Protein AF-0000000079718494 (afdb_homodimer)

Organism: NCBI:txid616991

pLDDT: mean 88.55, std 10.22, range [21.42, 98.5]

Solvent-accessible surface area (backbone atoms only — not comparable to full-atom values): 32848 Å² total; per-residue (Å²): 135,84,72,61,56,66,64,37,43,59,66,35,50,18,67,76,58,70,48,54,50,70,56,53,50,47,42,27,70,76,52,60,71,52,80,68,45,63,46,98,85,67,44,69,26,28,42,65,67,50,49,53,49,48,44,51,50,47,52,43,42,76,70,68,45,51,68,72,58,57,54,66,52,39,84,79,39,47,63,51,53,51,53,51,46,51,74,72,37,94,57,64,65,62,55,48,50,46,47,50,49,16,32,78,62,71,30,62,67,53,37,51,51,55,51,54,59,46,55,77,79,36,54,68,70,50,41,42,64,70,43,48,47,57,44,50,52,48,50,52,51,33,45,75,69,63,60,43,49,65,44,38,53,29,35,46,50,47,54,53,48,48,54,52,48,48,58,36,51,67,49,64,76,51,78,60,77,36,82,81,42,37,35,39,35,38,18,42,59,84,20,71,79,44,66,68,52,53,51,49,52,37,53,45,34,71,72,22,30,41,73,46,60,39,44,52,44,41,54,72,77,37,55,57,68,51,56,59,76,46,79,36,35,36,35,36,38,48,23,67,71,22,60,40,81,90,43,36,65,60,49,51,51,51,47,39,67,74,68,28,64,97,50,78,26,35,37,39,39,30,37,65,46,57,77,69,53,68,74,85,74,50,59,88,53,45,46,79,29,85,42,70,67,57,50,59,74,71,107,135,85,71,60,56,65,64,35,42,59,66,36,50,18,67,75,56,72,47,55,49,72,57,53,49,47,42,26,71,77,51,60,71,53,80,67,45,64,45,98,84,65,44,70,26,2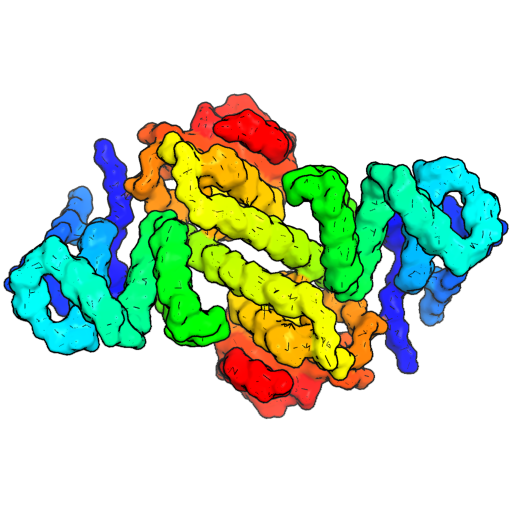8,43,67,68,48,50,54,48,48,44,51,50,46,51,43,41,76,70,68,44,51,68,71,59,57,54,67,52,39,84,80,37,48,62,53,54,50,54,52,48,50,74,72,38,96,58,65,64,61,56,47,48,47,48,50,49,15,32,77,62,71,30,64,67,54,37,50,52,54,50,54,58,45,54,76,79,37,54,70,70,52,41,41,65,71,44,48,46,56,44,50,52,50,49,53,51,32,45,76,69,63,60,45,48,65,44,38,54,29,36,46,50,47,54,54,50,46,54,52,49,48,58,36,52,67,49,65,77,50,78,60,76,34,83,81,41,37,35,38,34,38,18,42,60,85,20,71,78,44,66,69,52,53,50,49,51,36,54,45,34,72,70,22,31,42,72,47,61,38,43,52,43,42,54,72,76,38,55,59,70,51,54,60,76,45,80,38,37,37,36,35,37,50,23,66,69,24,60,39,79,91,43,36,64,60,50,51,51,50,48,38,67,73,68,28,64,96,51,78,26,35,38,40,38,31,38,65,45,58,78,70,52,67,75,88,75,48,58,90,53,45,46,81,29,85,42,71,66,58,50,58,69,70,103

Sequence (598 aa):
MNNVKSNFSIKDLENLSGIKAHTIRIWEKRYNLFQPNRTDTNIRCYDLENLQKLLNVTFLYNNGYKISKISQLGEDNIPKVVKNMVAEQRDNGHVLNSFKMAMMNFDQALFFKTYNALLKEKSFREIFYEDFIPFLNEVGLLWQTDTITPSHEHFICALIKQKILVNTEKLQFSTPTNASKTFVLYLPDNEIHELGLMFLNYEILSKGYQSIFLGQSIPIFSLKDLVPLYDNIVFVSYFTVQPDKENIMAYLNNFHDMLLKDTASELWISGKMLQEINKSNLPKTIVAFSQIDQLVQNLMNNVKSNFSIKDLENLSGIKAHTIRIWEKRYNLFQPNRTDTNIRCYDLENLQKLLNVTFLYNNGYKISKISQLGEDNIPKVVKNMVAEQRDNGHVLNSFKMAMMNFDQALFFKTYNALLKEKSFREIFYEDFIPFLNEVGLLWQTDTITPSHEHFICALIKQKILVNTEKLQFSTPTNASKTFVLYLPDNEIHELGLMFLNYEILSKGYQSIFLGQSIPIFSLKDLVPLYDNIVFVSYFTVQPDKENIMAYLNNFHDMLLKDTASELWISGKMLQEINKSNLPKTIVAFSQIDQLVQNL

Secondary structure (DSSP, 8-state):
------PBPHHHHHHHH---HHHHHHHHHHH-----EE-TT--EEB-HHHHHHHHHHHHHHHTT--HHHHHHH-TTTHHHHHHHHHHH---SHHHHHHHHHHHHTT-HHHHHHHHHHHHTTS-HHHHIIIIIHHHHHHHHHHHHTTSS-HHHHHHHHHHHHHHHHHHHHHHHTSPPSEEEEEEEEE--TT----HHHHHHHHHHHHTTEEEEEEES---GGGGGGGTTT-SSEEEEEE-SS-S-TTTHHHHHHHHIIIIITTSS-EEEEESGGGGGS-GGGS-TTEEE-SSHHHHHHT-/------PBPHHHHHHHH---HHHHHHHHHHH-----EE-TT--EEB-HHHHHHHHHHHHHHHTT--HHHHHHH-TTTHHHHHHHHHHH---SHHHHHHHHHHHHTT-HHHHHHHHHHHHTTS-HHHHIIIIIHHHHHHHHHHHHTTSS-HHHHHHHHHHHHHHHHHHHHHHHTSPPSEEEEEEEEE--TT----HHHHHHHHHHHHTTEEEEEEES---GGGGGGGTTT-SSEEEEEE-SS-S-TTTHHHHHHHHIIIIITTSS-EEEEESGGGGGS-GGGS-TTEEE-SSHHHHHHT-

Radius of gyration: 27.25 Å; Cα contacts (8 Å, |Δi|>4): 865; chains: 2; bounding box: 62×86×62 Å

Foldseek 3Di:
DCPPAVWAALVLLCLLQVDDSVVVVCLCVVLVQADFDADPVGGTTHHLLRSLSSLLLSVVVVVPDDSNVLSVCDPVRSVVVSVVVVVVDVDQSVLLSQLSSCLVVVPPVSPVVSVVVCVVPDDPVCCCVPHVVVSVVSVVSCVVVVSDDVSSVCSSVVSLLVVLVVLQVVLVVDAQPDEPEEEEEEEAAPFQPFSLSSNLSSLCSVNRHHYHYPHYGDYLVVCQVCPVVHQEYEYEYEDEPPPHLVCVVVVQVVNCVRRPPPGNYAYEYEYDSCVSDDPVPHDPRYHYDDDSVVVSVVD/DCPPAVWAALVLLCLLQVPDSVVVVCLCVVLVQADFDADPVGGTTHHLLRSLSSLLLSVVVVVPDDSNVLSVCDPVRSVVVSVVVVVVDVDQSVLLSQLSSCLVVVPPVSPVVSVVVCVVPDDPVCCCVPHVVVSVVSVVSCVVVVSDDVSSVCSSVVSLLVVLVVLQVVLVVDAQPDEPEEEEEEEAAPFQPFSLSSNLSSLCSVNRYHYHYPHYGDYLVVCQVCQVVHQEYEYEYEDEPPPHLVCVVVVQVVNCVPRPPPGNYAYEYEYDSCVSDDPVPHDPRYHYDDDSVVVSVVD

Nearest PDB structures (foldseek):
  8j2x-assembly1_A  TM=7.716E-01  e=1.713E-07  Saccharothrix syringae
  8j2w-assembly1_B  TM=8.102E-01  e=2.843E-06  Saccharothrix syringae
  8j2w-assembly1_A  TM=8.089E-01  e=4.456E-06  Saccharothrix syringae
  1bmt-assembly1_B  TM=7.641E-01  e=2.688E-06  Escherichia coli
  7xcn-assembly1_R  TM=4.459E-01  e=1.531E-07  Methanosarcina barkeri MS

Structure (mmCIF, N/CA/C/O backbone):
data_AF-0000000079718494-model_v1
#
loop_
_entity.id
_entity.type
_entity.pdbx_description
1 polymer 'DNA-binding transcriptional MerR regulator'
#
loop_
_atom_site.group_PDB
_atom_site.id
_atom_site.type_symbol
_atom_site.label_atom_id
_atom_site.label_alt_id
_atom_site.label_comp_id
_atom_site.label_asym_id
_atom_site.label_entity_id
_atom_site.label_seq_id
_atom_site.pdbx_PDB_ins_code
_atom_site.Cartn_x
_atom_site.Cartn_y
_atom_site.Cartn_z
_atom_site.occupancy
_atom_site.B_iso_or_equiv
_atom_site.auth_seq_id
_atom_site.auth_comp_id
_atom_site.auth_asym_id
_atom_site.auth_atom_id
_atom_site.pdbx_PDB_model_num
ATOM 1 N N . MET A 1 1 ? -19 -27.531 -21.031 1 21.44 1 MET A N 1
ATOM 2 C CA . MET A 1 1 ? -18.781 -26.984 -19.703 1 21.44 1 MET A CA 1
ATOM 3 C C . MET A 1 1 ? -17.312 -26.672 -19.484 1 21.44 1 MET A C 1
ATOM 5 O O . MET A 1 1 ? -16.5 -27.578 -19.234 1 21.44 1 MET A O 1
ATOM 9 N N . ASN A 1 2 ? -16.594 -25.828 -20.281 1 27.19 2 ASN A N 1
ATOM 10 C CA . ASN A 1 2 ? -15.227 -25.531 -20.672 1 27.19 2 ASN A CA 1
ATOM 11 C C . ASN A 1 2 ? -14.414 -24.969 -19.516 1 27.19 2 ASN A C 1
ATOM 13 O O . ASN A 1 2 ? -14.641 -23.828 -19.094 1 27.19 2 ASN A O 1
ATOM 17 N N . ASN A 1 3 ? -14.234 -25.688 -18.453 1 33.5 3 ASN A N 1
ATOM 18 C CA . ASN A 1 3 ? -13.461 -25.578 -17.219 1 33.5 3 ASN A CA 1
ATOM 19 C C . ASN A 1 3 ? -12.078 -25 -17.484 1 33.5 3 ASN A C 1
ATOM 21 O O . ASN A 1 3 ? -11.211 -25.672 -18.047 1 33.5 3 ASN A O 1
ATOM 25 N N . VAL A 1 4 ? -12.008 -23.859 -17.875 1 39.25 4 VAL A N 1
ATOM 26 C CA . VAL A 1 4 ? -10.719 -23.266 -18.234 1 39.25 4 VAL A CA 1
ATOM 27 C C . VAL A 1 4 ? -9.734 -23.422 -17.078 1 39.25 4 VAL A C 1
ATOM 29 O O . VAL A 1 4 ? -9.898 -22.797 -16.031 1 39.25 4 VAL A O 1
ATOM 32 N N . LYS A 1 5 ? -9.398 -24.609 -16.688 1 48.44 5 LYS A N 1
ATOM 33 C CA . LYS A 1 5 ? -8.242 -24.906 -15.844 1 48.44 5 LYS A CA 1
ATOM 34 C C . LYS A 1 5 ? -7.016 -24.109 -16.281 1 48.44 5 LYS A C 1
ATOM 36 O O . LYS A 1 5 ? -6.883 -23.766 -17.453 1 48.44 5 LYS A O 1
ATOM 41 N N . SER A 1 6 ? -6.395 -23.312 -15.398 1 54 6 SER A N 1
ATOM 42 C CA . SER A 1 6 ? -5.16 -22.594 -15.688 1 54 6 SER A CA 1
ATOM 43 C C . SER A 1 6 ? -4.215 -23.422 -16.547 1 54 6 SER A C 1
ATOM 45 O O . SER A 1 6 ? -3.812 -24.516 -16.156 1 54 6 SER A O 1
ATOM 47 N N . ASN A 1 7 ? -4.266 -23.328 -17.891 1 76.38 7 ASN A N 1
ATOM 48 C CA . ASN A 1 7 ? -3.398 -24.062 -18.797 1 76.38 7 ASN A CA 1
ATOM 49 C C . ASN A 1 7 ? -2.113 -23.297 -19.094 1 76.38 7 ASN A C 1
ATOM 51 O O . ASN A 1 7 ? -2.141 -22.078 -19.281 1 76.38 7 ASN A O 1
ATOM 55 N N . PHE A 1 8 ? -1.03 -23.953 -18.734 1 80.88 8 PHE A N 1
ATOM 56 C CA . PHE A 1 8 ? 0.308 -23.438 -19.016 1 80.88 8 PHE A CA 1
ATOM 57 C C . PHE A 1 8 ? 0.843 -23.984 -20.328 1 80.88 8 PHE A C 1
ATOM 59 O O . PHE A 1 8 ? 0.644 -25.156 -20.641 1 80.88 8 PHE A O 1
ATOM 66 N N . SER A 1 9 ? 1.468 -23.141 -21.109 1 86.12 9 SER A N 1
ATOM 67 C CA . SER A 1 9 ? 2.199 -23.609 -22.297 1 86.12 9 SER A CA 1
ATOM 68 C C . SER A 1 9 ? 3.568 -24.156 -21.906 1 86.12 9 SER A C 1
ATOM 70 O O . SER A 1 9 ? 4.008 -24.016 -20.766 1 86.12 9 SER A O 1
ATOM 72 N N . ILE A 1 10 ? 4.16 -24.812 -22.844 1 87.25 10 ILE A N 1
ATOM 73 C CA . ILE A 1 10 ? 5.504 -25.328 -22.625 1 87.25 10 ILE A CA 1
ATOM 74 C C . ILE A 1 10 ? 6.457 -24.172 -22.328 1 87.25 10 ILE A C 1
ATOM 76 O O . ILE A 1 10 ? 7.406 -24.312 -21.547 1 87.25 10 ILE A O 1
ATOM 80 N N . LYS A 1 11 ? 6.234 -23.047 -22.922 1 88.19 11 LYS A N 1
ATOM 81 C CA . LYS A 1 11 ? 7.047 -21.859 -22.672 1 88.19 11 LYS A CA 1
ATOM 82 C C . LYS A 1 11 ? 6.848 -21.344 -21.25 1 88.19 11 LYS A C 1
ATOM 84 O O . LYS A 1 11 ? 7.805 -20.938 -20.578 1 88.19 11 LYS A O 1
ATOM 89 N N . ASP A 1 12 ? 5.664 -21.391 -20.812 1 87.75 12 ASP A N 1
ATOM 90 C CA . ASP A 1 12 ? 5.375 -21.016 -19.438 1 87.75 12 ASP A CA 1
ATOM 91 C C . ASP A 1 12 ? 6.129 -21.906 -18.453 1 87.75 12 ASP A C 1
ATOM 93 O O . ASP A 1 12 ? 6.719 -21.406 -17.484 1 87.75 12 ASP A O 1
ATOM 97 N N . LEU A 1 13 ? 6.055 -23.172 -18.688 1 88.06 13 LEU A N 1
ATOM 98 C CA . LEU A 1 13 ? 6.73 -24.125 -17.812 1 88.06 13 LEU A CA 1
ATOM 99 C C . LEU A 1 13 ? 8.234 -23.859 -17.781 1 88.06 13 LEU A C 1
ATOM 101 O O . LEU A 1 13 ? 8.867 -23.953 -16.734 1 88.06 13 LEU A O 1
ATOM 105 N N . GLU A 1 14 ? 8.773 -23.578 -18.984 1 89.56 14 GLU A N 1
ATOM 106 C CA . GLU A 1 14 ? 10.188 -23.219 -19.062 1 89.56 14 GLU A CA 1
ATOM 107 C C . GLU A 1 14 ? 10.508 -22.016 -18.188 1 89.56 14 GLU A C 1
ATOM 109 O O . GLU A 1 14 ? 11.469 -22.031 -17.422 1 89.56 14 GLU A O 1
ATOM 114 N N . ASN A 1 15 ? 9.719 -21.016 -18.281 1 85.62 15 ASN A N 1
ATOM 115 C CA . ASN A 1 15 ? 9.945 -19.781 -17.531 1 85.62 15 ASN A CA 1
ATOM 116 C C . ASN A 1 15 ? 9.789 -20.016 -16.016 1 85.62 15 ASN A C 1
ATOM 118 O O . ASN A 1 15 ? 10.547 -19.453 -15.227 1 85.62 15 ASN A O 1
ATOM 122 N N . LEU A 1 16 ? 8.852 -20.812 -15.617 1 85.19 16 LEU A N 1
ATOM 123 C CA . LEU A 1 16 ? 8.531 -21.031 -14.211 1 85.19 16 LEU A CA 1
ATOM 124 C C . LEU A 1 16 ? 9.555 -21.953 -13.555 1 85.19 16 LEU A C 1
ATOM 126 O O . LEU A 1 16 ? 9.844 -21.812 -12.359 1 85.19 16 LEU A O 1
ATOM 130 N N . SER A 1 17 ? 10.133 -22.875 -14.273 1 85.94 17 SER A N 1
ATOM 131 C CA . SER A 1 17 ? 10.984 -23.906 -13.688 1 85.94 17 SER A CA 1
ATOM 132 C C . SER A 1 17 ? 12.461 -23.625 -13.961 1 85.94 17 SER A C 1
ATOM 134 O O . SER A 1 17 ? 13.336 -24.172 -13.289 1 85.94 17 SER A O 1
ATOM 136 N N . GLY A 1 18 ? 12.695 -22.859 -15.047 1 86.25 18 GLY A N 1
ATOM 137 C CA . GLY A 1 18 ? 14.062 -22.609 -15.484 1 86.25 18 GLY A CA 1
ATOM 138 C C . GLY A 1 18 ? 14.617 -23.734 -16.344 1 86.25 18 GLY A C 1
ATOM 139 O O . GLY A 1 18 ? 15.781 -23.688 -16.766 1 86.25 18 GLY A O 1
ATOM 140 N N . ILE A 1 19 ? 13.844 -24.797 -16.656 1 90 19 ILE A N 1
ATOM 141 C CA . ILE A 1 19 ? 14.258 -25.906 -17.516 1 90 19 ILE A CA 1
ATOM 142 C C . ILE A 1 19 ? 13.82 -25.641 -18.953 1 90 19 ILE A C 1
ATOM 144 O O . ILE A 1 19 ? 12.68 -25.234 -19.188 1 90 19 ILE A O 1
ATOM 148 N N . LYS A 1 20 ? 14.695 -25.75 -19.891 1 92.38 20 LYS A N 1
ATOM 149 C CA . LYS A 1 20 ? 14.398 -25.484 -21.297 1 92.38 20 LYS A CA 1
ATOM 150 C C . LYS A 1 20 ? 13.242 -26.344 -21.781 1 92.38 20 LYS A C 1
ATOM 152 O O . LYS A 1 20 ? 13.133 -27.516 -21.422 1 92.38 20 LYS A O 1
ATOM 157 N N . ALA A 1 21 ? 12.445 -25.781 -22.703 1 91.56 21 ALA A N 1
ATOM 158 C CA . ALA A 1 21 ? 11.266 -26.438 -23.266 1 91.56 21 ALA A CA 1
ATOM 159 C C . ALA A 1 21 ? 11.633 -27.781 -23.891 1 91.56 21 ALA A C 1
ATOM 161 O O . ALA A 1 21 ? 10.938 -28.781 -23.688 1 91.56 21 ALA A O 1
ATOM 162 N N . HIS A 1 22 ? 12.688 -27.703 -24.625 1 93.62 22 HIS A N 1
ATOM 163 C CA . HIS A 1 22 ? 13.133 -28.922 -25.281 1 93.62 22 HIS A CA 1
ATOM 164 C C . HIS A 1 22 ? 13.422 -30.031 -24.281 1 93.62 22 HIS A C 1
ATOM 166 O O . HIS A 1 22 ? 13.031 -31.172 -24.484 1 93.62 22 HIS A O 1
ATOM 172 N N . THR A 1 23 ? 14.031 -29.781 -23.172 1 93.62 23 THR A N 1
ATOM 173 C CA . THR A 1 23 ? 14.352 -30.734 -22.125 1 93.62 23 THR A CA 1
ATOM 174 C C . THR A 1 23 ? 13.086 -31.266 -21.469 1 93.62 23 THR A C 1
ATOM 176 O O . THR A 1 23 ? 12.961 -32.469 -21.219 1 93.62 23 THR A O 1
ATOM 179 N N . ILE A 1 24 ? 12.141 -30.406 -21.219 1 92.25 24 ILE A N 1
ATOM 180 C CA . ILE A 1 24 ? 10.875 -30.797 -20.609 1 92.25 24 ILE A CA 1
ATOM 181 C C . ILE A 1 24 ? 10.164 -31.812 -21.516 1 92.25 24 ILE A C 1
ATOM 183 O O . ILE A 1 24 ? 9.625 -32.812 -21.031 1 92.25 24 ILE A O 1
ATOM 187 N N . ARG A 1 25 ? 10.227 -31.578 -22.797 1 91.62 25 ARG A N 1
ATOM 188 C CA . ARG A 1 25 ? 9.594 -32.469 -23.766 1 91.62 25 ARG A CA 1
ATOM 189 C C . ARG A 1 25 ? 10.266 -33.844 -23.766 1 91.62 25 ARG A C 1
ATOM 191 O O . ARG A 1 25 ? 9.594 -34.875 -23.859 1 91.62 25 ARG A O 1
ATOM 198 N N . ILE A 1 26 ? 11.555 -33.781 -23.641 1 93.5 26 ILE A N 1
ATOM 199 C CA . ILE A 1 26 ? 12.297 -35.031 -23.578 1 93.5 26 ILE A CA 1
ATOM 200 C C . ILE A 1 26 ? 11.906 -35.812 -22.328 1 93.5 26 ILE A C 1
ATOM 202 O O . ILE A 1 26 ? 11.688 -37 -22.375 1 93.5 26 ILE A O 1
ATOM 206 N N . TRP A 1 27 ? 11.797 -35.094 -21.234 1 93.25 27 TRP A N 1
ATOM 207 C CA . TRP A 1 27 ? 11.422 -35.719 -19.969 1 93.25 27 TRP A CA 1
ATOM 208 C C . TRP A 1 27 ? 10.023 -36.344 -20.062 1 93.25 27 TRP A C 1
ATOM 210 O O . TRP A 1 27 ? 9.758 -37.406 -19.5 1 93.25 27 TRP A O 1
ATOM 220 N N . GLU A 1 28 ? 9.133 -35.625 -20.734 1 90.56 28 GLU A N 1
ATOM 221 C CA . GLU A 1 28 ? 7.77 -36.125 -20.953 1 90.56 28 GLU A CA 1
ATOM 222 C C . GLU A 1 28 ? 7.762 -37.375 -21.828 1 90.56 28 GLU A C 1
ATOM 224 O O . GLU A 1 28 ? 7.145 -38.375 -21.469 1 90.56 28 GLU A O 1
ATOM 229 N N . LYS A 1 29 ? 8.438 -37.344 -22.906 1 90 29 LYS A N 1
ATOM 230 C CA . LYS A 1 29 ? 8.422 -38.406 -23.891 1 90 29 LYS A CA 1
ATOM 231 C C . LYS A 1 29 ? 9.18 -39.625 -23.406 1 90 29 LYS A C 1
ATOM 233 O O . LYS A 1 29 ? 8.688 -40.75 -23.516 1 90 29 LYS A O 1
ATOM 238 N N . ARG A 1 30 ? 10.336 -39.438 -22.828 1 92.12 30 ARG A N 1
ATOM 239 C CA . ARG A 1 30 ? 11.242 -40.531 -22.5 1 92.12 30 ARG A CA 1
ATOM 240 C C . ARG A 1 30 ? 10.898 -41.125 -21.141 1 92.12 30 ARG A C 1
ATOM 242 O O . ARG A 1 30 ? 11.078 -42.312 -20.922 1 92.12 30 ARG A O 1
ATOM 249 N N . TYR A 1 31 ? 10.383 -40.281 -20.25 1 91.62 31 TYR A N 1
ATOM 250 C CA . TYR A 1 31 ? 10.227 -40.75 -18.875 1 91.62 31 TYR A CA 1
ATOM 251 C C . TYR A 1 31 ? 8.773 -40.625 -18.438 1 91.62 31 TYR A C 1
ATOM 253 O O . TYR A 1 31 ? 8.438 -41 -17.297 1 91.62 31 TYR A O 1
ATOM 261 N N . ASN A 1 32 ? 7.938 -40.125 -19.188 1 87.94 32 ASN A N 1
ATOM 262 C CA . ASN A 1 32 ? 6.512 -39.969 -18.906 1 87.94 32 ASN A CA 1
ATOM 263 C C . ASN A 1 32 ? 6.27 -39.188 -17.609 1 87.94 32 ASN A C 1
ATOM 265 O O . ASN A 1 32 ? 5.406 -39.562 -16.812 1 87.94 32 ASN A O 1
ATOM 269 N N . LEU A 1 33 ? 6.977 -38.219 -17.406 1 87.38 33 LEU A N 1
ATOM 270 C CA . LEU A 1 33 ? 6.914 -37.469 -16.156 1 87.38 33 LEU A CA 1
ATOM 271 C C . LEU A 1 33 ? 5.715 -36.531 -16.156 1 87.38 33 LEU A C 1
ATOM 273 O O . LEU A 1 33 ? 5.176 -36.188 -15.094 1 87.38 33 LEU A O 1
ATOM 277 N N . PHE A 1 34 ? 5.332 -36.062 -17.359 1 85.12 34 PHE A N 1
ATOM 278 C CA . PHE A 1 34 ? 4.246 -35.094 -17.469 1 85.12 34 PHE A CA 1
ATOM 279 C C . PHE A 1 34 ? 3.197 -35.594 -18.453 1 85.12 34 PHE A C 1
ATOM 281 O O . PHE A 1 34 ? 3.502 -36.344 -19.359 1 85.12 34 PHE A O 1
ATOM 288 N N . GLN A 1 35 ? 1.965 -35.219 -18.125 1 81.25 35 GLN A N 1
ATOM 289 C CA . GLN A 1 35 ? 0.869 -35.594 -19.016 1 81.25 35 GLN A CA 1
ATOM 290 C C . GLN A 1 35 ? 0.119 -34.375 -19.5 1 81.25 35 GLN A C 1
ATOM 292 O O . GLN A 1 35 ? -0.843 -33.938 -18.875 1 81.25 35 GLN A O 1
ATOM 297 N N . PRO A 1 36 ? 0.552 -33.844 -20.578 1 82.94 36 PRO A N 1
ATOM 298 C CA . PRO A 1 36 ? -0.089 -32.625 -21.078 1 82.94 36 PRO A CA 1
ATOM 299 C C . PRO A 1 36 ? -1.529 -32.844 -21.531 1 82.94 36 PRO A C 1
ATOM 301 O O . PRO A 1 36 ? -1.89 -33.969 -21.906 1 82.94 36 PRO A O 1
ATOM 304 N N . ASN A 1 37 ? -2.348 -31.875 -21.328 1 81 37 ASN A N 1
ATOM 305 C CA . ASN A 1 37 ? -3.668 -31.812 -21.938 1 81 37 ASN A CA 1
ATOM 306 C C . ASN A 1 37 ? -3.615 -31.141 -23.312 1 81 37 ASN A C 1
ATOM 308 O O . ASN A 1 37 ? -2.564 -30.656 -23.719 1 81 37 ASN A O 1
ATOM 312 N N . ARG A 1 38 ? -4.586 -31.359 -24.109 1 78.31 38 ARG A N 1
ATOM 313 C CA . ARG A 1 38 ? -4.641 -30.688 -25.391 1 78.31 38 ARG A CA 1
ATOM 314 C C . ARG A 1 38 ? -5.863 -29.781 -25.484 1 78.31 38 ARG A C 1
ATOM 316 O O . ARG A 1 38 ? -6.934 -30.125 -24.969 1 78.31 38 ARG A O 1
ATOM 323 N N . THR A 1 39 ? -5.652 -28.578 -25.953 1 75.06 39 THR A N 1
ATOM 324 C CA . THR A 1 39 ? -6.754 -27.656 -26.203 1 75.06 39 THR A CA 1
ATOM 325 C C . THR A 1 39 ? -7.613 -28.125 -27.375 1 75.06 39 THR A C 1
ATOM 327 O O . THR A 1 39 ? -7.285 -29.109 -28.031 1 75.06 39 THR A O 1
ATOM 330 N N . ASP A 1 40 ? -8.727 -27.391 -27.531 1 74.31 40 ASP A N 1
ATOM 331 C CA . ASP A 1 40 ? -9.617 -27.703 -28.641 1 74.31 40 ASP A CA 1
ATOM 332 C C . ASP A 1 40 ? -8.883 -27.609 -29.984 1 74.31 40 ASP A C 1
ATOM 334 O O . ASP A 1 40 ? -9.219 -28.297 -30.938 1 74.31 40 ASP A O 1
ATOM 338 N N . THR A 1 41 ? -7.883 -26.75 -30.047 1 79.56 41 THR A N 1
ATOM 339 C CA . THR A 1 41 ? -7.098 -26.578 -31.266 1 79.56 41 THR A CA 1
ATOM 340 C C . THR A 1 41 ? -5.906 -27.547 -31.281 1 79.56 41 THR A C 1
ATOM 342 O O . THR A 1 41 ? -4.973 -27.375 -32.062 1 79.56 41 THR A O 1
ATOM 345 N N . ASN A 1 42 ? -5.824 -28.422 -30.391 1 80.12 42 ASN A N 1
ATOM 346 C CA . ASN A 1 42 ? -4.848 -29.5 -30.312 1 80.12 42 ASN A CA 1
ATOM 347 C C . ASN A 1 42 ? -3.475 -29 -29.891 1 80.12 42 ASN A C 1
ATOM 349 O O . ASN A 1 42 ? -2.447 -29.531 -30.312 1 80.12 42 ASN A O 1
ATOM 353 N N . ILE A 1 43 ? -3.496 -27.953 -29.156 1 80.56 43 ILE A N 1
ATOM 354 C CA . ILE A 1 43 ? -2.248 -27.406 -28.625 1 80.56 43 ILE A CA 1
ATOM 355 C C . ILE A 1 43 ? -2.004 -27.969 -27.219 1 80.56 43 ILE A C 1
ATOM 357 O O . ILE A 1 43 ? -2.914 -28 -26.391 1 80.56 43 ILE A O 1
ATOM 361 N N . ARG A 1 44 ? -0.774 -28.469 -27.047 1 82.25 44 ARG A N 1
ATOM 362 C CA . ARG A 1 44 ? -0.386 -29.016 -25.75 1 82.25 44 ARG A CA 1
ATOM 363 C C . ARG A 1 44 ? -0.491 -27.953 -24.656 1 82.25 44 ARG A C 1
ATOM 365 O O . ARG A 1 44 ? -0.077 -26.812 -24.859 1 82.25 44 ARG A O 1
ATOM 372 N N . CYS A 1 45 ? -1.173 -28.297 -23.5 1 86.31 45 CYS A N 1
ATOM 373 C CA . CYS A 1 45 ? -1.265 -27.422 -22.344 1 86.31 45 CYS A CA 1
ATOM 374 C C . CYS A 1 45 ? -1.145 -28.219 -21.047 1 86.31 45 CYS A C 1
ATOM 376 O O . CYS A 1 45 ? -1.376 -29.438 -21.031 1 86.31 45 CYS A O 1
ATOM 378 N N . TYR A 1 46 ? -0.637 -27.562 -19.984 1 83.75 46 TYR A N 1
ATOM 379 C CA . TYR A 1 46 ? -0.354 -28.203 -18.703 1 83.75 46 TYR A CA 1
ATOM 380 C C . TYR A 1 46 ? -1.161 -27.562 -17.594 1 83.75 46 TYR A C 1
ATOM 382 O O . TYR A 1 46 ? -1.339 -26.328 -17.562 1 83.75 46 TYR A O 1
ATOM 390 N N . ASP A 1 47 ? -1.591 -28.375 -16.719 1 81.44 47 ASP A N 1
ATOM 391 C CA . ASP A 1 47 ? -2.371 -27.828 -15.609 1 81.44 47 ASP A CA 1
ATOM 392 C C . ASP A 1 47 ? -1.49 -27.594 -14.383 1 81.44 47 ASP A C 1
ATOM 394 O O . ASP A 1 47 ? -0.269 -27.75 -14.453 1 81.44 47 ASP A O 1
ATOM 398 N N . LEU A 1 48 ? -2.096 -27.125 -13.297 1 77.5 48 LEU A N 1
ATOM 399 C CA . LEU A 1 48 ? -1.396 -26.766 -12.07 1 77.5 48 LEU A CA 1
ATOM 400 C C . LEU A 1 48 ? -0.684 -27.984 -11.477 1 77.5 48 LEU A C 1
ATOM 402 O O . LEU A 1 48 ? 0.394 -27.859 -10.898 1 77.5 48 LEU A O 1
ATOM 406 N N . GLU A 1 49 ? -1.353 -29.078 -11.633 1 79.06 49 GLU A N 1
ATOM 407 C CA . GLU A 1 49 ? -0.734 -30.297 -11.133 1 79.06 49 GLU A CA 1
ATOM 408 C C . GLU A 1 49 ? 0.575 -30.594 -11.859 1 79.06 49 GLU A C 1
ATOM 410 O O . GLU A 1 49 ? 1.563 -30.984 -11.242 1 79.06 49 GLU A O 1
ATOM 415 N N . ASN A 1 50 ? 0.554 -30.422 -13.172 1 84.69 50 ASN A N 1
ATOM 416 C CA . ASN A 1 50 ? 1.765 -30.609 -13.969 1 84.69 50 ASN A CA 1
ATOM 417 C C . ASN A 1 50 ? 2.85 -29.609 -13.578 1 84.69 50 ASN A C 1
ATOM 419 O O . ASN A 1 50 ? 4.027 -29.969 -13.492 1 84.69 50 ASN A O 1
ATOM 423 N N . LEU A 1 51 ? 2.445 -28.391 -13.352 1 84.81 51 LEU A N 1
ATOM 424 C CA . LEU A 1 51 ? 3.412 -27.375 -12.93 1 84.81 51 LEU A CA 1
ATOM 425 C C . LEU A 1 51 ? 4.059 -27.766 -11.609 1 84.81 51 LEU A C 1
ATOM 427 O O . LEU A 1 51 ? 5.281 -27.703 -11.469 1 84.81 51 LEU A O 1
ATOM 431 N N . GLN A 1 52 ? 3.26 -28.109 -10.648 1 82 52 GLN A N 1
ATOM 432 C CA . GLN A 1 52 ? 3.785 -28.5 -9.344 1 82 52 GLN A CA 1
ATOM 433 C C . GLN A 1 52 ? 4.781 -29.656 -9.477 1 82 52 GLN A C 1
ATOM 435 O O . GLN A 1 52 ? 5.84 -29.641 -8.852 1 82 52 GLN A O 1
ATOM 440 N N . LYS A 1 53 ? 4.398 -30.625 -10.25 1 86.38 53 LYS A N 1
ATOM 441 C CA . LYS A 1 53 ? 5.273 -31.766 -10.484 1 86.38 53 LYS A CA 1
ATOM 442 C C . LYS A 1 53 ? 6.598 -31.328 -11.109 1 86.38 53 LYS A C 1
ATOM 444 O O . LYS A 1 53 ? 7.664 -31.766 -10.68 1 86.38 53 LYS A O 1
ATOM 449 N N . LEU A 1 54 ? 6.492 -30.484 -12.078 1 89.75 54 LEU A N 1
ATOM 450 C CA . LEU A 1 54 ? 7.691 -30 -12.75 1 89.75 54 LEU A CA 1
ATOM 451 C C . LEU A 1 54 ? 8.609 -29.281 -11.773 1 89.75 54 LEU A C 1
ATOM 453 O O . LEU A 1 54 ? 9.828 -29.484 -11.789 1 89.75 54 LEU A O 1
ATOM 457 N N . LEU A 1 55 ? 8.055 -28.5 -10.945 1 87.06 55 LEU A N 1
ATOM 458 C CA . LEU A 1 55 ? 8.852 -27.75 -9.977 1 87.06 55 LEU A CA 1
ATOM 459 C C . LEU A 1 55 ? 9.531 -28.688 -8.984 1 87.06 55 LEU A C 1
ATOM 461 O O . LEU A 1 55 ? 10.688 -28.484 -8.617 1 87.06 55 LEU A O 1
ATOM 465 N N . ASN A 1 56 ? 8.836 -29.734 -8.609 1 85.06 56 ASN A N 1
ATOM 466 C CA . ASN A 1 56 ? 9.43 -30.734 -7.727 1 85.06 56 ASN A CA 1
ATOM 467 C C . ASN A 1 56 ? 10.57 -31.484 -8.406 1 85.06 56 ASN A C 1
ATOM 469 O O . ASN A 1 56 ? 11.633 -31.672 -7.82 1 85.06 56 ASN A O 1
ATOM 473 N N . VAL A 1 57 ? 10.297 -31.891 -9.602 1 89.94 57 VAL A N 1
ATOM 474 C CA . VAL A 1 57 ? 11.297 -32.594 -10.383 1 89.94 57 VAL A CA 1
ATOM 475 C C . VAL A 1 57 ? 12.539 -31.734 -10.562 1 89.94 57 VAL A C 1
ATOM 477 O O . VAL A 1 57 ? 13.664 -32.188 -10.383 1 89.94 57 VAL A O 1
ATOM 480 N N . THR A 1 58 ? 12.297 -30.5 -10.938 1 88.81 58 THR A N 1
ATOM 481 C CA . THR A 1 58 ? 13.383 -29.547 -11.172 1 88.81 58 THR A CA 1
ATOM 482 C C . THR A 1 58 ? 14.211 -29.359 -9.898 1 88.81 58 THR A C 1
ATOM 484 O O . THR A 1 58 ? 15.438 -29.266 -9.961 1 88.81 58 THR A O 1
ATOM 487 N N . PHE A 1 59 ? 13.547 -29.281 -8.828 1 84.38 59 PHE A N 1
ATOM 488 C CA . PHE A 1 59 ? 14.242 -29.141 -7.555 1 84.38 59 PHE A CA 1
ATOM 489 C C . PHE A 1 59 ? 15.188 -30.312 -7.316 1 84.38 59 PHE A C 1
ATOM 491 O O . PHE A 1 59 ? 16.359 -30.109 -6.988 1 84.38 59 PHE A O 1
ATOM 498 N N . LEU A 1 60 ? 14.703 -31.5 -7.453 1 87 60 LEU A N 1
ATOM 499 C CA . LEU A 1 60 ? 15.508 -32.688 -7.266 1 87 60 LEU A CA 1
ATOM 500 C C . LEU A 1 60 ? 16.656 -32.75 -8.273 1 87 60 LEU A C 1
ATOM 502 O O . LEU A 1 60 ? 17.797 -33.062 -7.914 1 87 60 LEU A O 1
ATOM 506 N N . TYR A 1 61 ? 16.312 -32.438 -9.523 1 89.88 61 TYR A N 1
ATOM 507 C CA . TYR A 1 61 ? 17.281 -32.406 -10.602 1 89.88 61 TYR A CA 1
ATOM 508 C C . TYR A 1 61 ? 18.422 -31.438 -10.289 1 89.88 61 TYR A C 1
ATOM 510 O O . TYR A 1 61 ? 19.594 -31.781 -10.422 1 89.88 61 TYR A O 1
ATOM 518 N N . ASN A 1 62 ? 18.094 -30.297 -9.844 1 87 62 ASN A N 1
ATOM 519 C CA . ASN A 1 62 ? 19.078 -29.266 -9.539 1 87 62 ASN A CA 1
ATOM 520 C C . ASN A 1 62 ? 19.906 -29.609 -8.305 1 87 62 ASN A C 1
ATOM 522 O O . ASN A 1 62 ? 20.969 -29.031 -8.07 1 87 62 ASN A O 1
ATOM 526 N N . ASN A 1 63 ? 19.406 -30.5 -7.562 1 84.62 63 ASN A N 1
ATOM 527 C CA . ASN A 1 63 ? 20.141 -30.922 -6.367 1 84.62 63 ASN A CA 1
ATOM 528 C C . ASN A 1 63 ? 20.859 -32.25 -6.586 1 84.62 63 ASN A C 1
ATOM 530 O O . ASN A 1 63 ? 21.109 -33 -5.629 1 84.62 63 ASN A O 1
ATOM 534 N N . GLY A 1 64 ? 20.953 -32.625 -7.844 1 88.06 64 GLY A N 1
ATOM 535 C CA . GLY A 1 64 ? 21.891 -33.656 -8.172 1 88.06 64 GLY A CA 1
ATOM 536 C C . GLY A 1 64 ? 21.234 -34.969 -8.531 1 88.06 64 GLY A C 1
ATOM 537 O O . GLY A 1 64 ? 21.906 -35.969 -8.867 1 88.06 64 GLY A O 1
ATOM 538 N N . TYR A 1 65 ? 20.016 -35.094 -8.445 1 90.56 65 TYR A N 1
ATOM 539 C CA . TYR A 1 65 ? 19.344 -36.344 -8.859 1 90.56 65 TYR A CA 1
ATOM 540 C C . TYR A 1 65 ? 19.344 -36.469 -10.375 1 90.56 65 TYR A C 1
ATOM 542 O O . TYR A 1 65 ? 19.125 -35.5 -11.094 1 90.56 65 TYR A O 1
ATOM 550 N N . LYS A 1 66 ? 19.594 -37.625 -10.773 1 92.94 66 LYS A N 1
ATOM 551 C CA . LYS A 1 66 ? 19.438 -37.906 -12.203 1 92.94 66 LYS A CA 1
ATOM 552 C C . LYS A 1 66 ? 17.969 -38.031 -12.586 1 92.94 66 LYS A C 1
ATOM 554 O O . LYS A 1 66 ? 17.172 -38.594 -11.828 1 92.94 66 LYS A O 1
ATOM 559 N N . ILE A 1 67 ? 17.625 -37.594 -13.766 1 93.5 67 ILE A N 1
ATOM 560 C CA . ILE A 1 67 ? 16.234 -37.562 -14.227 1 93.5 67 ILE A CA 1
ATOM 561 C C . ILE A 1 67 ? 15.688 -39 -14.273 1 93.5 67 ILE A C 1
ATOM 563 O O . ILE A 1 67 ? 14.508 -39.219 -14 1 93.5 67 ILE A O 1
ATOM 567 N N . SER A 1 68 ? 16.5 -39.938 -14.617 1 92.38 68 SER A N 1
ATOM 568 C CA . SER A 1 68 ? 16.094 -41.344 -14.68 1 92.38 68 SER A CA 1
ATOM 569 C C . SER A 1 68 ? 1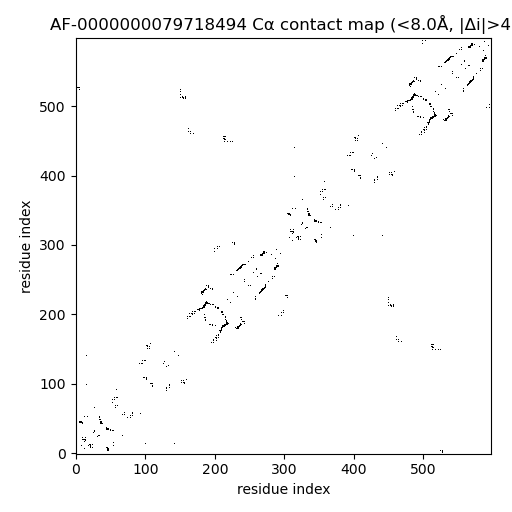5.68 -41.875 -13.305 1 92.38 68 SER A C 1
ATOM 571 O O . SER A 1 68 ? 14.695 -42.594 -13.18 1 92.38 68 SER A O 1
ATOM 573 N N . LYS A 1 69 ? 16.375 -41.438 -12.328 1 92.81 69 LYS A N 1
ATOM 574 C CA . LYS A 1 69 ? 16.062 -41.844 -10.961 1 92.81 69 LYS A CA 1
ATOM 575 C C . LYS A 1 69 ? 14.773 -41.156 -10.477 1 92.81 69 LYS A C 1
ATOM 577 O O . LYS A 1 69 ? 13.945 -41.781 -9.812 1 92.81 69 LYS A O 1
ATOM 582 N N . ILE A 1 70 ? 14.648 -39.906 -10.812 1 93.38 70 ILE A N 1
ATOM 583 C CA . ILE A 1 70 ? 13.469 -39.156 -10.414 1 93.38 70 ILE A CA 1
ATOM 584 C C . ILE A 1 70 ? 12.219 -39.781 -11 1 93.38 70 ILE A C 1
ATOM 586 O O . ILE A 1 70 ? 11.203 -39.938 -10.312 1 93.38 70 ILE A O 1
ATOM 590 N N . SER A 1 71 ? 12.32 -40.188 -12.234 1 91.31 71 SER A N 1
ATOM 591 C CA . SER A 1 71 ? 11.164 -40.75 -12.938 1 91.31 71 SER A CA 1
ATOM 592 C C . SER A 1 71 ? 10.734 -42.062 -12.32 1 91.31 71 SER A C 1
ATOM 594 O O . SER A 1 71 ? 9.57 -42.469 -12.438 1 91.31 71 SER A O 1
ATOM 596 N N . GLN A 1 72 ? 11.625 -42.719 -11.609 1 91.5 72 GLN A N 1
ATOM 597 C CA . GLN A 1 72 ? 11.336 -44 -11.023 1 91.5 72 GLN A CA 1
ATOM 598 C C . GLN A 1 72 ? 10.703 -43.875 -9.648 1 91.5 72 GLN A C 1
ATOM 600 O O . GLN A 1 72 ? 10.133 -44.812 -9.117 1 91.5 72 GLN A O 1
ATOM 605 N N . LEU A 1 73 ? 10.82 -42.75 -9.055 1 89.62 73 LEU A N 1
ATOM 606 C CA . LEU A 1 73 ? 10.273 -42.5 -7.723 1 89.62 73 LEU A CA 1
ATOM 607 C C . LEU A 1 73 ? 8.75 -42.656 -7.73 1 89.62 73 LEU A C 1
ATOM 609 O O . LEU A 1 73 ? 8.156 -43.031 -6.73 1 89.62 73 LEU A O 1
ATOM 613 N N . GLY A 1 74 ? 8.156 -42.344 -8.789 1 82.56 74 GLY A N 1
ATOM 614 C CA . GLY A 1 74 ? 6.707 -42.312 -8.867 1 82.56 74 GLY A CA 1
ATOM 615 C C . GLY A 1 74 ? 6.098 -41 -8.461 1 82.56 74 GLY A C 1
ATOM 616 O O . GLY A 1 74 ? 6.699 -40.25 -7.695 1 82.56 74 GLY A O 1
ATOM 617 N N . GLU A 1 75 ? 4.922 -40.719 -8.852 1 80.69 75 GLU A N 1
ATOM 618 C CA . GLU A 1 75 ? 4.234 -39.438 -8.695 1 80.69 75 GLU A CA 1
ATOM 619 C C . GLU A 1 75 ? 3.965 -39.125 -7.23 1 80.69 75 GLU A C 1
ATOM 621 O O . GLU A 1 75 ? 4.062 -38 -6.805 1 80.69 75 GLU A O 1
ATOM 626 N N . ASP A 1 76 ? 3.76 -40.188 -6.48 1 80.75 76 ASP A N 1
ATOM 627 C CA . ASP A 1 76 ? 3.375 -40 -5.086 1 80.75 76 ASP A CA 1
ATOM 628 C C . ASP A 1 76 ? 4.602 -39.781 -4.199 1 80.75 76 ASP A C 1
ATOM 630 O O . ASP A 1 76 ? 4.512 -39.188 -3.125 1 80.75 76 ASP A O 1
ATOM 634 N N . ASN A 1 77 ? 5.703 -40.219 -4.715 1 86.5 77 ASN A N 1
ATOM 635 C CA . ASN A 1 77 ? 6.898 -40.219 -3.877 1 86.5 77 ASN A CA 1
ATOM 636 C C . ASN A 1 77 ? 7.746 -38.969 -4.117 1 86.5 77 ASN A C 1
ATOM 638 O O . ASN A 1 77 ? 8.516 -38.562 -3.248 1 86.5 77 ASN A O 1
ATOM 642 N N . ILE A 1 78 ? 7.523 -38.375 -5.215 1 87.12 78 ILE A N 1
ATOM 643 C CA . ILE A 1 78 ? 8.352 -37.219 -5.57 1 87.12 78 ILE A CA 1
ATOM 644 C C . ILE A 1 78 ? 8.18 -36.094 -4.535 1 87.12 78 ILE A C 1
ATOM 646 O O . ILE A 1 78 ? 9.156 -35.625 -3.967 1 87.12 78 ILE A O 1
ATOM 650 N N . PRO A 1 79 ? 6.922 -35.781 -4.215 1 81.12 79 PRO A N 1
ATOM 651 C CA . PRO A 1 79 ? 6.762 -34.719 -3.207 1 81.12 79 PRO A CA 1
ATOM 652 C C . PRO A 1 79 ? 7.355 -35.125 -1.854 1 81.12 79 PRO A C 1
ATOM 654 O O . PRO A 1 79 ? 7.867 -34.25 -1.131 1 81.12 79 PRO A O 1
ATOM 657 N N . LYS A 1 80 ? 7.383 -36.344 -1.517 1 81.69 80 LYS A N 1
ATOM 658 C CA . LYS A 1 80 ? 7.926 -36.844 -0.25 1 81.69 80 LYS A CA 1
ATOM 659 C C . LYS A 1 80 ? 9.445 -36.688 -0.214 1 81.69 80 LYS A C 1
ATOM 661 O O . LYS A 1 80 ? 10.008 -36.281 0.798 1 81.69 80 LYS A O 1
ATOM 666 N N . VAL A 1 81 ? 10.07 -37.062 -1.263 1 85.62 81 VAL A N 1
ATOM 667 C CA . VAL A 1 81 ? 11.523 -36.969 -1.343 1 85.62 81 VAL A CA 1
ATOM 668 C C . VAL A 1 81 ? 11.945 -35.5 -1.256 1 85.62 81 VAL A C 1
ATOM 670 O O . VAL A 1 81 ? 12.922 -35.156 -0.583 1 85.62 81 VAL A O 1
ATOM 673 N N . VAL A 1 82 ? 11.188 -34.656 -1.917 1 81.69 82 VAL A N 1
ATOM 674 C CA . VAL A 1 82 ? 11.461 -33.219 -1.87 1 81.69 82 VAL A CA 1
ATOM 675 C C . VAL A 1 82 ? 11.359 -32.719 -0.431 1 81.69 82 VAL A C 1
ATOM 677 O O . VAL A 1 82 ? 12.242 -32 0.051 1 81.69 82 VAL A O 1
ATOM 680 N N . LYS A 1 83 ? 10.281 -33.125 0.212 1 78.06 83 LYS A N 1
ATOM 681 C CA . LYS A 1 83 ? 10.047 -32.719 1.596 1 78.06 83 LYS A CA 1
ATOM 682 C C . LYS A 1 83 ? 11.203 -33.156 2.496 1 78.06 83 LYS A C 1
ATOM 684 O O . LYS A 1 83 ? 11.664 -32.375 3.338 1 78.06 83 LYS A O 1
ATOM 689 N N . ASN A 1 84 ? 11.703 -34.281 2.279 1 78.06 84 ASN A N 1
ATOM 690 C CA . ASN A 1 84 ? 12.812 -34.812 3.064 1 78.06 84 ASN A CA 1
ATOM 691 C C . ASN A 1 84 ? 14.109 -34.062 2.791 1 78.06 84 ASN A C 1
ATOM 693 O O . ASN A 1 84 ? 14.883 -33.781 3.713 1 78.06 84 ASN A O 1
ATOM 697 N N . MET A 1 85 ? 14.297 -33.781 1.598 1 77.94 85 MET A N 1
ATOM 698 C CA . MET A 1 85 ? 15.508 -33.062 1.215 1 77.94 85 MET A CA 1
ATOM 699 C C . MET A 1 85 ? 15.5 -31.641 1.789 1 77.94 85 MET A C 1
ATOM 701 O O . MET A 1 85 ? 16.547 -31.141 2.221 1 77.94 85 MET A O 1
ATOM 705 N N . VAL A 1 86 ? 14.367 -31.016 1.675 1 71 86 VAL A N 1
ATOM 706 C CA . VAL A 1 86 ? 14.211 -29.656 2.184 1 71 86 VAL A CA 1
ATOM 707 C C . VAL A 1 86 ? 14.469 -29.641 3.689 1 71 86 VAL A C 1
ATOM 709 O O . VAL A 1 86 ? 15.102 -28.719 4.207 1 71 86 VAL A O 1
ATOM 712 N N . ALA A 1 87 ? 14.008 -30.609 4.332 1 66.81 87 ALA A N 1
ATOM 713 C CA . ALA A 1 87 ? 14.188 -30.734 5.777 1 66.81 87 ALA A CA 1
ATOM 714 C C . ALA A 1 87 ? 15.664 -30.891 6.129 1 66.81 87 ALA A C 1
ATOM 716 O O . ALA A 1 87 ? 16.109 -30.438 7.184 1 66.81 87 ALA A O 1
ATOM 717 N N . GLU A 1 88 ? 16.359 -31.453 5.215 1 62.78 88 GLU A N 1
ATOM 718 C CA . GLU A 1 88 ? 17.766 -31.766 5.492 1 62.78 88 GLU A CA 1
ATOM 719 C C . GLU A 1 88 ? 18.688 -30.641 5.035 1 62.78 88 GLU A C 1
ATOM 721 O O . GLU A 1 88 ? 19.766 -30.453 5.594 1 62.78 88 GLU A O 1
ATOM 726 N N . GLN A 1 89 ? 18.219 -30.062 3.955 1 62 89 GLN A N 1
ATOM 727 C CA . GLN A 1 89 ? 19.125 -29.109 3.316 1 62 89 GLN A CA 1
ATOM 728 C C . GLN A 1 89 ? 18.641 -27.672 3.504 1 62 89 GLN A C 1
ATOM 730 O O . GLN A 1 89 ? 17.438 -27.438 3.623 1 62 89 GLN A O 1
ATOM 735 N N . ARG A 1 90 ? 19.469 -26.812 3.811 1 55.41 90 ARG A N 1
ATOM 736 C CA . ARG A 1 90 ? 19.219 -25.375 3.859 1 55.41 90 ARG A CA 1
ATOM 737 C C . ARG A 1 90 ? 19.031 -24.797 2.457 1 55.41 90 ARG A C 1
ATOM 739 O O . ARG A 1 90 ? 19.609 -23.75 2.133 1 55.41 90 ARG A O 1
ATOM 746 N N . ASP A 1 91 ? 18.453 -25.609 1.563 1 60.19 91 ASP A N 1
ATOM 747 C CA . ASP A 1 91 ? 18.406 -25.141 0.18 1 60.19 91 ASP A CA 1
ATOM 748 C C . ASP A 1 91 ? 17.203 -24.219 -0.046 1 60.19 91 ASP A C 1
ATOM 750 O O . ASP A 1 91 ? 16.078 -24.547 0.34 1 60.19 91 ASP A O 1
ATOM 754 N N . ASN A 1 92 ? 17.406 -23.047 -0.692 1 67.81 92 ASN A N 1
ATOM 755 C CA . ASN A 1 92 ? 16.453 -21.969 -0.945 1 67.81 92 ASN A CA 1
ATOM 756 C C . ASN A 1 92 ? 15.57 -22.266 -2.15 1 67.81 92 ASN A C 1
ATOM 758 O O . ASN A 1 92 ? 14.57 -21.594 -2.379 1 67.81 92 ASN A O 1
ATOM 762 N N . GLY A 1 93 ? 15.938 -23.359 -2.881 1 75.88 93 GLY A N 1
ATOM 763 C CA . GLY A 1 93 ? 15.195 -23.656 -4.094 1 75.88 93 GLY A CA 1
ATOM 764 C C . GLY A 1 93 ? 13.773 -24.094 -3.826 1 75.88 93 GLY A C 1
ATOM 765 O O . GLY A 1 93 ? 12.844 -23.672 -4.523 1 75.88 93 GLY A O 1
ATOM 766 N N . HIS A 1 94 ? 13.602 -24.859 -2.828 1 83.75 94 HIS A N 1
ATOM 767 C CA . HIS A 1 94 ? 12.273 -25.359 -2.496 1 83.75 94 HIS A CA 1
ATOM 768 C C . HIS A 1 94 ? 11.359 -24.219 -2.029 1 83.75 94 HIS A C 1
ATOM 770 O O . HIS A 1 94 ? 10.172 -24.219 -2.346 1 83.75 94 HIS A O 1
ATOM 776 N N . VAL A 1 95 ? 11.977 -23.266 -1.343 1 90.69 95 VAL A N 1
ATOM 777 C CA . VAL A 1 95 ? 11.219 -22.141 -0.825 1 90.69 95 VAL A CA 1
ATOM 778 C C . VAL A 1 95 ? 10.672 -21.297 -1.985 1 90.69 95 VAL A C 1
ATOM 780 O O . VAL A 1 95 ? 9.484 -20.969 -2.014 1 90.69 95 VAL A O 1
ATOM 783 N N . LEU A 1 96 ? 11.531 -21.031 -2.941 1 91.12 96 LEU A N 1
ATOM 784 C CA . LEU A 1 96 ? 11.117 -20.25 -4.105 1 91.12 96 LEU A CA 1
ATOM 785 C C . LEU A 1 96 ? 10 -20.969 -4.863 1 91.12 96 LEU A C 1
ATOM 787 O O . LEU A 1 96 ? 9.039 -20.328 -5.297 1 91.12 96 LEU A O 1
ATOM 791 N N . ASN A 1 97 ? 10.109 -22.266 -4.973 1 89.62 97 ASN A N 1
ATOM 792 C CA . ASN A 1 97 ? 9.086 -23.047 -5.652 1 89.62 97 ASN A CA 1
ATOM 793 C C . ASN A 1 97 ? 7.758 -23 -4.898 1 89.62 97 ASN A C 1
ATOM 795 O O . ASN A 1 97 ? 6.691 -22.922 -5.512 1 89.62 97 ASN A O 1
ATOM 799 N N . SER A 1 98 ? 7.844 -23.031 -3.594 1 92.12 98 SER A N 1
ATOM 800 C CA . SER A 1 98 ? 6.633 -22.953 -2.779 1 92.12 98 SER A CA 1
ATOM 801 C C . SER A 1 98 ? 5.949 -21.594 -2.934 1 92.12 98 SER A C 1
ATOM 803 O O . SER A 1 98 ? 4.723 -21.531 -3.062 1 92.12 98 SER A O 1
ATOM 805 N N . PHE A 1 99 ? 6.723 -20.516 -2.941 1 95 99 PHE A N 1
ATOM 806 C CA . PHE A 1 99 ? 6.164 -19.188 -3.154 1 95 99 PHE A CA 1
ATOM 807 C C . PHE A 1 99 ? 5.543 -19.078 -4.539 1 95 99 PHE A C 1
ATOM 809 O O . PHE A 1 99 ? 4.477 -18.469 -4.703 1 95 99 PHE A O 1
ATOM 816 N N . LYS A 1 100 ? 6.203 -19.672 -5.527 1 91.56 100 LYS A N 1
ATOM 817 C CA . LYS A 1 100 ? 5.656 -19.672 -6.879 1 91.56 100 LYS A CA 1
ATOM 818 C C . LYS A 1 100 ? 4.32 -20.406 -6.93 1 91.56 100 LYS A C 1
ATOM 820 O O . LYS A 1 100 ? 3.365 -19.938 -7.551 1 91.56 100 LYS A O 1
ATOM 825 N N . MET A 1 101 ? 4.27 -21.531 -6.254 1 90.31 101 MET A N 1
ATOM 826 C CA . MET A 1 101 ? 3.025 -22.297 -6.211 1 90.31 101 MET A CA 1
ATOM 827 C C . MET A 1 101 ? 1.925 -21.516 -5.512 1 90.31 101 MET A C 1
ATOM 829 O O . MET A 1 101 ? 0.777 -21.516 -5.961 1 90.31 101 MET A O 1
ATOM 833 N N . ALA A 1 102 ? 2.287 -20.875 -4.422 1 93.5 102 ALA A N 1
ATOM 834 C CA . ALA A 1 102 ? 1.316 -20.031 -3.719 1 93.5 102 ALA A CA 1
ATOM 835 C C . ALA A 1 102 ? 0.77 -18.938 -4.629 1 93.5 102 ALA A C 1
ATOM 837 O O . ALA A 1 102 ? -0.44 -18.703 -4.664 1 93.5 102 ALA A O 1
ATOM 838 N N . MET A 1 103 ? 1.645 -18.281 -5.367 1 94.19 103 MET A N 1
ATOM 839 C CA . MET A 1 103 ? 1.283 -17.219 -6.289 1 94.19 103 MET A CA 1
ATOM 840 C C . MET A 1 103 ? 0.355 -17.734 -7.387 1 94.19 103 MET A C 1
ATOM 842 O O . MET A 1 103 ? -0.716 -17.172 -7.613 1 94.19 103 MET A O 1
ATOM 846 N N . MET A 1 104 ? 0.702 -18.891 -7.988 1 89.69 104 MET A N 1
ATOM 847 C CA . MET A 1 104 ? -0.019 -19.406 -9.148 1 89.69 104 MET A CA 1
ATOM 848 C C . MET A 1 104 ? -1.396 -19.922 -8.75 1 89.69 104 MET A C 1
ATOM 850 O O . MET A 1 104 ? -2.342 -19.859 -9.539 1 89.69 104 MET A O 1
ATOM 854 N N . ASN A 1 105 ? -1.497 -20.344 -7.488 1 90.75 105 ASN A N 1
ATOM 855 C CA . ASN A 1 105 ? -2.756 -20.906 -7.008 1 90.75 105 ASN A CA 1
ATOM 856 C C . ASN A 1 105 ? -3.549 -19.891 -6.191 1 90.75 105 ASN A C 1
ATOM 858 O O . ASN A 1 105 ? -4.602 -20.219 -5.641 1 90.75 105 ASN A O 1
ATOM 862 N N . PHE A 1 106 ? -3.047 -18.672 -6.07 1 93.19 106 PHE A N 1
ATOM 863 C CA . PHE A 1 106 ? -3.645 -17.688 -5.18 1 93.19 106 PHE A CA 1
ATOM 864 C C . PHE A 1 106 ? -3.896 -18.281 -3.803 1 93.19 106 PHE A C 1
ATOM 866 O O . PHE A 1 106 ? -4.988 -18.141 -3.246 1 93.19 106 PHE A O 1
ATOM 873 N N . ASP A 1 107 ? -2.883 -19.062 -3.381 1 92.5 107 ASP A N 1
ATOM 874 C CA . ASP A 1 107 ? -2.967 -19.797 -2.125 1 92.5 107 ASP A CA 1
ATOM 875 C C . ASP A 1 107 ? -2.27 -19.047 -0.995 1 92.5 107 ASP A C 1
ATOM 877 O O . ASP A 1 107 ? -1.073 -19.234 -0.761 1 92.5 107 ASP A O 1
ATOM 881 N N . GLN A 1 108 ? -3.043 -18.25 -0.247 1 94.12 108 GLN A N 1
ATOM 882 C CA . GLN A 1 108 ? -2.51 -17.453 0.85 1 94.12 108 GLN A CA 1
ATOM 883 C C . GLN A 1 108 ? -1.982 -18.344 1.974 1 94.12 108 GLN A C 1
ATOM 885 O O . GLN A 1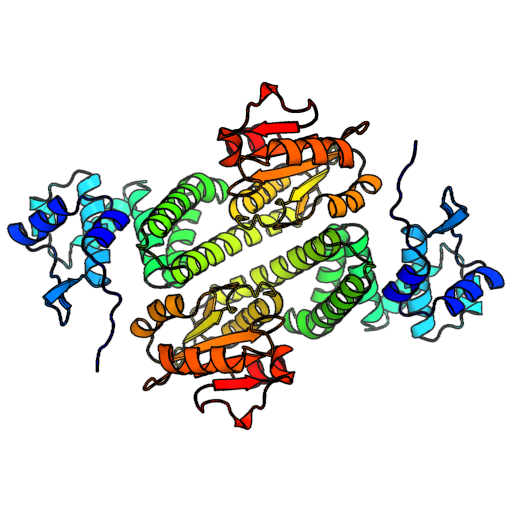 108 ? -0.959 -18.031 2.586 1 94.12 108 GLN A O 1
ATOM 890 N N . ALA A 1 109 ? -2.713 -19.375 2.227 1 92.19 109 ALA A N 1
ATOM 891 C CA . ALA A 1 109 ? -2.32 -20.281 3.301 1 92.19 109 ALA A CA 1
ATOM 892 C C . ALA A 1 109 ? -0.942 -20.875 3.035 1 92.19 109 ALA A C 1
ATOM 894 O O . ALA A 1 109 ? -0.114 -20.969 3.945 1 92.19 109 ALA A O 1
ATOM 895 N N . LEU A 1 110 ? -0.692 -21.312 1.79 1 93.12 110 LEU A N 1
ATOM 896 C CA . LEU A 1 110 ? 0.609 -21.859 1.428 1 93.12 110 LEU A CA 1
ATOM 897 C C . LEU A 1 110 ? 1.707 -20.812 1.59 1 93.12 110 LEU A C 1
ATOM 899 O O . LEU A 1 110 ? 2.805 -21.125 2.055 1 93.12 110 LEU A O 1
ATOM 903 N N . PHE A 1 111 ? 1.481 -19.578 1.239 1 96.31 111 PHE A N 1
ATOM 904 C CA . PHE A 1 111 ? 2.445 -18.5 1.428 1 96.31 111 PHE A CA 1
ATOM 905 C C . PHE A 1 111 ? 2.809 -18.344 2.9 1 96.31 111 PHE A C 1
ATOM 907 O O . PHE A 1 111 ? 3.99 -18.312 3.252 1 96.31 111 PHE A O 1
ATOM 914 N N . PHE A 1 112 ? 1.787 -18.281 3.756 1 94.81 112 PHE A N 1
ATOM 915 C CA . PHE A 1 112 ? 2.014 -18.078 5.184 1 94.81 112 PHE A CA 1
ATOM 916 C C . PHE A 1 112 ? 2.754 -19.266 5.793 1 94.81 112 PHE A C 1
ATOM 918 O O . PHE A 1 112 ? 3.646 -19.078 6.621 1 94.81 112 PHE A O 1
ATOM 925 N N . LYS A 1 113 ? 2.367 -20.438 5.383 1 94.19 113 LYS A N 1
ATOM 926 C CA . LYS A 1 113 ? 3.053 -21.625 5.867 1 94.19 113 LYS A CA 1
ATOM 927 C C . LYS A 1 113 ? 4.535 -21.594 5.508 1 94.19 113 LYS A C 1
ATOM 929 O O . LYS A 1 113 ? 5.391 -21.875 6.355 1 94.19 113 LYS A O 1
ATOM 934 N N . THR A 1 114 ? 4.816 -21.266 4.25 1 95.38 114 THR A N 1
ATOM 935 C CA . THR A 1 114 ? 6.188 -21.188 3.768 1 95.38 114 THR A CA 1
ATOM 936 C C . THR A 1 114 ? 6.957 -20.109 4.52 1 95.38 114 THR A C 1
ATOM 938 O O . THR A 1 114 ? 8.078 -20.344 4.984 1 95.38 114 THR A O 1
ATOM 941 N N . TYR A 1 115 ? 6.363 -18.953 4.719 1 96.69 115 TYR A N 1
ATOM 942 C CA . TYR A 1 115 ? 6.977 -17.844 5.422 1 96.69 115 TYR A CA 1
ATOM 943 C C . TYR A 1 115 ? 7.254 -18.203 6.879 1 96.69 115 TYR A C 1
ATOM 945 O O . TYR A 1 115 ? 8.344 -17.938 7.391 1 96.69 115 TYR A O 1
ATOM 953 N N . ASN A 1 116 ? 6.289 -18.766 7.535 1 94.88 116 ASN A N 1
ATOM 954 C CA . ASN A 1 116 ? 6.43 -19.125 8.938 1 94.88 116 ASN A CA 1
ATOM 955 C C . ASN A 1 116 ? 7.516 -20.188 9.141 1 94.88 116 ASN A C 1
ATOM 957 O O . ASN A 1 116 ? 8.219 -20.172 10.156 1 94.88 116 ASN A O 1
ATOM 961 N N . ALA A 1 117 ? 7.609 -21.094 8.195 1 94.31 117 ALA A N 1
ATOM 962 C CA . ALA A 1 117 ? 8.68 -22.094 8.258 1 94.31 117 ALA A CA 1
ATOM 963 C C . ALA A 1 117 ? 10.055 -21.422 8.188 1 94.31 117 ALA A C 1
ATOM 965 O O . ALA A 1 117 ? 10.977 -21.812 8.906 1 94.31 117 ALA A O 1
ATOM 966 N N . LEU A 1 118 ? 10.195 -20.391 7.363 1 95.44 118 LEU A N 1
ATOM 967 C CA . LEU A 1 118 ? 11.445 -19.641 7.246 1 95.44 118 LEU A CA 1
ATOM 968 C C . LEU A 1 118 ? 11.773 -18.922 8.547 1 95.44 118 LEU A C 1
ATOM 970 O O . LEU A 1 118 ? 12.945 -18.844 8.938 1 95.44 118 LEU A O 1
ATOM 974 N N . LEU A 1 119 ? 10.766 -18.438 9.266 1 95.44 119 LEU A N 1
ATOM 975 C CA . LEU A 1 119 ? 10.953 -17.656 10.477 1 95.44 119 LEU A CA 1
ATOM 976 C C . LEU A 1 119 ? 11.555 -18.516 11.586 1 95.44 119 LEU A C 1
ATOM 978 O O . LEU A 1 119 ? 12.086 -17.984 12.57 1 95.44 119 LEU A O 1
ATOM 982 N N . LYS A 1 120 ? 11.422 -19.781 11.477 1 94.5 120 LYS A N 1
ATOM 983 C CA . LYS A 1 120 ? 12.008 -20.672 12.477 1 94.5 120 LYS A CA 1
ATOM 984 C C . LYS A 1 120 ? 13.531 -20.672 12.383 1 94.5 120 LYS A C 1
ATOM 986 O O . LYS A 1 120 ? 14.211 -20.969 13.367 1 94.5 120 LYS A O 1
ATOM 991 N N . GLU A 1 121 ? 14.094 -20.281 11.258 1 93.31 121 GLU A N 1
ATOM 992 C CA . GLU A 1 121 ? 15.523 -20.422 11.031 1 93.31 121 GLU A CA 1
ATOM 993 C C . GLU A 1 121 ? 16.172 -19.094 10.664 1 93.31 121 GLU A C 1
ATOM 995 O O . GLU A 1 121 ? 17.391 -18.938 10.781 1 93.31 121 GLU A O 1
ATOM 1000 N N . LYS A 1 122 ? 15.352 -18.188 10.18 1 95.19 122 LYS A N 1
ATOM 1001 C CA . LYS A 1 122 ? 15.875 -16.922 9.672 1 95.19 122 LYS A CA 1
ATOM 1002 C C . LYS A 1 122 ? 15.18 -15.742 10.336 1 95.19 122 LYS A C 1
ATOM 1004 O O . LYS A 1 122 ? 14.008 -15.836 10.711 1 95.19 122 LYS A O 1
ATOM 1009 N N . SER A 1 123 ? 15.922 -14.648 10.453 1 96.19 123 SER A N 1
ATOM 1010 C CA . SER A 1 123 ? 15.289 -13.383 10.797 1 96.19 123 SER A CA 1
ATOM 1011 C C . SER A 1 123 ? 14.508 -12.812 9.617 1 96.19 123 SER A C 1
ATOM 1013 O O . SER A 1 123 ? 14.711 -13.234 8.477 1 96.19 123 SER A O 1
ATOM 1015 N N . PHE A 1 124 ? 13.672 -11.867 9.875 1 96.44 124 PHE A N 1
ATOM 1016 C CA . PHE A 1 124 ? 12.914 -11.242 8.797 1 96.44 124 PHE A CA 1
ATOM 1017 C C . PHE A 1 124 ? 13.859 -10.617 7.77 1 96.44 124 PHE A C 1
ATOM 1019 O O . PHE A 1 124 ? 13.625 -10.719 6.562 1 96.44 124 PHE A O 1
ATOM 1026 N N . ARG A 1 125 ? 14.859 -9.922 8.281 1 94.88 125 ARG A N 1
ATOM 1027 C CA . ARG A 1 125 ? 15.844 -9.305 7.395 1 94.88 125 ARG A CA 1
ATOM 1028 C C . ARG A 1 125 ? 16.469 -10.336 6.461 1 94.88 125 ARG A C 1
ATOM 1030 O O . ARG A 1 125 ? 16.578 -10.094 5.258 1 94.88 125 ARG A O 1
ATOM 1037 N N . GLU A 1 126 ? 16.844 -11.422 7.027 1 95.62 126 GLU A N 1
ATOM 1038 C CA . GLU A 1 126 ? 17.422 -12.5 6.23 1 95.62 126 GLU A CA 1
ATOM 1039 C C . GLU A 1 126 ? 16.422 -13.031 5.207 1 95.62 126 GLU A C 1
ATOM 1041 O O . GLU A 1 126 ? 16.781 -13.273 4.055 1 95.62 126 GLU A O 1
ATOM 1046 N N . ILE A 1 127 ? 15.227 -13.219 5.609 1 96.44 127 ILE A N 1
ATOM 1047 C CA . ILE A 1 127 ? 14.18 -13.703 4.719 1 96.44 127 ILE A CA 1
ATOM 1048 C C . ILE A 1 127 ? 14 -12.742 3.547 1 96.44 127 ILE A C 1
ATOM 1050 O O . ILE A 1 127 ? 13.867 -13.172 2.396 1 96.44 127 ILE A O 1
ATOM 1054 N N . PHE A 1 128 ? 14.008 -11.469 3.842 1 95.06 128 PHE A N 1
ATOM 1055 C CA . PHE A 1 128 ? 13.805 -10.484 2.783 1 95.06 128 PHE A CA 1
ATOM 1056 C C . PHE A 1 128 ? 14.914 -10.57 1.743 1 95.06 128 PHE A C 1
ATOM 1058 O O . PHE A 1 128 ? 14.648 -10.672 0.545 1 95.06 128 PHE A O 1
ATOM 1065 N N . TYR A 1 129 ? 16.156 -10.594 2.174 1 92.19 129 TYR A N 1
ATOM 1066 C CA . TYR A 1 129 ? 17.297 -10.555 1.263 1 92.19 129 TYR A CA 1
ATOM 1067 C C . TYR A 1 129 ? 17.469 -11.891 0.558 1 92.19 129 TYR A C 1
ATOM 1069 O O . TYR A 1 129 ? 17.75 -11.938 -0.644 1 92.19 129 TYR A O 1
ATOM 1077 N N . GLU A 1 130 ? 17.219 -12.945 1.262 1 94.19 130 GLU A N 1
ATOM 1078 C CA . GLU A 1 130 ? 17.625 -14.25 0.748 1 94.19 130 GLU A CA 1
ATOM 1079 C C . GLU A 1 130 ? 16.453 -14.953 0.053 1 94.19 130 GLU A C 1
ATOM 1081 O O . GLU A 1 130 ? 16.672 -15.852 -0.765 1 94.19 130 GLU A O 1
ATOM 1086 N N . ASP A 1 131 ? 15.281 -14.516 0.351 1 95.06 131 ASP A N 1
ATOM 1087 C CA . ASP A 1 131 ? 14.141 -15.25 -0.175 1 95.06 131 ASP A CA 1
ATOM 1088 C C . ASP A 1 131 ? 13.203 -14.328 -0.958 1 95.06 131 ASP A C 1
ATOM 1090 O O . ASP A 1 131 ? 12.977 -14.539 -2.15 1 95.06 131 ASP A O 1
ATOM 1094 N N . PHE A 1 132 ? 12.805 -13.211 -0.365 1 95.19 132 PHE A N 1
ATOM 1095 C CA . PHE A 1 132 ? 11.828 -12.344 -1.017 1 95.19 132 PHE A CA 1
ATOM 1096 C C . PHE A 1 132 ? 12.438 -11.664 -2.232 1 95.19 132 PHE A C 1
ATOM 1098 O O . PHE A 1 132 ? 11.812 -11.586 -3.291 1 95.19 132 PHE A O 1
ATOM 1105 N N . ILE A 1 133 ? 13.648 -11.195 -2.109 1 90.75 133 ILE A N 1
ATOM 1106 C CA . ILE A 1 133 ? 14.258 -10.461 -3.215 1 90.75 133 ILE A CA 1
ATOM 1107 C C . ILE A 1 133 ? 14.445 -11.391 -4.41 1 90.75 133 ILE A C 1
ATOM 1109 O O . ILE A 1 133 ? 13.977 -11.094 -5.512 1 90.75 133 ILE A O 1
ATOM 1113 N N . PRO A 1 134 ? 15.086 -12.555 -4.184 1 90.88 134 PRO A N 1
ATOM 1114 C CA . PRO A 1 134 ? 15.195 -13.484 -5.312 1 90.88 134 PRO A CA 1
ATOM 1115 C C . PRO A 1 134 ? 13.836 -13.875 -5.891 1 90.88 134 PRO A C 1
ATOM 1117 O O . PRO A 1 134 ? 13.688 -13.969 -7.109 1 90.88 134 PRO A O 1
ATOM 1120 N N . PHE A 1 135 ? 12.859 -14.086 -5.102 1 94.38 135 PHE A N 1
ATOM 1121 C CA . PHE A 1 135 ? 11.523 -14.453 -5.555 1 94.38 135 PHE A CA 1
ATOM 1122 C C . PHE A 1 135 ? 10.914 -13.336 -6.395 1 94.38 135 PHE A C 1
ATOM 1124 O O . PHE A 1 135 ? 10.367 -13.594 -7.469 1 94.38 135 PHE A O 1
ATOM 1131 N N . LEU A 1 136 ? 11.031 -12.078 -5.902 1 89.81 136 LEU A N 1
ATOM 1132 C CA . LEU A 1 136 ? 10.484 -10.93 -6.613 1 89.81 136 LEU A CA 1
ATOM 1133 C C . LEU A 1 136 ? 11.172 -10.742 -7.957 1 89.81 136 LEU A C 1
ATOM 1135 O O . LEU A 1 136 ? 10.539 -10.344 -8.938 1 89.81 136 LEU A O 1
ATOM 1139 N N . ASN A 1 137 ? 12.43 -11.008 -7.973 1 84.81 137 ASN A N 1
ATOM 1140 C CA . ASN A 1 137 ? 13.141 -10.984 -9.242 1 84.81 137 ASN A CA 1
ATOM 1141 C C . ASN A 1 137 ? 12.555 -11.992 -10.227 1 84.81 137 ASN A C 1
ATOM 1143 O O . ASN A 1 137 ? 12.375 -11.68 -11.406 1 84.81 137 ASN A O 1
ATOM 1147 N N . GLU A 1 138 ? 12.266 -13.172 -9.766 1 87.56 138 GLU A N 1
ATOM 1148 C CA . GLU A 1 138 ? 11.633 -14.188 -10.602 1 87.56 138 GLU A CA 1
ATOM 1149 C C . GLU A 1 138 ? 10.25 -13.742 -11.047 1 87.56 138 GLU A C 1
ATOM 1151 O O . GLU A 1 138 ? 9.859 -13.961 -12.203 1 87.56 138 GLU A O 1
ATOM 1156 N N . VAL A 1 139 ? 9.508 -13.156 -10.133 1 89.44 139 VAL A N 1
ATOM 1157 C CA . VAL A 1 139 ? 8.172 -12.664 -10.461 1 89.44 139 VAL A CA 1
ATOM 1158 C C . VAL A 1 139 ? 8.266 -11.641 -11.586 1 89.44 139 VAL A C 1
ATOM 1160 O O . VAL A 1 139 ? 7.461 -11.664 -12.523 1 89.44 139 VAL A O 1
ATOM 1163 N N . GLY A 1 140 ? 9.234 -10.742 -11.453 1 80.88 140 GLY A N 1
ATOM 1164 C CA . GLY A 1 140 ? 9.453 -9.773 -12.516 1 80.88 140 GLY A CA 1
ATOM 1165 C C . GLY A 1 140 ? 9.711 -10.414 -13.867 1 80.88 140 GLY A C 1
ATOM 1166 O O . GLY A 1 140 ? 9.156 -9.992 -14.875 1 80.88 140 GLY A O 1
ATOM 1167 N N . LEU A 1 141 ? 10.516 -11.43 -13.875 1 79.38 141 LEU A N 1
ATOM 1168 C CA . LEU A 1 141 ? 10.844 -12.148 -15.102 1 79.38 141 LEU A CA 1
ATOM 1169 C C . LEU A 1 141 ? 9.609 -12.844 -15.664 1 79.38 141 LEU A C 1
ATOM 1171 O O . LEU A 1 141 ? 9.344 -12.781 -16.859 1 79.38 141 LEU A O 1
ATOM 1175 N N . LEU A 1 142 ? 8.828 -13.477 -14.812 1 81.94 142 LEU A N 1
ATOM 1176 C CA . LEU A 1 142 ? 7.625 -14.188 -15.219 1 81.94 142 LEU A CA 1
ATOM 1177 C C . LEU A 1 142 ? 6.59 -13.227 -15.789 1 81.94 142 LEU A C 1
ATOM 1179 O O . LEU A 1 142 ? 5.867 -13.562 -16.719 1 81.94 142 LEU A O 1
ATOM 1183 N N . TRP A 1 143 ? 6.516 -12.031 -15.203 1 74.62 143 TRP A N 1
ATOM 1184 C CA . TRP A 1 143 ? 5.613 -10.992 -15.688 1 74.62 143 TRP A CA 1
ATOM 1185 C C . TRP A 1 143 ? 6.027 -10.5 -17.062 1 74.62 143 TRP A C 1
ATOM 1187 O O . TRP A 1 143 ? 5.195 -10.383 -17.969 1 74.62 143 TRP A O 1
ATOM 1197 N N . GLN A 1 144 ? 7.336 -10.25 -17.312 1 68.81 144 GLN A N 1
ATOM 1198 C CA . GLN A 1 144 ? 7.879 -9.773 -18.578 1 68.81 144 GLN A CA 1
ATOM 1199 C C . GLN A 1 144 ? 7.641 -10.789 -19.703 1 68.81 144 GLN A C 1
ATOM 1201 O O . GLN A 1 144 ? 7.438 -10.406 -20.844 1 68.81 144 GLN A O 1
ATOM 1206 N N . THR A 1 145 ? 7.66 -12.102 -19.359 1 72.56 145 THR A N 1
ATOM 1207 C CA . THR A 1 145 ? 7.508 -13.156 -20.344 1 72.56 145 THR A CA 1
ATOM 1208 C C . THR A 1 145 ? 6.039 -13.539 -20.5 1 72.56 145 THR A C 1
ATOM 1210 O O . THR A 1 145 ? 5.723 -14.555 -21.125 1 72.56 145 THR A O 1
ATOM 1213 N N . ASP A 1 146 ? 5.094 -12.797 -19.766 1 75.31 146 ASP A N 1
ATOM 1214 C CA . ASP A 1 146 ? 3.648 -13 -19.812 1 75.31 146 ASP A CA 1
ATOM 1215 C C . ASP A 1 146 ? 3.268 -14.383 -19.312 1 75.31 146 ASP A C 1
ATOM 1217 O O . ASP A 1 146 ? 2.322 -15 -19.797 1 75.31 146 ASP A O 1
ATOM 1221 N N . THR A 1 147 ? 4.121 -14.945 -18.484 1 79.38 147 THR A N 1
ATOM 1222 C CA . THR A 1 147 ? 3.836 -16.234 -17.859 1 79.38 147 THR A CA 1
ATOM 1223 C C . THR A 1 147 ? 2.812 -16.062 -16.734 1 79.38 147 THR A C 1
ATOM 1225 O O . THR A 1 147 ? 2.033 -16.984 -16.453 1 79.38 147 THR A O 1
ATOM 1228 N N . ILE A 1 148 ? 2.867 -14.938 -16.109 1 85.25 148 ILE A N 1
ATOM 1229 C CA . ILE A 1 148 ? 1.883 -14.625 -15.07 1 85.25 148 ILE A CA 1
ATOM 1230 C C . ILE A 1 148 ? 1.109 -13.367 -15.461 1 85.25 148 ILE A C 1
ATOM 1232 O O . ILE A 1 148 ? 1.558 -12.594 -16.297 1 85.25 148 ILE A O 1
ATOM 1236 N N . THR A 1 149 ? -0.061 -13.234 -14.875 1 86.88 149 THR A N 1
ATOM 1237 C CA . THR A 1 149 ? -0.899 -12.062 -15.094 1 86.88 149 THR A CA 1
ATOM 1238 C C . THR A 1 149 ? -0.739 -11.062 -13.953 1 86.88 149 THR A C 1
ATOM 1240 O O . THR A 1 149 ? -0.117 -11.367 -12.93 1 86.88 149 THR A O 1
ATOM 1243 N N . PRO A 1 150 ? -1.294 -9.867 -14.062 1 88.31 150 PRO A N 1
ATOM 1244 C CA . PRO A 1 150 ? -1.242 -8.875 -12.984 1 88.31 150 PRO A CA 1
ATOM 1245 C C . PRO A 1 150 ? -1.866 -9.375 -11.688 1 88.31 150 PRO A C 1
ATOM 1247 O O . PRO A 1 150 ? -1.385 -9.047 -10.602 1 88.31 150 PRO A O 1
ATOM 1250 N N . SER A 1 151 ? -2.832 -10.156 -11.75 1 93.62 151 SER A N 1
ATOM 1251 C CA . SER A 1 151 ? -3.475 -10.664 -10.539 1 93.62 151 SER A CA 1
ATOM 1252 C C . SER A 1 151 ? -2.51 -11.516 -9.719 1 93.62 151 SER A C 1
ATOM 1254 O O . SER A 1 151 ? -2.467 -11.406 -8.492 1 93.62 151 SER A O 1
ATOM 1256 N N . HIS A 1 152 ? -1.694 -12.344 -10.461 1 93 152 HIS A N 1
ATOM 1257 C CA . HIS A 1 152 ? -0.693 -13.141 -9.766 1 93 152 HIS A CA 1
ATOM 1258 C C . HIS A 1 152 ? 0.32 -12.25 -9.047 1 93 152 HIS A C 1
ATOM 1260 O O . HIS A 1 152 ? 0.605 -12.461 -7.867 1 93 152 HIS A O 1
ATOM 1266 N N . GLU A 1 153 ? 0.787 -11.305 -9.805 1 90.25 153 GLU A N 1
ATOM 1267 C CA . GLU A 1 153 ? 1.791 -10.383 -9.273 1 90.25 153 GLU A CA 1
ATOM 1268 C C . GLU A 1 153 ? 1.25 -9.609 -8.078 1 90.25 153 GLU A C 1
ATOM 1270 O O . GLU A 1 153 ? 1.907 -9.516 -7.039 1 90.25 153 GLU A O 1
ATOM 1275 N N . HIS A 1 154 ? 0.077 -9.07 -8.211 1 93.56 154 HIS A N 1
ATOM 1276 C CA . HIS A 1 154 ? -0.535 -8.273 -7.156 1 93.56 154 HIS A CA 1
ATOM 1277 C C . HIS A 1 154 ? -0.797 -9.117 -5.914 1 93.56 154 HIS A C 1
ATOM 1279 O O . HIS A 1 154 ? -0.604 -8.648 -4.789 1 93.56 154 HIS A O 1
ATOM 1285 N N . PHE A 1 155 ? -1.213 -10.344 -6.133 1 96.62 155 PHE A N 1
ATOM 1286 C CA . PHE A 1 155 ? -1.503 -11.234 -5.016 1 96.62 155 PHE A CA 1
ATOM 1287 C C . PHE A 1 155 ? -0.273 -11.422 -4.137 1 96.62 155 PHE A C 1
ATOM 1289 O O . PHE A 1 155 ? -0.33 -11.188 -2.926 1 96.62 155 PHE A O 1
ATOM 1296 N N . ILE A 1 156 ? 0.815 -11.789 -4.777 1 96.12 156 ILE A N 1
ATOM 1297 C CA . ILE A 1 156 ? 2.014 -12.117 -4.012 1 96.12 156 ILE A CA 1
ATOM 1298 C C . ILE A 1 156 ? 2.633 -10.836 -3.455 1 96.12 156 ILE A C 1
ATOM 1300 O O . ILE A 1 156 ? 3.127 -10.82 -2.326 1 96.12 156 ILE A O 1
ATOM 1304 N N . CYS A 1 157 ? 2.625 -9.719 -4.176 1 94.94 157 CYS A N 1
ATOM 1305 C CA . CYS A 1 157 ? 3.189 -8.453 -3.717 1 94.94 157 CYS A CA 1
ATOM 1306 C C . CYS A 1 157 ? 2.43 -7.926 -2.51 1 94.94 157 CYS A C 1
ATOM 1308 O O . CYS A 1 157 ? 3.031 -7.391 -1.576 1 94.94 157 CYS A O 1
ATOM 1310 N N . ALA A 1 158 ? 1.108 -8.102 -2.525 1 95.44 158 ALA A N 1
ATOM 1311 C CA . ALA A 1 158 ? 0.295 -7.66 -1.395 1 95.44 158 ALA A CA 1
ATOM 1312 C C . ALA A 1 158 ? 0.68 -8.398 -0.118 1 95.44 158 ALA A C 1
ATOM 1314 O O . ALA A 1 158 ? 0.743 -7.805 0.959 1 95.44 158 ALA A O 1
ATOM 1315 N N . LEU A 1 159 ? 0.927 -9.703 -0.26 1 96.75 159 LEU A N 1
ATOM 1316 C CA . LEU A 1 159 ? 1.288 -10.508 0.899 1 96.75 159 LEU A CA 1
ATOM 1317 C C . LEU A 1 159 ? 2.662 -10.117 1.43 1 96.75 159 LEU A C 1
ATOM 1319 O O . LEU A 1 159 ? 2.852 -9.992 2.641 1 96.75 159 LEU A O 1
ATOM 1323 N N . ILE A 1 160 ? 3.598 -9.914 0.52 1 97.31 160 ILE A N 1
ATOM 1324 C CA . ILE A 1 160 ? 4.945 -9.516 0.918 1 97.31 160 ILE A CA 1
ATOM 1325 C C . ILE A 1 160 ? 4.902 -8.133 1.564 1 97.31 160 ILE A C 1
ATOM 1327 O O . ILE A 1 160 ? 5.535 -7.906 2.598 1 97.31 160 ILE A O 1
ATOM 1331 N N . LYS A 1 161 ? 4.121 -7.215 1.004 1 96.25 161 LYS A N 1
ATOM 1332 C CA . LYS A 1 161 ? 3.926 -5.883 1.57 1 96.25 161 LYS A CA 1
ATOM 1333 C C . LYS A 1 161 ? 3.402 -5.969 3 1 96.25 161 LYS A C 1
ATOM 1335 O O . LYS A 1 161 ? 3.867 -5.238 3.881 1 96.25 161 LYS A O 1
ATOM 1340 N N . GLN A 1 162 ? 2.447 -6.77 3.168 1 96.06 162 GLN A N 1
ATOM 1341 C CA . GLN A 1 162 ? 1.86 -6.957 4.488 1 96.06 162 GLN A CA 1
ATOM 1342 C C . GLN A 1 162 ? 2.914 -7.398 5.5 1 96.06 162 GLN A C 1
ATOM 1344 O O . GLN A 1 162 ? 2.967 -6.879 6.617 1 96.06 162 GLN A O 1
ATOM 1349 N N . LYS A 1 163 ? 3.785 -8.336 5.09 1 97 163 LYS A N 1
ATOM 1350 C CA . LYS A 1 163 ? 4.82 -8.82 6.004 1 97 163 LYS A CA 1
ATOM 1351 C C . LYS A 1 163 ? 5.82 -7.711 6.324 1 97 163 LYS A C 1
ATOM 1353 O O . LYS A 1 163 ? 6.258 -7.574 7.473 1 97 163 LYS A O 1
ATOM 1358 N N . ILE A 1 164 ? 6.188 -6.922 5.348 1 96.81 164 ILE A N 1
ATOM 1359 C CA . ILE A 1 164 ? 7.113 -5.82 5.574 1 96.81 164 ILE A CA 1
ATOM 1360 C C . ILE A 1 164 ? 6.504 -4.824 6.562 1 96.81 164 ILE A C 1
ATOM 1362 O O . ILE A 1 164 ? 7.156 -4.414 7.523 1 96.81 164 ILE A O 1
ATOM 1366 N N . LEU A 1 165 ? 5.277 -4.469 6.348 1 95.81 165 LEU A N 1
ATOM 1367 C CA . LEU A 1 165 ? 4.613 -3.455 7.16 1 95.81 165 LEU A CA 1
ATOM 1368 C C . LEU A 1 165 ? 4.465 -3.926 8.602 1 95.81 165 LEU A C 1
ATOM 1370 O O . LEU A 1 165 ? 4.66 -3.146 9.539 1 95.81 165 LEU A O 1
ATOM 1374 N N . VAL A 1 166 ? 4.105 -5.164 8.773 1 94.62 166 VAL A N 1
ATOM 1375 C CA . VAL A 1 166 ? 3.93 -5.715 10.117 1 94.62 166 VAL A CA 1
ATOM 1376 C C . VAL A 1 166 ? 5.258 -5.676 10.867 1 94.62 166 VAL A C 1
ATOM 1378 O O . VAL A 1 166 ? 5.301 -5.301 12.039 1 94.62 166 VAL A O 1
ATOM 1381 N N . ASN A 1 167 ? 6.312 -6.047 10.203 1 95.44 167 ASN A N 1
ATOM 1382 C CA . ASN A 1 167 ? 7.621 -6.02 10.859 1 95.44 167 ASN A CA 1
ATOM 1383 C C . ASN A 1 167 ? 8.102 -4.59 11.086 1 95.44 167 ASN A C 1
ATOM 1385 O O . ASN A 1 167 ? 8.781 -4.312 12.078 1 95.44 167 ASN A O 1
ATOM 1389 N N . THR A 1 168 ? 7.758 -3.684 10.211 1 96.19 168 THR A N 1
ATOM 1390 C CA . THR A 1 168 ? 8.094 -2.271 10.375 1 96.19 168 THR A CA 1
ATOM 1391 C C . THR A 1 168 ? 7.395 -1.687 11.594 1 96.19 168 THR A C 1
ATOM 1393 O O . THR A 1 168 ? 8.008 -0.938 12.367 1 96.19 168 THR A O 1
ATOM 1396 N N . GLU A 1 169 ? 6.164 -2.041 11.781 1 93.5 169 GLU A N 1
ATOM 1397 C CA . GLU A 1 169 ? 5.391 -1.52 12.898 1 93.5 169 GLU A CA 1
ATOM 1398 C C . GLU A 1 169 ? 6.02 -1.906 14.234 1 93.5 169 GLU A C 1
ATOM 1400 O O . GLU A 1 169 ? 5.984 -1.129 15.195 1 93.5 169 GLU A O 1
ATOM 1405 N N . LYS A 1 170 ? 6.586 -3.066 14.289 1 92.88 170 LYS A N 1
ATOM 1406 C CA . LYS A 1 170 ? 7.227 -3.525 15.516 1 92.88 170 LYS A CA 1
ATOM 1407 C C . LYS A 1 170 ? 8.352 -2.588 15.93 1 92.88 170 LYS A C 1
ATOM 1409 O O . LYS A 1 170 ? 8.648 -2.447 17.125 1 92.88 170 LYS A O 1
ATOM 1414 N N . LEU A 1 171 ? 8.961 -1.959 14.953 1 92.88 171 LEU A N 1
ATOM 1415 C CA . LEU A 1 171 ? 10.094 -1.073 15.211 1 92.88 171 LEU A CA 1
ATOM 1416 C C . LEU A 1 171 ? 9.609 0.32 15.602 1 92.88 171 LEU A C 1
ATOM 1418 O O . LEU A 1 171 ? 10.375 1.114 16.156 1 92.88 171 LEU A O 1
ATOM 1422 N N . GLN A 1 172 ? 8.359 0.638 15.359 1 89.62 172 GLN A N 1
ATOM 1423 C CA . GLN A 1 172 ? 7.832 1.985 15.539 1 89.62 172 GLN A CA 1
ATOM 1424 C C . GLN A 1 172 ? 7.27 2.176 16.938 1 89.62 172 GLN A C 1
ATOM 1426 O O . GLN A 1 172 ? 6.895 3.287 17.328 1 89.62 172 GLN A O 1
ATOM 1431 N N . PHE A 1 173 ? 7.25 1.125 17.719 1 82.81 173 PHE A N 1
ATOM 1432 C CA . PHE A 1 173 ? 6.809 1.205 19.109 1 82.81 173 PHE A CA 1
ATOM 1433 C C . PHE A 1 173 ? 7.875 1.859 19.984 1 82.81 173 PHE A C 1
ATOM 1435 O O . PHE A 1 173 ? 7.566 2.404 21.047 1 82.81 173 PHE A O 1
ATOM 1442 N N . SER A 1 174 ? 9.031 1.823 19.453 1 81.31 174 SER A N 1
ATOM 1443 C CA . SER A 1 174 ? 10.133 2.406 20.219 1 81.31 174 SER A CA 1
ATOM 1444 C C . SER A 1 174 ? 10.484 3.797 19.703 1 81.31 174 SER A C 1
ATOM 1446 O O . SER A 1 174 ? 10.367 4.074 18.5 1 81.31 174 SER A O 1
ATOM 1448 N N . THR A 1 175 ? 10.852 4.613 20.594 1 84.88 175 THR A N 1
ATOM 1449 C CA . THR A 1 175 ? 11.32 5.941 20.219 1 84.88 175 THR A CA 1
ATOM 1450 C C . THR A 1 175 ? 12.656 5.859 19.5 1 84.88 175 THR A C 1
ATOM 1452 O O . THR A 1 175 ? 13.539 5.09 19.891 1 84.88 175 THR A O 1
ATOM 1455 N N . PRO A 1 176 ? 12.727 6.641 18.469 1 88 176 PRO A N 1
ATOM 1456 C CA . PRO A 1 176 ? 14.023 6.66 17.781 1 88 176 PRO A CA 1
ATOM 1457 C C . PRO A 1 176 ? 15.188 6.957 18.734 1 88 176 PRO A C 1
ATOM 1459 O O . PRO A 1 176 ? 15.07 7.82 19.609 1 88 176 PRO A O 1
ATOM 1462 N N . THR A 1 177 ? 16.266 6.281 18.578 1 89.62 177 THR A N 1
ATOM 1463 C CA . THR A 1 177 ? 17.453 6.438 19.422 1 89.62 177 THR A CA 1
ATOM 1464 C C . THR A 1 177 ? 18.484 7.348 18.766 1 89.62 177 THR A C 1
ATOM 1466 O O . THR A 1 177 ? 19.391 7.844 19.422 1 89.62 177 THR A O 1
ATOM 1469 N N . ASN A 1 178 ? 18.328 7.484 17.484 1 89.81 178 ASN A N 1
ATOM 1470 C CA . ASN A 1 178 ? 19.203 8.359 16.719 1 89.81 178 ASN A CA 1
ATOM 1471 C C . ASN A 1 178 ? 18.438 9.531 16.109 1 89.81 178 ASN A C 1
ATOM 1473 O O . ASN A 1 178 ? 17.719 9.359 15.125 1 89.81 178 ASN A O 1
ATOM 1477 N N . ALA A 1 179 ? 18.625 10.711 16.656 1 85.25 179 ALA A N 1
ATOM 1478 C CA . ALA A 1 179 ? 17.875 11.883 16.234 1 85.25 179 ALA A CA 1
ATOM 1479 C C . ALA A 1 179 ? 18.719 12.797 15.352 1 85.25 179 ALA A C 1
ATOM 1481 O O . ALA A 1 179 ? 18.344 13.938 15.078 1 85.25 179 ALA A O 1
ATOM 1482 N N . SER A 1 180 ? 19.828 12.273 14.875 1 87.12 180 SER A N 1
ATOM 1483 C CA . SER A 1 180 ? 20.766 13.102 14.117 1 87.12 180 SER A CA 1
ATOM 1484 C C . SER A 1 180 ? 20.203 13.438 12.742 1 87.12 180 SER A C 1
ATOM 1486 O O . SER A 1 180 ? 20.531 14.484 12.172 1 87.12 180 SER A O 1
ATOM 1488 N N . LYS A 1 181 ? 19.375 12.492 12.25 1 93.38 181 LYS A N 1
ATOM 1489 C CA . LYS A 1 181 ? 18.797 12.656 10.914 1 93.38 181 LYS A CA 1
ATOM 1490 C C . LYS A 1 181 ? 17.359 12.18 10.883 1 93.38 181 LYS A C 1
ATOM 1492 O O . LYS A 1 181 ? 16.969 11.281 11.641 1 93.38 181 LYS A O 1
ATOM 1497 N N . THR A 1 182 ? 16.609 12.82 10.047 1 95.19 182 THR A N 1
ATOM 1498 C CA . THR A 1 182 ? 15.273 12.344 9.703 1 95.19 182 THR A CA 1
ATOM 1499 C C . THR A 1 182 ? 15.219 11.883 8.25 1 95.19 182 THR A C 1
ATOM 1501 O O . THR A 1 182 ? 15.562 12.633 7.34 1 95.19 182 THR A O 1
ATOM 1504 N N . PHE A 1 183 ? 14.852 10.664 8.078 1 97.62 183 PHE A N 1
ATOM 1505 C CA . PHE A 1 183 ? 14.766 10.125 6.727 1 97.62 183 PHE A CA 1
ATOM 1506 C C . PHE A 1 183 ? 13.359 10.266 6.172 1 97.62 183 PHE A C 1
ATOM 1508 O O . PHE A 1 183 ? 12.375 9.984 6.867 1 97.62 183 PHE A O 1
ATOM 1515 N N . VAL A 1 184 ? 13.227 10.781 5.004 1 98.06 184 VAL A N 1
ATOM 1516 C CA . VAL A 1 184 ? 11.953 10.883 4.297 1 98.06 184 VAL A CA 1
ATOM 1517 C C . VAL A 1 184 ? 11.984 9.984 3.059 1 98.06 184 VAL A C 1
ATOM 1519 O O . VAL A 1 184 ? 12.773 10.211 2.139 1 98.06 184 VAL A O 1
ATOM 1522 N N . LEU A 1 185 ? 11.109 8.953 3.037 1 98.5 185 LEU A N 1
ATOM 1523 C CA . LEU A 1 185 ? 11.125 7.973 1.957 1 98.5 185 LEU A CA 1
ATOM 1524 C C . LEU A 1 185 ? 9.977 8.219 0.985 1 98.5 185 LEU A C 1
ATOM 1526 O O . LEU A 1 185 ? 8.812 8.258 1.391 1 98.5 185 LEU A O 1
ATOM 1530 N N . TYR A 1 186 ? 10.336 8.352 -0.31 1 98.06 186 TYR A N 1
ATOM 1531 C CA . TYR A 1 186 ? 9.344 8.664 -1.338 1 98.06 186 TYR A CA 1
ATOM 1532 C C . TYR A 1 186 ? 9.773 8.102 -2.689 1 98.06 186 TYR A C 1
ATOM 1534 O O . TYR A 1 186 ? 10.945 7.773 -2.893 1 98.06 186 TYR A O 1
ATOM 1542 N N . LEU A 1 187 ? 8.781 7.891 -3.543 1 96.62 187 LEU A N 1
ATOM 1543 C CA . LEU A 1 187 ? 9.055 7.59 -4.945 1 96.62 187 LEU A CA 1
ATOM 1544 C C . LEU A 1 187 ? 8.594 8.734 -5.844 1 96.62 187 LEU A C 1
ATOM 1546 O O . LEU A 1 187 ? 7.594 9.391 -5.555 1 96.62 187 LEU A O 1
ATOM 1550 N N . PRO A 1 188 ? 9.352 8.961 -6.953 1 94.06 188 PRO A N 1
ATOM 1551 C CA .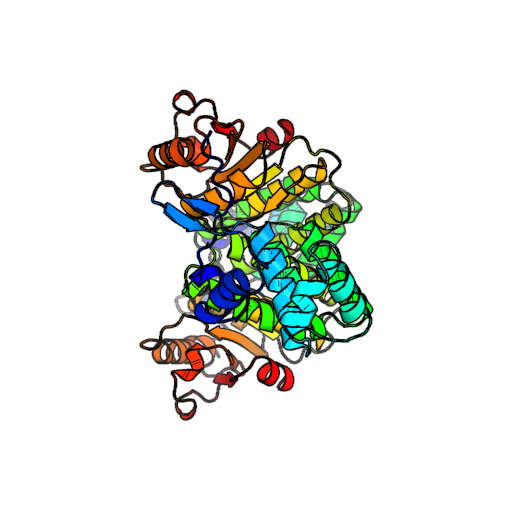 PRO A 1 188 ? 8.969 10.039 -7.867 1 94.06 188 PRO A CA 1
ATOM 1552 C C . PRO A 1 188 ? 7.602 9.812 -8.508 1 94.06 188 PRO A C 1
ATOM 1554 O O . PRO A 1 188 ? 7.043 8.719 -8.414 1 94.06 188 PRO A O 1
ATOM 1557 N N . ASP A 1 189 ? 7.152 10.844 -9.141 1 88.81 189 ASP A N 1
ATOM 1558 C CA . ASP A 1 189 ? 5.852 10.828 -9.805 1 88.81 189 ASP A CA 1
ATOM 1559 C C . ASP A 1 189 ? 5.738 9.641 -10.766 1 88.81 189 ASP A C 1
ATOM 1561 O O . ASP A 1 189 ? 6.645 9.398 -11.562 1 88.81 189 ASP A O 1
ATOM 1565 N N . ASN A 1 190 ? 4.688 8.812 -10.625 1 82.19 190 ASN A N 1
ATOM 1566 C CA . ASN A 1 190 ? 4.336 7.691 -11.484 1 82.19 190 ASN A CA 1
ATOM 1567 C C . ASN A 1 190 ? 5.215 6.473 -11.211 1 82.19 190 ASN A C 1
ATOM 1569 O O . ASN A 1 190 ? 5.23 5.523 -11.992 1 82.19 190 ASN A O 1
ATOM 1573 N N . GLU A 1 191 ? 6.086 6.543 -10.242 1 89.25 191 GLU A N 1
ATOM 1574 C CA . GLU A 1 191 ? 6.781 5.348 -9.773 1 89.25 191 GLU A CA 1
ATOM 1575 C C . GLU A 1 191 ? 5.98 4.633 -8.688 1 89.25 191 GLU A C 1
ATOM 1577 O O . GLU A 1 191 ? 5.707 5.207 -7.629 1 89.25 191 GLU A O 1
ATOM 1582 N N . ILE A 1 192 ? 5.648 3.393 -8.93 1 85.75 192 ILE A N 1
ATOM 1583 C CA . ILE A 1 192 ? 4.691 2.738 -8.039 1 85.75 192 ILE A CA 1
ATOM 1584 C C . ILE A 1 192 ? 5.34 1.516 -7.398 1 85.75 192 ILE A C 1
ATOM 1586 O O . ILE A 1 192 ? 4.754 0.888 -6.512 1 85.75 192 ILE A O 1
ATOM 1590 N N . HIS A 1 193 ? 6.578 1.125 -7.82 1 87.25 193 HIS A N 1
ATOM 1591 C CA . HIS A 1 193 ? 7.266 -0.034 -7.266 1 87.25 193 HIS A CA 1
ATOM 1592 C C . HIS A 1 193 ? 7.781 0.254 -5.859 1 87.25 193 HIS A C 1
ATOM 1594 O O . HIS A 1 193 ? 8.945 0.624 -5.684 1 87.25 193 HIS A O 1
ATOM 1600 N N . GLU A 1 194 ? 7.035 0.004 -4.859 1 93.56 194 GLU A N 1
ATOM 1601 C CA . GLU A 1 194 ? 7.289 0.559 -3.533 1 93.56 194 GLU A CA 1
ATOM 1602 C C . GLU A 1 194 ? 7.922 -0.481 -2.611 1 93.56 194 GLU A C 1
ATOM 1604 O O . GLU A 1 194 ? 8.375 -0.152 -1.512 1 93.56 194 GLU A O 1
ATOM 1609 N N . LEU A 1 195 ? 8.062 -1.738 -2.986 1 92.62 195 LEU A N 1
ATOM 1610 C CA . LEU A 1 195 ? 8.523 -2.787 -2.086 1 92.62 195 LEU A CA 1
ATOM 1611 C C . LEU A 1 195 ? 9.938 -2.492 -1.593 1 92.62 195 LEU A C 1
ATOM 1613 O O . LEU A 1 195 ? 10.211 -2.592 -0.395 1 92.62 195 LEU A O 1
ATOM 1617 N N . GLY A 1 196 ? 10.844 -2.121 -2.561 1 92.31 196 GLY A N 1
ATOM 1618 C CA . GLY A 1 196 ? 12.195 -1.751 -2.16 1 92.31 196 GLY A CA 1
ATOM 1619 C C . GLY A 1 196 ? 12.227 -0.594 -1.178 1 92.31 196 GLY A C 1
ATOM 1620 O O . GLY A 1 196 ? 12.977 -0.626 -0.198 1 92.31 196 GLY A O 1
ATOM 1621 N N . LEU A 1 197 ? 11.438 0.384 -1.417 1 96.12 197 LEU A N 1
ATOM 1622 C CA . LEU A 1 197 ? 11.344 1.556 -0.553 1 96.12 197 LEU A CA 1
ATOM 1623 C C . LEU A 1 197 ? 10.836 1.17 0.834 1 96.12 197 LEU A C 1
ATOM 1625 O O . LEU A 1 197 ? 11.344 1.67 1.843 1 96.12 197 LEU A O 1
ATOM 1629 N N . MET A 1 198 ? 9.828 0.289 0.872 1 96.75 198 MET A N 1
ATOM 1630 C CA . MET A 1 198 ? 9.258 -0.172 2.137 1 96.75 198 MET A CA 1
ATOM 1631 C C . MET A 1 198 ? 10.305 -0.903 2.969 1 96.75 198 MET A C 1
ATOM 1633 O O . MET A 1 198 ? 10.375 -0.725 4.188 1 96.75 198 MET A O 1
ATOM 1637 N N . PHE A 1 199 ? 11.078 -1.698 2.33 1 95.94 199 PHE A N 1
ATOM 1638 C CA . PHE A 1 199 ? 12.109 -2.426 3.059 1 95.94 199 PHE A CA 1
ATOM 1639 C C . PHE A 1 199 ? 13.188 -1.477 3.566 1 95.94 199 PHE A C 1
ATOM 1641 O O . PHE A 1 199 ? 13.719 -1.658 4.664 1 95.94 199 PHE A O 1
ATOM 1648 N N . LEU A 1 200 ? 13.531 -0.505 2.777 1 96.5 200 LEU A N 1
ATOM 1649 C CA . LEU A 1 200 ? 14.477 0.514 3.227 1 96.5 200 LEU A CA 1
ATOM 1650 C C . LEU A 1 200 ? 13.953 1.225 4.473 1 96.5 200 LEU A C 1
ATOM 1652 O O . LEU A 1 200 ? 14.727 1.528 5.387 1 96.5 200 LEU A O 1
ATOM 1656 N N . ASN A 1 201 ? 12.672 1.537 4.457 1 97.19 201 ASN A N 1
ATOM 1657 C CA . ASN A 1 201 ? 12.055 2.123 5.641 1 97.19 201 ASN A CA 1
ATOM 1658 C C . ASN A 1 201 ? 12.258 1.245 6.875 1 97.19 201 ASN A C 1
ATOM 1660 O O . ASN A 1 201 ? 12.602 1.744 7.949 1 97.19 201 ASN A O 1
ATOM 1664 N N . TYR A 1 202 ? 12.078 -0.068 6.676 1 97 202 TYR A N 1
ATOM 1665 C CA . TYR A 1 202 ? 12.305 -1.035 7.742 1 97 202 TYR A CA 1
ATOM 1666 C C . TYR A 1 202 ? 13.742 -0.967 8.242 1 97 202 TYR A C 1
ATOM 1668 O O . TYR A 1 202 ? 13.992 -0.934 9.445 1 97 202 TYR A O 1
ATOM 1676 N N . GLU A 1 203 ? 14.719 -0.938 7.316 1 96.44 203 GLU A N 1
ATOM 1677 C CA . GLU A 1 203 ? 16.141 -0.914 7.664 1 96.44 203 GLU A CA 1
ATOM 1678 C C . GLU A 1 203 ? 16.5 0.36 8.422 1 96.44 203 GLU A C 1
ATOM 1680 O O . GLU A 1 203 ? 17.234 0.313 9.414 1 96.44 203 GLU A O 1
ATOM 1685 N N . ILE A 1 204 ? 15.992 1.475 7.992 1 96.56 204 ILE A N 1
ATOM 1686 C CA . ILE A 1 204 ? 16.266 2.771 8.602 1 96.56 204 ILE A CA 1
ATOM 1687 C C . ILE A 1 204 ? 15.75 2.795 10.031 1 96.56 204 ILE A C 1
ATOM 1689 O O . ILE A 1 204 ? 16.469 3.191 10.953 1 96.56 204 ILE A O 1
ATOM 1693 N N . LEU A 1 205 ? 14.539 2.35 10.211 1 95.75 205 LEU A N 1
ATOM 1694 C CA . LEU A 1 205 ? 13.938 2.277 11.539 1 95.75 205 LEU A CA 1
ATOM 1695 C C . LEU A 1 205 ? 14.703 1.311 12.43 1 95.75 205 LEU A C 1
ATOM 1697 O O . LEU A 1 205 ? 14.898 1.575 13.617 1 95.75 205 LEU A O 1
ATOM 1701 N N . SER A 1 206 ? 15.148 0.19 11.836 1 94.88 206 SER A N 1
ATOM 1702 C CA . SER A 1 206 ? 15.867 -0.828 12.594 1 94.88 206 SER A CA 1
ATOM 1703 C C . SER A 1 206 ? 17.188 -0.281 13.141 1 94.88 206 SER A C 1
ATOM 1705 O O . SER A 1 206 ? 17.703 -0.784 14.141 1 94.88 206 SER A O 1
ATOM 1707 N N . LYS A 1 207 ? 17.703 0.734 12.516 1 94.56 207 LYS A N 1
ATOM 1708 C CA . LYS A 1 207 ? 18.938 1.357 12.969 1 94.56 207 LYS A CA 1
ATOM 1709 C C . LYS A 1 207 ? 18.672 2.477 13.969 1 94.56 207 LYS A C 1
ATOM 1711 O O . LYS A 1 207 ? 19.594 3.152 14.422 1 94.56 207 LYS A O 1
ATOM 1716 N N . GLY A 1 208 ? 17.375 2.732 14.273 1 94.38 208 GLY A N 1
ATOM 1717 C CA . GLY A 1 208 ? 16.984 3.648 15.336 1 94.38 208 GLY A CA 1
ATOM 1718 C C . GLY A 1 208 ? 16.734 5.062 14.844 1 94.38 208 GLY A C 1
ATOM 1719 O O . GLY A 1 208 ? 16.594 5.988 15.641 1 94.38 208 GLY A O 1
ATOM 1720 N N . TYR A 1 209 ? 16.656 5.293 13.516 1 94.94 209 TYR A N 1
ATOM 1721 C CA . TYR A 1 209 ? 16.453 6.629 12.969 1 94.94 209 TYR A CA 1
ATOM 1722 C C . TYR A 1 209 ? 14.961 6.957 12.898 1 94.94 209 TYR A C 1
ATOM 1724 O O . TYR A 1 209 ? 14.117 6.062 12.938 1 94.94 209 TYR A O 1
ATOM 1732 N N . GLN A 1 210 ? 14.688 8.234 12.859 1 93.75 210 GLN A N 1
ATOM 1733 C CA . GLN A 1 210 ? 13.344 8.695 12.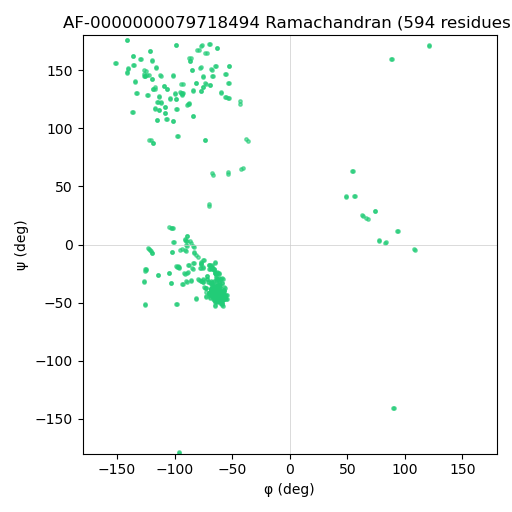523 1 93.75 210 GLN A CA 1
ATOM 1734 C C . GLN A 1 210 ? 13.094 8.602 11.016 1 93.75 210 GLN A C 1
ATOM 1736 O O . GLN A 1 210 ? 13.945 8.969 10.211 1 93.75 210 GLN A O 1
ATOM 1741 N N . SER A 1 211 ? 11.953 8.031 10.688 1 96 211 SER A N 1
ATOM 1742 C CA . SER A 1 211 ? 11.633 7.848 9.281 1 96 211 SER A CA 1
ATOM 1743 C C . SER A 1 211 ? 10.203 8.289 8.984 1 96 211 SER A C 1
ATOM 1745 O O . SER A 1 211 ? 9.281 8 9.75 1 96 211 SER A O 1
ATOM 1747 N N . ILE A 1 212 ? 10.047 9.078 7.988 1 96.56 212 ILE A N 1
ATOM 1748 C CA . ILE A 1 212 ? 8.758 9.477 7.445 1 96.56 212 ILE A CA 1
ATOM 1749 C C . ILE A 1 212 ? 8.531 8.805 6.09 1 96.56 212 ILE A C 1
ATOM 1751 O O . ILE A 1 212 ? 9.234 9.102 5.121 1 96.56 212 ILE A O 1
ATOM 1755 N N . PHE A 1 213 ? 7.566 7.91 6.008 1 97.81 213 PHE A N 1
ATOM 1756 C CA . PHE A 1 213 ? 7.297 7.148 4.797 1 97.81 213 PHE A CA 1
ATOM 1757 C C . PHE A 1 213 ? 6.148 7.77 4.008 1 97.81 213 PHE A C 1
ATOM 1759 O O . PHE A 1 213 ? 5.012 7.805 4.48 1 97.81 213 PHE A O 1
ATOM 1766 N N . LEU A 1 214 ? 6.395 8.258 2.787 1 96.44 214 LEU A N 1
ATOM 1767 C CA . LEU A 1 214 ? 5.371 8.875 1.948 1 96.44 214 LEU A CA 1
ATOM 1768 C C . LEU A 1 214 ? 4.914 7.918 0.853 1 96.44 214 LEU A C 1
ATOM 1770 O O . LEU A 1 214 ? 3.773 7.996 0.393 1 96.44 214 LEU A O 1
ATOM 1774 N N . GLY A 1 215 ? 5.836 7.078 0.372 1 95.88 215 GLY A N 1
ATOM 1775 C CA . GLY A 1 215 ? 5.43 6.027 -0.547 1 95.88 215 GLY A CA 1
ATOM 1776 C C . GLY A 1 215 ? 5.484 6.453 -2.002 1 95.88 215 GLY A C 1
ATOM 1777 O O . GLY A 1 215 ? 6.422 7.137 -2.42 1 95.88 215 GLY A O 1
ATOM 1778 N N . GLN A 1 216 ? 4.543 6.043 -2.73 1 92.81 216 GLN A N 1
ATOM 1779 C CA . GLN A 1 216 ? 4.594 6.074 -4.188 1 92.81 216 GLN A CA 1
ATOM 1780 C C . GLN A 1 216 ? 4.156 7.434 -4.73 1 92.81 216 GLN A C 1
ATOM 1782 O O . GLN A 1 216 ? 3.361 8.133 -4.098 1 92.81 216 GLN A O 1
ATOM 1787 N N . SER A 1 217 ? 4.695 7.82 -5.875 1 90.88 217 SER A N 1
ATOM 1788 C CA . SER A 1 217 ? 4.215 8.883 -6.754 1 90.88 217 SER A CA 1
ATOM 1789 C C . SER A 1 217 ? 4.07 10.203 -5.996 1 90.88 217 SER A C 1
ATOM 1791 O O . SER A 1 217 ? 3 10.812 -6 1 90.88 217 SER A O 1
ATOM 1793 N N . ILE A 1 218 ? 5.137 10.695 -5.527 1 94.38 218 ILE A N 1
ATOM 1794 C CA . ILE A 1 218 ? 5.16 11.953 -4.789 1 94.38 218 ILE A CA 1
ATOM 1795 C C . ILE A 1 218 ? 5.809 13.047 -5.641 1 94.38 218 ILE A C 1
ATOM 1797 O O . ILE A 1 218 ? 6.977 12.93 -6.016 1 94.38 218 ILE A O 1
ATOM 1801 N N . PRO A 1 219 ? 5.09 14.078 -5.961 1 91.06 219 PRO A N 1
ATOM 1802 C CA . PRO A 1 219 ? 5.73 15.18 -6.676 1 91.06 219 PRO A CA 1
ATOM 1803 C C . PRO A 1 219 ? 6.754 15.93 -5.82 1 91.06 219 PRO A C 1
ATOM 1805 O O . PRO A 1 219 ? 6.547 16.094 -4.617 1 91.06 219 PRO A O 1
ATOM 1808 N N . ILE A 1 220 ? 7.738 16.469 -6.434 1 94.19 220 ILE A N 1
ATOM 1809 C CA . ILE A 1 220 ? 8.852 17.109 -5.734 1 94.19 220 ILE A CA 1
ATOM 1810 C C . ILE A 1 220 ? 8.336 18.281 -4.91 1 94.19 220 ILE A C 1
ATOM 1812 O O . ILE A 1 220 ? 8.75 18.469 -3.762 1 94.19 220 ILE A O 1
ATOM 1816 N N . PHE A 1 221 ? 7.438 19.078 -5.418 1 89.25 221 PHE A N 1
ATOM 1817 C CA . PHE A 1 221 ? 7 20.297 -4.77 1 89.25 221 PHE A CA 1
ATOM 1818 C C . PHE A 1 221 ? 6.367 20.016 -3.418 1 89.25 221 PHE A C 1
ATOM 1820 O O . PHE A 1 221 ? 6.441 20.828 -2.5 1 89.25 221 PHE A O 1
ATOM 1827 N N . SER A 1 222 ? 5.762 18.844 -3.254 1 91.56 222 SER A N 1
ATOM 1828 C CA . SER A 1 222 ? 5.055 18.516 -2.02 1 91.56 222 SER A CA 1
ATOM 1829 C C . SER A 1 222 ? 6.027 18.141 -0.903 1 91.56 222 SER A C 1
ATOM 1831 O O . SER A 1 222 ? 5.656 18.141 0.272 1 91.56 222 SER A O 1
ATOM 1833 N N . LEU A 1 223 ? 7.238 17.875 -1.254 1 94.75 223 LEU A N 1
ATOM 1834 C CA . LEU A 1 223 ? 8.266 17.531 -0.273 1 94.75 223 LEU A CA 1
ATOM 1835 C C . LEU A 1 223 ? 8.766 18.781 0.448 1 94.75 223 LEU A C 1
ATOM 1837 O O . LEU A 1 223 ? 9.391 18.688 1.506 1 94.75 223 LEU A O 1
ATOM 1841 N N . LYS A 1 224 ? 8.508 19.953 -0.092 1 91.06 224 LYS A N 1
ATOM 1842 C CA . LYS A 1 224 ? 8.953 21.219 0.488 1 91.06 224 LYS A CA 1
ATOM 1843 C C . LYS A 1 224 ? 8.352 21.438 1.872 1 91.06 224 LYS A C 1
ATOM 1845 O O . LYS A 1 224 ? 8.945 22.094 2.721 1 91.06 224 LYS A O 1
ATOM 1850 N N . ASP A 1 225 ? 7.238 20.812 2.092 1 87.94 225 ASP A N 1
ATOM 1851 C CA . ASP A 1 225 ? 6.504 20.984 3.34 1 87.94 225 ASP A CA 1
ATOM 1852 C C . ASP A 1 225 ? 7.273 20.406 4.52 1 87.94 225 ASP A C 1
ATOM 1854 O O . ASP A 1 225 ? 7.035 20.766 5.672 1 87.94 225 ASP A O 1
ATOM 1858 N N . LEU A 1 226 ? 8.219 19.5 4.262 1 92.31 226 LEU A N 1
ATOM 1859 C CA . LEU A 1 226 ? 8.945 18.812 5.324 1 92.31 226 LEU A CA 1
ATOM 1860 C C . LEU A 1 226 ? 10.188 19.609 5.73 1 92.31 226 LEU A C 1
ATOM 1862 O O . LEU A 1 226 ? 10.664 19.484 6.859 1 92.31 226 LEU A O 1
ATOM 1866 N N . VAL A 1 227 ? 10.68 20.391 4.891 1 89.44 227 VAL A N 1
ATOM 1867 C CA . VAL A 1 227 ? 11.992 21.016 5.023 1 89.44 227 VAL A CA 1
ATOM 1868 C C . VAL A 1 227 ? 12 21.953 6.242 1 89.44 227 VAL A C 1
ATOM 1870 O O . VAL A 1 227 ? 12.953 21.938 7.023 1 89.44 227 VAL A O 1
ATOM 1873 N N . PRO A 1 228 ? 10.93 22.734 6.484 1 85.56 228 PRO A N 1
ATOM 1874 C CA . PRO A 1 228 ? 10.953 23.625 7.641 1 85.56 228 PRO A CA 1
ATOM 1875 C C . PRO A 1 228 ? 10.766 22.891 8.969 1 85.56 228 PRO A C 1
ATOM 1877 O O . PRO A 1 228 ? 11.008 23.469 10.031 1 85.56 228 PRO A O 1
ATOM 1880 N N . LEU A 1 229 ? 10.352 21.688 8.914 1 87.06 229 LEU A N 1
ATOM 1881 C CA . LEU A 1 229 ? 9.953 20.984 10.125 1 87.06 229 LEU A CA 1
ATOM 1882 C C . LEU A 1 229 ? 11.141 20.219 10.727 1 87.06 229 LEU A C 1
ATOM 1884 O O . LEU A 1 229 ? 11.164 19.953 11.93 1 87.06 229 LEU A O 1
ATOM 1888 N N . TYR A 1 230 ? 12.109 19.891 9.867 1 87.12 230 TYR A N 1
ATOM 1889 C CA . TYR A 1 230 ? 13.242 19.094 10.32 1 87.12 230 TYR A CA 1
ATOM 1890 C C . TYR A 1 230 ? 14.555 19.672 9.812 1 87.12 230 TYR A C 1
ATOM 1892 O O . TYR A 1 230 ? 14.633 20.141 8.672 1 87.12 230 TYR A O 1
ATOM 1900 N N . ASP A 1 231 ? 15.609 19.703 10.57 1 84.12 231 ASP A N 1
ATOM 1901 C CA . ASP A 1 231 ? 16.875 20.359 10.25 1 84.12 231 ASP A CA 1
ATOM 1902 C C . ASP A 1 231 ? 17.734 19.469 9.336 1 84.12 231 ASP A C 1
ATOM 1904 O O . ASP A 1 231 ? 18.359 19.969 8.398 1 84.12 231 ASP A O 1
ATOM 1908 N N . ASN A 1 232 ? 17.891 18.234 9.586 1 91.56 232 ASN A N 1
ATOM 1909 C CA . ASN A 1 232 ? 18.734 17.312 8.844 1 91.56 232 ASN A CA 1
ATOM 1910 C C . ASN A 1 232 ? 17.938 16.188 8.234 1 91.56 232 ASN A C 1
ATOM 1912 O O . ASN A 1 232 ? 17.875 15.078 8.789 1 91.56 232 ASN A O 1
ATOM 1916 N N . ILE A 1 233 ? 17.453 16.531 6.98 1 96.19 233 ILE A N 1
ATOM 1917 C CA . ILE A 1 233 ? 16.625 15.555 6.301 1 96.19 233 ILE A CA 1
ATOM 1918 C C . ILE A 1 233 ? 17.453 14.797 5.27 1 96.19 233 ILE A C 1
ATOM 1920 O O . ILE A 1 233 ? 18.219 15.398 4.52 1 96.19 233 ILE A O 1
ATOM 1924 N N . VAL A 1 234 ? 17.391 13.539 5.281 1 97.88 234 VAL A N 1
ATOM 1925 C CA . VAL A 1 234 ? 17.875 12.719 4.176 1 97.88 234 VAL A CA 1
ATOM 1926 C C . VAL A 1 234 ? 16.688 12.133 3.414 1 97.88 234 VAL A C 1
ATOM 1928 O O . VAL A 1 234 ? 15.984 11.25 3.922 1 97.88 234 VAL A O 1
ATOM 1931 N N . PHE A 1 235 ? 16.469 12.641 2.232 1 98.25 235 PHE A N 1
ATOM 1932 C CA . PHE A 1 235 ? 15.469 12.039 1.364 1 98.25 235 PHE A CA 1
ATOM 1933 C C . PHE A 1 235 ? 15.984 10.734 0.766 1 98.25 235 PHE A C 1
ATOM 1935 O O . PHE A 1 235 ? 17.156 10.641 0.379 1 98.25 235 PHE A O 1
ATOM 1942 N N . VAL A 1 236 ? 15.164 9.727 0.756 1 98.38 236 VAL A N 1
ATOM 1943 C CA . VAL A 1 236 ? 15.523 8.43 0.2 1 98.38 236 VAL A CA 1
ATOM 1944 C C . VAL A 1 236 ? 14.516 8.039 -0.88 1 98.38 236 VAL A C 1
ATOM 1946 O O . VAL A 1 236 ? 13.305 8.07 -0.652 1 98.38 236 VAL A O 1
ATOM 1949 N N . SER A 1 237 ? 15.023 7.672 -2.031 1 97.81 237 SER A N 1
ATOM 1950 C CA . SER A 1 237 ? 14.164 7.266 -3.141 1 97.81 237 SER A CA 1
ATOM 1951 C C . SER A 1 237 ? 14.703 6.023 -3.834 1 97.81 237 SER A C 1
ATOM 1953 O O . SER A 1 237 ? 15.828 5.594 -3.559 1 97.81 237 SER A O 1
ATOM 1955 N N . TYR A 1 238 ? 13.883 5.379 -4.578 1 95.38 238 TYR A N 1
ATOM 1956 C CA . TYR A 1 238 ? 14.195 4.156 -5.312 1 95.38 238 TYR A CA 1
ATOM 1957 C C . TYR A 1 238 ? 13.617 4.207 -6.723 1 95.38 238 TYR A C 1
ATOM 1959 O O . TYR A 1 238 ? 12.398 4.148 -6.91 1 95.38 238 TYR A O 1
ATOM 1967 N N . PHE A 1 239 ? 14.539 4.238 -7.707 1 93.5 239 PHE A N 1
ATOM 1968 C CA . PHE A 1 239 ? 14.125 4.434 -9.094 1 93.5 239 PHE A CA 1
ATOM 1969 C C . PHE A 1 239 ? 14.117 3.109 -9.844 1 93.5 239 PHE A C 1
ATOM 1971 O O . PHE A 1 239 ? 15.172 2.59 -10.211 1 93.5 239 PHE A O 1
ATOM 1978 N N . THR A 1 240 ? 12.883 2.604 -10.109 1 87.5 240 THR A N 1
ATOM 1979 C CA . THR A 1 240 ? 12.75 1.363 -10.867 1 87.5 240 THR A CA 1
ATOM 1980 C C . THR A 1 240 ? 12.445 1.653 -12.336 1 87.5 240 THR A C 1
ATOM 1982 O O . THR A 1 240 ? 13.156 1.175 -13.227 1 87.5 240 THR A O 1
ATOM 1985 N N . VAL A 1 241 ? 11.398 2.52 -12.609 1 83.69 241 VAL A N 1
ATOM 1986 C CA . VAL A 1 241 ? 11 2.83 -13.977 1 83.69 241 VAL A CA 1
ATOM 1987 C C . VAL A 1 241 ? 10.984 4.344 -14.18 1 83.69 241 VAL A C 1
ATOM 1989 O O . VAL A 1 241 ? 11.227 4.832 -15.289 1 83.69 241 VAL A O 1
ATOM 1992 N N . GLN A 1 242 ? 10.68 5.086 -13.148 1 87.69 242 GLN A N 1
ATOM 1993 C CA . GLN A 1 242 ? 10.641 6.543 -13.188 1 87.69 242 GLN A CA 1
ATOM 1994 C C . GLN A 1 242 ? 11.562 7.148 -12.133 1 87.69 242 GLN A C 1
ATOM 1996 O O . GLN A 1 242 ? 11.711 6.602 -11.039 1 87.69 242 GLN A O 1
ATOM 2001 N N . PRO A 1 243 ? 12.141 8.242 -12.461 1 91.12 243 PRO A N 1
ATOM 2002 C CA . PRO A 1 243 ? 12.133 8.922 -13.758 1 91.12 243 PRO A CA 1
ATOM 2003 C C . PRO A 1 243 ? 12.805 8.109 -14.859 1 91.12 243 PRO A C 1
ATOM 2005 O O . PRO A 1 243 ? 13.664 7.277 -14.57 1 91.12 243 PRO A O 1
ATOM 2008 N N . ASP A 1 244 ? 12.375 8.383 -16.047 1 86 244 ASP A N 1
ATOM 2009 C CA . ASP A 1 244 ? 12.938 7.602 -17.156 1 86 244 ASP A CA 1
ATOM 2010 C C . ASP A 1 244 ? 14.336 8.094 -17.516 1 86 244 ASP A C 1
ATOM 2012 O O . ASP A 1 244 ? 14.797 9.117 -17 1 86 244 ASP A O 1
ATOM 2016 N N . LYS A 1 245 ? 14.969 7.34 -18.359 1 87.56 245 LYS A N 1
ATOM 2017 C CA . LYS A 1 245 ? 16.359 7.562 -18.719 1 87.56 245 LYS A CA 1
ATOM 2018 C C . LYS A 1 245 ? 16.578 8.969 -19.266 1 87.56 245 LYS A C 1
ATOM 2020 O O . LYS A 1 245 ? 17.578 9.617 -18.969 1 87.56 245 LYS A O 1
ATOM 2025 N N . GLU A 1 246 ? 15.688 9.477 -19.984 1 87.94 246 GLU A N 1
ATOM 2026 C CA . GLU A 1 246 ? 15.82 10.758 -20.656 1 87.94 246 GLU A CA 1
ATOM 2027 C C . GLU A 1 246 ? 15.633 11.922 -19.688 1 87.94 246 GLU A C 1
ATOM 2029 O O . GLU A 1 246 ? 16.156 13.016 -19.906 1 87.94 246 GLU A O 1
ATOM 2034 N N . ASN A 1 247 ? 14.992 11.625 -18.562 1 92.19 247 ASN A N 1
ATOM 2035 C CA . ASN A 1 247 ? 14.578 12.734 -17.703 1 92.19 247 ASN A CA 1
ATOM 2036 C C . ASN A 1 247 ? 15.188 12.625 -16.312 1 92.19 247 ASN A C 1
ATOM 2038 O O . ASN A 1 247 ? 15.016 13.523 -15.484 1 92.19 247 ASN A O 1
ATOM 2042 N N . ILE A 1 248 ? 15.875 11.562 -16.062 1 94.88 248 ILE A N 1
ATOM 2043 C CA . ILE A 1 248 ? 16.328 11.281 -14.711 1 94.88 248 ILE A CA 1
ATOM 2044 C C . ILE A 1 248 ? 17.281 12.375 -14.25 1 94.88 248 ILE A C 1
ATOM 2046 O O . ILE A 1 248 ? 17.188 12.852 -13.117 1 94.88 248 ILE A O 1
ATOM 2050 N N . MET A 1 249 ? 18.188 12.906 -15.094 1 93.94 249 MET A N 1
ATOM 2051 C CA . MET A 1 249 ? 19.125 13.953 -14.672 1 93.94 249 MET A CA 1
ATOM 2052 C C . MET A 1 249 ? 18.391 15.273 -14.438 1 93.94 249 MET A C 1
ATOM 2054 O O . MET A 1 249 ? 18.703 15.984 -13.477 1 93.94 249 MET A O 1
ATOM 2058 N N . ALA A 1 250 ? 17.484 15.57 -15.305 1 94.06 250 ALA A N 1
ATOM 2059 C CA . ALA A 1 250 ? 16.688 16.766 -15.117 1 94.06 250 ALA A CA 1
ATOM 2060 C C . ALA A 1 250 ? 15.914 16.719 -13.797 1 94.06 250 ALA A C 1
ATOM 2062 O O . ALA A 1 250 ? 15.82 17.719 -13.086 1 94.06 250 ALA A O 1
ATOM 2063 N N . TYR A 1 251 ? 15.406 15.531 -13.523 1 96.25 251 TYR A N 1
ATOM 2064 C CA . TYR A 1 251 ? 14.688 15.328 -12.273 1 96.25 251 TYR A CA 1
ATOM 2065 C C . TYR A 1 251 ? 15.594 15.578 -11.078 1 96.25 251 TYR A C 1
ATOM 2067 O O . TYR A 1 251 ? 15.219 16.281 -10.141 1 96.25 251 TYR A O 1
ATOM 2075 N N . LEU A 1 252 ? 16.75 15.062 -11.094 1 96.25 252 LEU A N 1
ATOM 2076 C CA . LEU A 1 252 ? 17.688 15.172 -9.977 1 96.25 252 LEU A CA 1
ATOM 2077 C C . LEU A 1 252 ? 18.172 16.609 -9.805 1 96.25 252 LEU A C 1
ATOM 2079 O O . LEU A 1 252 ? 18.281 17.094 -8.672 1 96.25 252 LEU A O 1
ATOM 2083 N N . ASN A 1 253 ? 18.391 17.266 -10.883 1 95 253 ASN A N 1
ATOM 2084 C CA . ASN A 1 253 ? 18.781 18.672 -10.812 1 95 253 ASN A CA 1
ATOM 2085 C C . ASN A 1 253 ? 17.672 19.547 -10.234 1 95 253 ASN A C 1
ATOM 2087 O O . ASN A 1 253 ? 17.922 20.422 -9.406 1 95 253 ASN A O 1
ATOM 2091 N N . ASN A 1 254 ? 16.516 19.266 -10.719 1 95.31 254 ASN A N 1
ATOM 2092 C CA . ASN A 1 254 ? 15.359 19.984 -10.18 1 95.31 254 ASN A CA 1
ATOM 2093 C C . ASN A 1 254 ? 15.195 19.734 -8.688 1 95.31 254 ASN A C 1
ATOM 2095 O O . ASN A 1 254 ? 14.93 20.672 -7.93 1 95.31 254 ASN A O 1
ATOM 2099 N N . PHE A 1 255 ? 15.367 18.516 -8.281 1 96.69 255 PHE A N 1
ATOM 2100 C CA . PHE A 1 255 ? 15.273 18.156 -6.867 1 96.69 255 PHE A CA 1
ATOM 2101 C C . PHE A 1 255 ? 16.312 18.906 -6.047 1 96.69 255 PHE A C 1
ATOM 2103 O O . PHE A 1 255 ? 15.977 19.484 -5.004 1 96.69 255 PHE A O 1
ATOM 2110 N N . HIS A 1 256 ? 17.547 18.938 -6.5 1 96 256 HIS A N 1
ATOM 2111 C CA . HIS A 1 256 ? 18.625 19.656 -5.832 1 96 256 HIS A CA 1
ATOM 2112 C C . HIS A 1 256 ? 18.297 21.141 -5.684 1 96 256 HIS A C 1
ATOM 2114 O O . HIS A 1 256 ? 18.422 21.688 -4.59 1 96 256 HIS A O 1
ATOM 2120 N N . ASP A 1 257 ? 17.828 21.719 -6.727 1 94.56 257 ASP A N 1
ATOM 2121 C CA . ASP A 1 257 ? 17.562 23.156 -6.754 1 94.56 257 ASP A CA 1
ATOM 2122 C C . ASP A 1 257 ? 16.406 23.516 -5.82 1 94.56 257 ASP A C 1
ATOM 2124 O O . ASP A 1 257 ? 16.438 24.562 -5.16 1 94.56 257 ASP A O 1
ATOM 2128 N N . MET A 1 258 ? 15.508 22.641 -5.719 1 92.38 258 MET A N 1
ATOM 2129 C CA . MET A 1 258 ? 14.281 22.969 -4.996 1 92.38 258 MET A CA 1
ATOM 2130 C C . MET A 1 258 ? 14.414 22.641 -3.514 1 92.38 258 MET A C 1
ATOM 2132 O O . MET A 1 258 ? 13.859 23.328 -2.662 1 92.38 258 MET A O 1
ATOM 2136 N N . LEU A 1 259 ? 15.203 21.578 -3.176 1 94.38 259 LEU A N 1
ATOM 2137 C CA . LEU A 1 259 ? 15.07 21.062 -1.819 1 94.38 259 LEU A CA 1
ATOM 2138 C C . LEU A 1 259 ? 16.422 21.031 -1.113 1 94.38 259 LEU A C 1
ATOM 2140 O O . LEU A 1 259 ? 16.484 21.062 0.118 1 94.38 259 LEU A O 1
ATOM 2144 N N . LEU A 1 260 ? 17.453 21.031 -1.842 1 94.5 260 LEU A N 1
ATOM 2145 C CA . LEU A 1 260 ? 18.703 20.688 -1.188 1 94.5 260 LEU A CA 1
ATOM 2146 C C . LEU A 1 260 ? 19.656 21.875 -1.176 1 94.5 260 LEU A C 1
ATOM 2148 O O . LEU A 1 260 ? 20.562 21.953 -0.334 1 94.5 260 LEU A O 1
ATOM 2152 N N . LYS A 1 261 ? 19.5 22.734 -2.121 1 90.62 261 LYS A N 1
ATOM 2153 C CA . LYS A 1 261 ? 20.438 23.844 -2.24 1 90.62 261 LYS A CA 1
ATOM 2154 C C . LYS A 1 261 ? 20.5 24.641 -0.937 1 90.62 261 LYS A C 1
ATOM 2156 O O . LYS A 1 261 ? 19.469 24.984 -0.35 1 90.62 261 LYS A O 1
ATOM 2161 N N . ASP A 1 262 ? 21.672 24.875 -0.358 1 85.5 262 ASP A N 1
ATOM 2162 C CA . ASP A 1 262 ? 21.953 25.703 0.815 1 85.5 262 ASP A CA 1
ATOM 2163 C C . ASP A 1 262 ? 21.359 25.078 2.076 1 85.5 262 ASP A C 1
ATOM 2165 O O . ASP A 1 262 ? 20.891 25.797 2.965 1 85.5 262 ASP A O 1
ATOM 2169 N N . THR A 1 263 ? 21.109 23.828 2.066 1 87.69 263 THR A N 1
ATOM 2170 C CA . THR A 1 263 ? 20.656 23.094 3.246 1 87.69 263 THR A CA 1
ATOM 2171 C C . THR A 1 263 ? 21.625 21.969 3.582 1 87.69 263 THR A C 1
ATOM 2173 O O . THR A 1 263 ? 22.562 21.688 2.82 1 87.69 263 THR A O 1
ATOM 2176 N N . ALA A 1 264 ? 21.484 21.438 4.707 1 90.56 264 ALA A N 1
ATOM 2177 C CA . ALA A 1 264 ? 22.266 20.281 5.113 1 90.56 264 ALA A CA 1
ATOM 2178 C C . ALA A 1 264 ? 21.625 18.984 4.656 1 90.56 264 ALA A C 1
ATOM 2180 O O . ALA A 1 264 ? 22.141 17.891 4.918 1 90.56 264 ALA A O 1
ATOM 2181 N N . SER A 1 265 ? 20.516 19.078 3.953 1 94.06 265 SER A N 1
ATOM 2182 C CA . SER A 1 265 ? 19.75 17.906 3.539 1 94.06 265 SER A CA 1
ATOM 2183 C C . SER A 1 265 ? 20.406 17.203 2.355 1 94.06 265 SER A C 1
ATOM 2185 O O . SER A 1 265 ? 21.156 17.812 1.604 1 94.06 265 SER A O 1
ATOM 2187 N N . GLU A 1 266 ? 20.203 15.906 2.203 1 97 266 GLU A N 1
ATOM 2188 C CA . GLU A 1 266 ? 20.734 15.07 1.128 1 97 266 GLU A CA 1
ATOM 2189 C C . GLU A 1 266 ? 19.625 14.227 0.488 1 97 266 GLU A C 1
ATOM 2191 O O . GLU A 1 266 ? 18.547 14.078 1.06 1 97 266 GLU A O 1
ATOM 2196 N N . LEU A 1 267 ? 19.891 13.781 -0.708 1 97.94 267 LEU A N 1
ATOM 2197 C CA . LEU A 1 267 ? 19.062 12.797 -1.389 1 97.94 267 LEU A CA 1
ATOM 2198 C C . LEU A 1 267 ? 19.844 11.516 -1.65 1 97.94 267 LEU A C 1
ATOM 2200 O O . LEU A 1 267 ? 20.891 11.547 -2.301 1 97.94 267 LEU A O 1
ATOM 2204 N N . TRP A 1 268 ? 19.391 10.453 -1.063 1 97.88 268 TRP A N 1
ATOM 2205 C CA . TRP A 1 268 ? 19.938 9.125 -1.323 1 97.88 268 TRP A CA 1
ATOM 2206 C C . TRP A 1 268 ? 19.078 8.359 -2.314 1 97.88 268 TRP A C 1
ATOM 2208 O O . TRP A 1 268 ? 17.859 8.211 -2.102 1 97.88 268 TRP A O 1
ATOM 2218 N N . ILE A 1 269 ? 19.719 7.891 -3.402 1 97.19 269 ILE A N 1
ATOM 2219 C CA . ILE A 1 269 ? 18.922 7.23 -4.434 1 97.19 269 ILE A CA 1
ATOM 2220 C C . ILE A 1 269 ? 19.5 5.844 -4.715 1 97.19 269 ILE A C 1
ATOM 2222 O O . ILE A 1 269 ? 20.703 5.629 -4.598 1 97.19 269 ILE A O 1
ATOM 2226 N N . SER A 1 270 ? 18.641 4.902 -5.004 1 94.62 270 SER A N 1
ATOM 2227 C CA . SER A 1 270 ? 18.953 3.557 -5.477 1 94.62 270 SER A CA 1
ATOM 2228 C C . SER A 1 270 ? 17.953 3.107 -6.539 1 94.62 270 SER A C 1
ATOM 2230 O O . SER A 1 270 ? 17.078 3.877 -6.941 1 94.62 270 SER A O 1
ATOM 2232 N N . GLY A 1 271 ? 18.188 1.899 -7.125 1 90 271 GLY A N 1
ATOM 2233 C CA . GLY A 1 271 ? 17.25 1.363 -8.102 1 90 271 GLY A CA 1
ATOM 2234 C C . GLY A 1 271 ? 17.891 1.1 -9.453 1 90 271 GLY A C 1
ATOM 2235 O O . GLY A 1 271 ? 19 1.572 -9.727 1 90 271 GLY A O 1
ATOM 2236 N N . LYS A 1 272 ? 17.156 0.483 -10.266 1 84.94 272 LYS A N 1
ATOM 2237 C CA . LYS A 1 272 ? 17.641 -0.005 -11.555 1 84.94 272 LYS A CA 1
ATOM 2238 C C . LYS A 1 272 ? 17.953 1.153 -12.5 1 84.94 272 LYS A C 1
ATOM 2240 O O . LYS A 1 272 ? 18.891 1.082 -13.289 1 84.94 272 LYS A O 1
ATOM 2245 N N . MET A 1 273 ? 17.234 2.252 -12.43 1 87.88 273 MET A N 1
ATOM 2246 C CA . MET A 1 273 ? 17.391 3.369 -13.359 1 87.88 273 MET A CA 1
ATOM 2247 C C . MET A 1 273 ? 18.734 4.059 -13.172 1 87.88 273 MET A C 1
ATOM 2249 O O . MET A 1 273 ? 19.172 4.816 -14.039 1 87.88 273 MET A O 1
ATOM 2253 N N . LEU A 1 274 ? 19.359 3.83 -12.047 1 91.75 274 LEU A N 1
ATOM 2254 C CA . LEU A 1 274 ? 20.641 4.484 -11.773 1 91.75 274 LEU A CA 1
ATOM 2255 C C . LEU A 1 274 ? 21.734 3.957 -12.695 1 91.75 274 LEU A C 1
ATOM 2257 O O . LEU A 1 274 ? 22.781 4.582 -12.836 1 91.75 274 LEU A O 1
ATOM 2261 N N . GLN A 1 275 ? 21.484 2.807 -13.266 1 86.38 275 GLN A N 1
ATOM 2262 C CA . GLN A 1 275 ? 22.438 2.264 -14.234 1 86.38 275 GLN A CA 1
ATOM 2263 C C . GLN A 1 275 ? 22.531 3.146 -15.469 1 86.38 275 GLN A C 1
ATOM 2265 O O . GLN A 1 275 ? 23.5 3.064 -16.234 1 86.38 275 GLN A O 1
ATOM 2270 N N . GLU A 1 276 ? 21.562 4.027 -15.656 1 83.31 276 GLU A N 1
ATOM 2271 C CA . GLU A 1 276 ? 21.453 4.848 -16.859 1 83.31 276 GLU A CA 1
ATOM 2272 C C . GLU A 1 276 ? 22.125 6.203 -16.672 1 83.31 276 GLU A C 1
ATOM 2274 O O . GLU A 1 276 ? 22.156 7.023 -17.578 1 83.31 276 GLU A O 1
ATOM 2279 N N . ILE A 1 277 ? 22.594 6.445 -15.5 1 86.88 277 ILE A N 1
ATOM 2280 C CA . ILE A 1 277 ? 23.125 7.781 -15.273 1 86.88 277 ILE A CA 1
ATOM 2281 C C . ILE A 1 277 ? 24.625 7.688 -14.977 1 86.88 277 ILE A C 1
ATOM 2283 O O . ILE A 1 277 ? 25.109 6.652 -14.516 1 86.88 277 ILE A O 1
ATOM 2287 N N . ASN A 1 278 ? 25.328 8.82 -15.336 1 86.75 278 ASN A N 1
ATOM 2288 C CA . ASN A 1 278 ? 26.719 9.008 -14.914 1 86.75 278 ASN A CA 1
ATOM 2289 C C . ASN A 1 278 ? 26.797 9.609 -13.508 1 86.75 278 ASN A C 1
ATOM 2291 O O . ASN A 1 278 ? 26.516 10.797 -13.328 1 86.75 278 ASN A O 1
ATOM 2295 N N . LYS A 1 279 ? 27.234 8.859 -12.57 1 87.5 279 LYS A N 1
ATOM 2296 C CA . LYS A 1 279 ? 27.234 9.234 -11.164 1 87.5 279 LYS A CA 1
ATOM 2297 C C . LYS A 1 279 ? 28.141 10.438 -10.906 1 87.5 279 LYS A C 1
ATOM 2299 O O . LYS A 1 279 ? 27.922 11.195 -9.961 1 87.5 279 LYS A O 1
ATOM 2304 N N . SER A 1 280 ? 29.078 10.641 -11.695 1 87.31 280 SER A N 1
ATOM 2305 C CA . SER A 1 280 ? 30.016 11.758 -11.539 1 87.31 280 SER A CA 1
ATOM 2306 C C . SER A 1 280 ? 29.328 13.094 -11.789 1 87.31 280 SER A C 1
ATOM 2308 O O . SER A 1 280 ? 29.812 14.141 -11.359 1 87.31 280 SER A O 1
ATOM 2310 N N . ASN A 1 281 ? 28.203 13.086 -12.477 1 90.5 281 ASN A N 1
ATOM 2311 C CA . ASN A 1 281 ? 27.484 14.305 -12.82 1 90.5 281 ASN A CA 1
ATOM 2312 C C . ASN A 1 281 ? 26.469 14.68 -11.742 1 90.5 281 ASN A C 1
ATOM 2314 O O . ASN A 1 281 ? 25.797 15.711 -11.852 1 90.5 281 ASN A O 1
ATOM 2318 N N . LEU A 1 282 ? 26.422 13.938 -10.68 1 92.5 282 LEU A N 1
ATOM 2319 C CA . LEU A 1 282 ? 25.438 14.195 -9.641 1 92.5 282 LEU A CA 1
ATOM 2320 C C . LEU A 1 282 ? 25.891 15.328 -8.719 1 92.5 282 LEU A C 1
ATOM 2322 O O . LEU A 1 282 ? 27.078 15.414 -8.391 1 92.5 282 LEU A O 1
ATOM 2326 N N . PRO A 1 283 ? 24.938 16.203 -8.352 1 91.12 283 PRO A N 1
ATOM 2327 C CA . PRO A 1 283 ? 25.281 17.156 -7.297 1 91.12 283 PRO A CA 1
ATOM 2328 C C . PRO A 1 283 ? 25.828 16.469 -6.047 1 91.12 283 PRO A C 1
ATOM 2330 O O . PRO A 1 283 ? 25.453 15.336 -5.742 1 91.12 283 PRO A O 1
ATOM 2333 N N . LYS A 1 284 ? 26.641 17.141 -5.25 1 90.62 284 LYS A N 1
ATOM 2334 C CA . LYS A 1 284 ? 27.297 16.578 -4.078 1 90.62 284 LYS A CA 1
ATOM 2335 C C . LYS A 1 284 ? 26.281 16.172 -3.018 1 90.62 284 LYS A C 1
ATOM 2337 O O . LYS A 1 284 ? 26.547 15.273 -2.211 1 90.62 284 LYS A O 1
ATOM 2342 N N . THR A 1 285 ? 25.141 16.797 -3.074 1 94.44 285 THR A N 1
ATOM 2343 C CA . THR A 1 285 ? 24.125 16.547 -2.062 1 94.44 285 THR A CA 1
ATOM 2344 C C . THR A 1 285 ? 23.312 15.312 -2.412 1 94.44 285 THR A C 1
ATOM 2346 O O . THR A 1 285 ? 22.422 14.906 -1.65 1 94.44 285 THR A O 1
ATOM 2349 N N . ILE A 1 286 ? 23.609 14.672 -3.566 1 96.62 286 ILE A N 1
ATOM 2350 C CA . ILE A 1 286 ? 22.891 13.484 -4.004 1 96.62 286 ILE A CA 1
ATOM 2351 C C . ILE A 1 286 ? 23.844 12.281 -4.02 1 96.62 286 ILE A C 1
ATOM 2353 O O . ILE A 1 286 ? 24.859 12.305 -4.707 1 96.62 286 ILE A O 1
ATOM 2357 N N . VAL A 1 287 ? 23.5 11.297 -3.312 1 96 287 VAL A N 1
ATOM 2358 C CA . VAL A 1 287 ? 24.328 10.102 -3.195 1 96 287 VAL A CA 1
ATOM 2359 C C . VAL A 1 287 ? 23.609 8.914 -3.832 1 96 287 VAL A C 1
ATOM 2361 O O . VAL A 1 287 ? 22.469 8.617 -3.484 1 96 287 VAL A O 1
ATOM 2364 N N . ALA A 1 288 ? 24.281 8.266 -4.699 1 95.88 288 ALA A N 1
ATOM 2365 C CA . ALA A 1 288 ? 23.703 7.133 -5.418 1 95.88 288 ALA A CA 1
ATOM 2366 C C . ALA A 1 288 ? 24.281 5.812 -4.922 1 95.88 288 ALA A C 1
ATOM 2368 O O . ALA A 1 288 ? 25.5 5.691 -4.734 1 95.88 288 ALA A O 1
ATOM 2369 N N . PHE A 1 289 ? 23.406 4.875 -4.703 1 94.62 289 PHE A N 1
ATOM 2370 C CA . PHE A 1 289 ? 23.781 3.525 -4.301 1 94.62 289 PHE A CA 1
ATOM 2371 C C . PHE A 1 289 ? 23.312 2.504 -5.332 1 94.62 289 PHE A C 1
ATOM 2373 O O . PHE A 1 289 ? 22.156 2.502 -5.734 1 94.62 289 PHE A O 1
ATOM 2380 N N . SER A 1 290 ? 24.156 1.578 -5.727 1 87.62 290 SER A N 1
ATOM 2381 C CA . SER A 1 290 ? 23.812 0.594 -6.75 1 87.62 290 SER A CA 1
ATOM 2382 C C . SER A 1 290 ? 22.891 -0.481 -6.207 1 87.62 290 SER A C 1
ATOM 2384 O O . SER A 1 290 ? 22.078 -1.051 -6.949 1 87.62 290 SER A O 1
ATOM 2386 N N . GLN A 1 291 ? 23.062 -0.727 -4.902 1 87.19 291 GLN A N 1
ATOM 2387 C CA . GLN A 1 291 ? 22.25 -1.755 -4.262 1 87.19 291 GLN A CA 1
ATOM 2388 C C . GLN A 1 291 ? 21.719 -1.277 -2.912 1 87.19 291 GLN A C 1
ATOM 2390 O O . GLN A 1 291 ? 22.312 -0.413 -2.275 1 87.19 291 GLN A O 1
ATOM 2395 N N . ILE A 1 292 ? 20.609 -1.848 -2.502 1 89.19 292 ILE A N 1
ATOM 2396 C CA . ILE A 1 292 ? 19.953 -1.494 -1.246 1 89.19 292 ILE A CA 1
ATOM 2397 C C . ILE A 1 292 ? 20.906 -1.744 -0.079 1 89.19 292 ILE A C 1
ATOM 2399 O O . ILE A 1 292 ? 20.984 -0.942 0.855 1 89.19 292 ILE A O 1
ATOM 2403 N N . ASP A 1 293 ? 21.594 -2.816 -0.197 1 89.19 293 ASP A N 1
ATOM 2404 C CA . ASP A 1 293 ? 22.484 -3.182 0.89 1 89.19 293 ASP A CA 1
ATOM 2405 C C . ASP A 1 293 ? 23.562 -2.117 1.097 1 89.19 293 ASP A C 1
ATOM 2407 O O . ASP A 1 293 ? 23.984 -1.856 2.227 1 89.19 293 ASP A O 1
ATOM 2411 N N . GLN A 1 294 ? 24.031 -1.516 0.044 1 91.94 294 GLN A N 1
ATOM 2412 C CA . GLN A 1 294 ? 25.031 -0.449 0.141 1 91.94 294 GLN A CA 1
ATOM 2413 C C . GLN A 1 294 ? 24.453 0.769 0.861 1 91.94 294 GLN A C 1
ATOM 2415 O O . GLN A 1 294 ? 25.141 1.384 1.686 1 91.94 294 GLN A O 1
ATOM 2420 N N . LEU A 1 295 ? 23.25 1.133 0.534 1 94.25 295 LEU A N 1
ATOM 2421 C CA . LEU A 1 295 ? 22.578 2.244 1.194 1 94.25 295 LEU A CA 1
ATOM 2422 C C . LEU A 1 295 ? 22.438 1.981 2.689 1 94.25 295 LEU A C 1
ATOM 2424 O O . LEU A 1 295 ? 22.688 2.865 3.508 1 94.25 295 LEU A O 1
ATOM 2428 N N . VAL A 1 296 ? 22.094 0.749 3.045 1 94.12 296 VAL A N 1
ATOM 2429 C CA . VAL A 1 296 ? 21.875 0.367 4.434 1 94.12 296 VAL A CA 1
ATOM 2430 C C . VAL A 1 296 ? 23.203 0.412 5.199 1 94.12 296 VAL A C 1
ATOM 2432 O O . VAL A 1 296 ? 23.25 0.836 6.355 1 94.12 296 VAL A O 1
ATOM 2435 N N . GLN A 1 297 ? 24.25 0.01 4.52 1 92.88 297 GLN A N 1
ATOM 2436 C CA . GLN A 1 297 ? 25.578 0.044 5.141 1 92.88 297 GLN A CA 1
ATOM 2437 C C . GLN A 1 297 ? 26.016 1.478 5.434 1 92.88 297 GLN A C 1
ATOM 2439 O O . GLN A 1 297 ? 26.812 1.718 6.344 1 92.88 297 GLN A O 1
ATOM 2444 N N . ASN A 1 298 ? 25.469 2.404 4.691 1 93.31 298 ASN A N 1
ATOM 2445 C CA . ASN A 1 298 ? 25.812 3.814 4.844 1 93.31 298 ASN A CA 1
ATOM 2446 C C . ASN A 1 298 ? 25.016 4.473 5.965 1 93.31 298 ASN A C 1
ATOM 2448 O O . ASN A 1 298 ? 25.25 5.633 6.305 1 93.31 298 ASN A O 1
ATOM 2452 N N . LEU A 1 299 ? 24.047 3.805 6.562 1 91.62 299 LEU A N 1
ATOM 2453 C CA . LEU A 1 299 ? 23.266 4.336 7.668 1 91.62 299 LEU A CA 1
ATOM 2454 C C . LEU A 1 299 ? 24.094 4.414 8.945 1 91.62 299 LEU A C 1
ATOM 2456 O O . LEU A 1 299 ? 23.938 5.352 9.727 1 91.62 299 LEU A O 1
ATOM 2460 N N . MET B 1 1 ? 17.781 34.219 5.152 1 21.42 1 MET B N 1
ATOM 2461 C CA . MET B 1 1 ? 17.625 33.031 5.977 1 21.42 1 MET B CA 1
ATOM 2462 C C . MET B 1 1 ? 16.188 32.531 5.965 1 21.42 1 MET B C 1
ATOM 2464 O O . MET B 1 1 ? 15.367 32.969 6.762 1 21.42 1 MET B O 1
ATOM 2468 N N . ASN B 1 2 ? 15.422 32.5 4.852 1 26.64 2 ASN B N 1
ATOM 2469 C CA . ASN B 1 2 ? 14.016 32.469 4.465 1 26.64 2 ASN B CA 1
ATOM 2470 C C . ASN B 1 2 ? 13.344 31.156 4.867 1 26.64 2 ASN B C 1
ATOM 2472 O O . ASN B 1 2 ? 13.578 30.125 4.246 1 26.64 2 ASN B O 1
ATOM 2476 N N . ASN B 1 3 ? 13.312 30.828 6.129 1 33.5 3 ASN B N 1
ATOM 2477 C CA . ASN B 1 3 ? 12.719 29.766 6.934 1 33.5 3 ASN B CA 1
ATOM 2478 C C . ASN B 1 3 ? 11.281 29.469 6.496 1 33.5 3 ASN B C 1
ATOM 2480 O O . ASN B 1 3 ? 10.375 30.266 6.738 1 33.5 3 ASN B O 1
ATOM 2484 N N . VAL B 1 4 ? 11.102 29.016 5.398 1 39.56 4 VAL B N 1
ATOM 2485 C CA . VAL B 1 4 ? 9.758 28.797 4.883 1 39.56 4 VAL B CA 1
ATOM 2486 C C . VAL B 1 4 ? 8.961 27.953 5.875 1 39.56 4 VAL B C 1
ATOM 2488 O O . VAL B 1 4 ? 9.227 26.75 6.043 1 39.56 4 VAL B O 1
ATOM 2491 N N . LYS B 1 5 ? 8.75 28.391 7.066 1 48.56 5 LYS B N 1
ATOM 2492 C CA . LYS B 1 5 ? 7.754 27.859 7.996 1 48.56 5 LYS B CA 1
ATOM 2493 C C . LYS B 1 5 ? 6.434 27.594 7.289 1 48.56 5 LYS B C 1
ATOM 2495 O O . LYS B 1 5 ? 6.094 28.266 6.309 1 48.56 5 LYS B O 1
ATOM 2500 N N . SER B 1 6 ? 5.914 26.344 7.289 1 54.66 6 SER B N 1
ATOM 2501 C CA . SER B 1 6 ? 4.598 26.016 6.75 1 54.66 6 SER B CA 1
ATOM 2502 C C . SER B 1 6 ? 3.592 27.125 7.016 1 54.66 6 SER B C 1
ATOM 2504 O O . SER B 1 6 ? 3.338 27.484 8.172 1 54.66 6 SER B O 1
ATOM 2506 N N . ASN B 1 7 ? 3.443 28.125 6.133 1 76.31 7 ASN B N 1
ATOM 2507 C CA . ASN B 1 7 ? 2.506 29.234 6.281 1 76.31 7 ASN B CA 1
ATOM 2508 C C . ASN B 1 7 ? 1.137 28.891 5.699 1 76.31 7 ASN B C 1
ATOM 2510 O O . ASN B 1 7 ? 1.047 28.266 4.641 1 76.31 7 ASN B O 1
ATOM 2514 N N . PHE B 1 8 ? 0.173 28.969 6.586 1 81 8 PHE B N 1
ATOM 2515 C CA . PHE B 1 8 ? -1.224 28.766 6.223 1 81 8 PHE B CA 1
ATOM 2516 C C . PHE B 1 8 ? -1.908 30.094 5.922 1 81 8 PHE B C 1
ATOM 2518 O O . PHE B 1 8 ? -1.675 31.094 6.613 1 81 8 PHE B O 1
ATOM 2525 N N . SER B 1 9 ? -2.709 30.141 4.887 1 86 9 SER B N 1
ATOM 2526 C CA . SER B 1 9 ? -3.576 31.281 4.637 1 86 9 SER B CA 1
ATOM 2527 C C . SER B 1 9 ? -4.824 31.234 5.512 1 86 9 SER B C 1
ATOM 2529 O O . SER B 1 9 ? -5.094 30.219 6.164 1 86 9 SER B O 1
ATOM 2531 N N . ILE B 1 10 ? -5.504 32.312 5.527 1 87.5 10 ILE B N 1
ATOM 2532 C CA . ILE B 1 10 ? -6.754 32.375 6.277 1 87.5 10 ILE B CA 1
ATOM 2533 C C . ILE B 1 10 ? -7.734 31.344 5.703 1 87.5 10 ILE B C 1
ATOM 2535 O O . ILE B 1 10 ? -8.539 30.766 6.441 1 87.5 10 ILE B O 1
ATOM 2539 N N . LYS B 1 11 ? -7.699 31.125 4.426 1 88.25 11 LYS B N 1
ATOM 2540 C CA . LYS B 1 11 ? -8.547 30.125 3.781 1 88.25 11 LYS B CA 1
ATOM 2541 C C . LYS B 1 11 ? -8.172 28.719 4.219 1 88.25 11 LYS B C 1
ATOM 2543 O O . LYS B 1 11 ? -9.047 27.875 4.457 1 88.25 11 LYS B O 1
ATOM 2548 N N . ASP B 1 12 ? -6.941 28.5 4.34 1 87.75 12 ASP B N 1
ATOM 2549 C CA . ASP B 1 12 ? -6.473 27.219 4.848 1 87.75 12 ASP B CA 1
ATOM 2550 C C . ASP B 1 12 ? -7.004 26.953 6.258 1 87.75 12 ASP B C 1
ATOM 2552 O O . ASP B 1 12 ? -7.465 25.844 6.559 1 87.75 12 ASP B O 1
ATOM 2556 N N . LEU B 1 13 ? -6.863 27.938 7.09 1 88.25 13 LEU B N 1
ATOM 2557 C CA . LEU B 1 13 ? -7.328 27.812 8.469 1 88.25 13 LEU B CA 1
ATOM 2558 C C . LEU B 1 13 ? -8.828 27.516 8.508 1 88.25 13 LEU B C 1
ATOM 2560 O O . LEU B 1 13 ? -9.281 26.703 9.32 1 88.25 13 LEU B O 1
ATOM 2564 N N . GLU B 1 14 ? -9.562 28.203 7.633 1 89.5 14 GLU B N 1
ATOM 2565 C CA . GLU B 1 14 ? -11 27.953 7.527 1 89.5 14 GLU B CA 1
ATOM 2566 C C . GLU B 1 14 ? -11.266 26.5 7.164 1 89.5 14 GLU B C 1
ATOM 2568 O O . GLU B 1 14 ? -12.094 25.828 7.801 1 89.5 14 GLU B O 1
ATOM 2573 N N . ASN B 1 15 ? -10.57 26 6.223 1 85.5 15 ASN B N 1
ATOM 2574 C CA . ASN B 1 15 ? -10.766 24.625 5.762 1 85.5 15 ASN B CA 1
ATOM 2575 C C . ASN B 1 15 ? -10.367 23.609 6.836 1 85.5 15 ASN B C 1
ATOM 2577 O O . ASN B 1 15 ? -11.031 22.594 7 1 85.5 15 ASN B O 1
ATOM 2581 N N . LEU B 1 16 ? -9.328 23.859 7.57 1 85.12 16 LEU B N 1
ATOM 2582 C CA . LEU B 1 16 ? -8.781 22.938 8.547 1 85.12 16 LEU B CA 1
ATOM 2583 C C . LEU B 1 16 ? -9.625 22.922 9.82 1 85.12 16 LEU B C 1
ATOM 2585 O O . LEU B 1 16 ? -9.734 21.891 10.492 1 85.12 16 LEU B O 1
ATOM 2589 N N . SER B 1 17 ? -10.242 24.031 10.18 1 85.81 17 SER B N 1
ATOM 2590 C CA . SER B 1 17 ? -10.922 24.156 11.469 1 85.81 17 SER B CA 1
ATOM 2591 C C . SER B 1 17 ? -12.438 24.078 11.305 1 85.81 17 SER B C 1
ATOM 2593 O O . SER B 1 17 ? -13.156 23.828 12.273 1 85.81 17 SER B O 1
ATOM 2595 N N . GLY B 1 18 ? -12.898 24.422 10.078 1 86.12 18 GLY B N 1
ATOM 2596 C CA . GLY B 1 18 ? -14.328 24.516 9.828 1 86.12 18 GLY B CA 1
ATOM 2597 C C . GLY B 1 18 ? -14.922 25.844 10.25 1 86.12 18 GLY B C 1
ATOM 2598 O O . GLY B 1 18 ? -16.125 26.047 10.125 1 86.12 18 GLY B O 1
ATOM 2599 N N . ILE B 1 19 ? -14.125 26.812 10.781 1 89.94 19 ILE B N 1
ATOM 2600 C CA . ILE B 1 19 ? -14.578 28.141 11.172 1 89.94 19 ILE B CA 1
ATOM 2601 C C . ILE B 1 19 ? -14.375 29.125 10.023 1 89.94 19 ILE B C 1
ATOM 2603 O O . ILE B 1 19 ? -13.32 29.125 9.383 1 89.94 19 ILE B O 1
ATOM 2607 N N . LYS B 1 20 ? -15.375 29.844 9.664 1 92.31 20 LYS B N 1
ATOM 2608 C CA . LYS B 1 20 ? -15.312 30.797 8.547 1 92.31 20 LYS B CA 1
ATOM 2609 C C . LYS B 1 20 ? -14.18 31.797 8.742 1 92.31 20 LYS B C 1
ATOM 2611 O O . LYS B 1 20 ? -13.93 32.25 9.859 1 92.31 20 LYS B O 1
ATOM 2616 N N . ALA B 1 21 ? -13.578 32.219 7.613 1 91.62 21 ALA B N 1
ATOM 2617 C CA . ALA B 1 21 ? -12.445 33.156 7.609 1 91.62 21 ALA B CA 1
ATOM 2618 C C . ALA B 1 21 ? -12.812 34.438 8.32 1 91.62 21 ALA B C 1
ATOM 2620 O O . ALA B 1 21 ? -12.023 34.969 9.117 1 91.62 21 ALA B O 1
ATOM 2621 N N . HIS B 1 22 ? -13.961 34.906 7.977 1 93.56 22 HIS B N 1
ATOM 2622 C CA . HIS B 1 22 ? -14.414 36.156 8.586 1 93.56 22 HIS B CA 1
ATOM 2623 C C . HIS B 1 22 ? -14.461 36.031 10.102 1 93.56 22 HIS B C 1
ATOM 2625 O O . HIS B 1 22 ? -14.031 36.969 10.812 1 93.56 22 HIS B O 1
ATOM 2631 N N . THR B 1 23 ? -14.922 34.969 10.68 1 93.56 23 THR B N 1
ATOM 2632 C CA . THR B 1 23 ? -15.016 34.75 12.109 1 93.56 23 THR B CA 1
ATOM 2633 C C . THR B 1 23 ? -13.625 34.656 12.734 1 93.56 23 THR B C 1
ATOM 2635 O O . THR B 1 23 ? -13.383 35.219 13.805 1 93.56 23 THR B O 1
ATOM 2638 N N . ILE B 1 24 ? -12.727 34 12.07 1 92.25 24 ILE B N 1
ATOM 2639 C CA . ILE B 1 24 ? -11.352 33.844 12.562 1 92.25 24 ILE B CA 1
ATOM 2640 C C . ILE B 1 24 ? -10.711 35.219 12.68 1 92.25 24 ILE B C 1
ATOM 2642 O O . ILE B 1 24 ? -10.039 35.531 13.672 1 92.25 24 ILE B O 1
ATOM 2646 N N . ARG B 1 25 ? -10.992 36.094 11.719 1 91.62 25 ARG B N 1
ATOM 2647 C CA . ARG B 1 25 ? -10.453 37.438 11.727 1 91.62 25 ARG B CA 1
ATOM 2648 C C . ARG B 1 25 ? -11.016 38.25 12.891 1 91.62 25 ARG B C 1
ATOM 2650 O O . ARG B 1 25 ? -10.297 39.031 13.523 1 91.62 25 ARG B O 1
ATOM 2657 N N . ILE B 1 26 ? -12.266 38.031 13.109 1 93.5 26 ILE B N 1
ATOM 2658 C CA . ILE B 1 26 ? -12.898 38.719 14.227 1 93.5 26 ILE B CA 1
ATOM 2659 C C . ILE B 1 26 ? -12.273 38.25 15.539 1 93.5 26 ILE B C 1
ATOM 2661 O O . ILE B 1 26 ? -11.977 39.062 16.422 1 93.5 26 ILE B O 1
ATOM 2665 N N . TRP B 1 27 ? -12.055 36.969 15.648 1 93.25 27 TRP B N 1
ATOM 2666 C CA . TRP B 1 27 ? -11.445 36.406 16.844 1 93.25 27 TRP B CA 1
ATOM 2667 C C . TRP B 1 27 ? -10.039 36.969 17.047 1 93.25 27 TRP B C 1
ATOM 2669 O O . TRP B 1 27 ? -9.617 37.219 18.188 1 93.25 27 TRP B O 1
ATOM 2679 N N . GLU B 1 28 ? -9.305 37.125 15.977 1 90.5 28 GLU B N 1
ATOM 2680 C CA . GLU B 1 28 ? -7.965 37.688 16 1 90.5 28 GLU B CA 1
ATOM 2681 C C . GLU B 1 28 ? -8 39.156 16.438 1 90.5 28 GLU B C 1
ATOM 2683 O O . GLU B 1 28 ? -7.273 39.531 17.359 1 90.5 28 GLU B O 1
ATOM 2688 N N . LYS B 1 29 ? -8.836 39.906 15.852 1 89.94 29 LYS B N 1
ATOM 2689 C CA . LYS B 1 29 ? -8.898 41.344 16.062 1 89.94 29 LYS B CA 1
ATOM 2690 C C . LYS B 1 29 ? -9.477 41.688 17.438 1 89.94 29 LYS B C 1
ATOM 2692 O O . LYS B 1 29 ? -8.93 42.5 18.172 1 89.94 29 LYS B O 1
ATOM 2697 N N . ARG B 1 30 ? -10.547 41.031 17.812 1 92.12 30 ARG B N 1
ATOM 2698 C CA . ARG B 1 30 ? -11.305 41.406 19 1 92.12 30 ARG B CA 1
ATOM 2699 C C . ARG B 1 30 ? -10.711 40.75 20.25 1 92.12 30 ARG B C 1
ATOM 2701 O O . ARG B 1 30 ? -10.766 41.312 21.328 1 92.12 30 ARG B O 1
ATOM 2708 N N . TYR B 1 31 ? -10.133 39.562 20.047 1 91.62 31 TYR B N 1
ATOM 2709 C CA . TYR B 1 31 ? -9.734 38.812 21.234 1 91.62 31 TYR B CA 1
ATOM 2710 C C . TYR B 1 31 ? -8.242 38.5 21.203 1 91.62 31 TYR B C 1
ATOM 2712 O O . TYR B 1 31 ? -7.711 37.875 22.125 1 91.62 31 TYR B O 1
ATOM 2720 N N . ASN B 1 32 ? -7.57 38.812 20.219 1 87.88 32 ASN B N 1
ATOM 2721 C CA . ASN B 1 32 ? -6.133 38.594 20.062 1 87.88 32 ASN B CA 1
ATOM 2722 C C . ASN B 1 32 ? -5.754 37.125 20.219 1 87.88 32 ASN B C 1
ATOM 2724 O O . ASN B 1 32 ? -4.762 36.812 20.875 1 87.88 32 ASN B O 1
ATOM 2728 N N . LEU B 1 33 ? -6.492 36.312 19.688 1 87.5 33 LEU B N 1
ATOM 2729 C CA . LEU B 1 33 ? -6.289 34.875 19.859 1 87.5 33 LEU B CA 1
ATOM 2730 C C . LEU B 1 33 ? -5.176 34.375 18.938 1 87.5 33 LEU B C 1
ATOM 2732 O O . LEU B 1 33 ? -4.504 33.375 19.266 1 87.5 33 LEU B O 1
ATOM 2736 N N . PHE B 1 34 ? -5.023 35.031 17.797 1 85.31 34 PHE B N 1
ATOM 2737 C CA . PHE B 1 34 ? -4.039 34.594 16.812 1 85.31 34 PHE B CA 1
ATOM 2738 C C . PHE B 1 34 ? -3.119 35.719 16.422 1 85.31 34 PHE B C 1
ATOM 2740 O O . PHE B 1 34 ? -3.502 36.906 16.5 1 85.31 34 PHE B O 1
ATOM 2747 N N . GLN B 1 35 ? -1.885 35.344 16.172 1 81.44 35 GLN B N 1
ATOM 2748 C CA . GLN B 1 35 ? -0.91 36.344 15.758 1 81.44 35 GLN B CA 1
ATOM 2749 C C . GLN B 1 35 ? -0.334 36 14.383 1 81.44 35 GLN B C 1
ATOM 2751 O O . GLN B 1 35 ? 0.685 35.344 14.281 1 81.44 35 GLN B O 1
ATOM 2756 N N . PRO B 1 36 ? -0.955 36.469 13.367 1 83.06 36 PRO B N 1
ATOM 2757 C CA . PRO B 1 36 ? -0.486 36.125 12.016 1 83.06 36 PRO B CA 1
ATOM 2758 C C . PRO B 1 36 ? 0.881 36.75 11.703 1 83.06 36 PRO B C 1
ATOM 2760 O O . PRO B 1 36 ? 1.26 37.75 12.281 1 83.06 36 PRO B O 1
ATOM 2763 N N . ASN B 1 37 ? 1.658 36.031 10.961 1 80.81 37 ASN B N 1
ATOM 2764 C CA . ASN B 1 37 ? 2.861 36.562 10.336 1 80.81 37 ASN B CA 1
ATOM 2765 C C . ASN B 1 37 ? 2.553 37.219 8.984 1 80.81 37 ASN B C 1
ATOM 2767 O O . ASN B 1 37 ? 1.419 37.156 8.5 1 80.81 37 ASN B O 1
ATOM 2771 N N . ARG B 1 38 ? 3.395 38.031 8.523 1 78.12 38 ARG B N 1
ATOM 2772 C CA . ARG B 1 38 ? 3.207 38.594 7.199 1 78.12 38 ARG B CA 1
ATOM 2773 C C . ARG B 1 38 ? 4.332 38.188 6.254 1 78.12 38 ARG B C 1
ATOM 2775 O O . ARG B 1 38 ? 5.488 38.094 6.668 1 78.12 38 ARG B O 1
ATOM 2782 N N . THR B 1 39 ? 3.957 37.812 5.074 1 75 39 THR B N 1
ATOM 2783 C CA . THR B 1 39 ? 4.938 37.5 4.043 1 75 39 THR B CA 1
ATOM 2784 C C . THR B 1 39 ? 5.645 38.75 3.562 1 75 39 THR B C 1
ATOM 2786 O O . THR B 1 39 ? 5.301 39.875 3.98 1 75 39 THR B O 1
ATOM 2789 N N . ASP B 1 40 ? 6.664 38.5 2.727 1 74.44 40 ASP B N 1
ATOM 2790 C CA . ASP B 1 40 ? 7.395 39.625 2.156 1 74.44 40 ASP B CA 1
ATOM 2791 C C . ASP B 1 40 ? 6.461 40.531 1.375 1 74.44 40 ASP B C 1
ATOM 2793 O O . ASP B 1 40 ? 6.703 41.75 1.283 1 74.44 40 ASP B O 1
ATOM 2797 N N . THR B 1 41 ? 5.41 40 0.821 1 79.44 41 THR B N 1
ATOM 2798 C CA . THR B 1 41 ? 4.438 40.781 0.064 1 79.44 41 THR B CA 1
ATOM 2799 C C . THR B 1 41 ? 3.332 41.312 0.978 1 79.44 41 THR B C 1
ATOM 2801 O O . THR B 1 41 ? 2.281 41.719 0.503 1 79.44 41 THR B O 1
ATOM 2804 N N . ASN B 1 42 ? 3.451 41.156 2.211 1 80.25 42 ASN B N 1
ATOM 2805 C CA . ASN B 1 42 ? 2.578 41.688 3.242 1 80.25 42 ASN B CA 1
ATOM 2806 C C . ASN B 1 42 ? 1.252 40.938 3.316 1 80.25 42 ASN B C 1
ATOM 2808 O O . ASN B 1 42 ? 0.214 41.531 3.619 1 80.25 42 ASN B O 1
ATOM 2812 N N . ILE B 1 43 ? 1.307 39.719 2.949 1 80.69 43 ILE B N 1
ATOM 2813 C CA . ILE B 1 43 ? 0.117 38.906 3.051 1 80.69 43 ILE B CA 1
ATOM 2814 C C . ILE B 1 43 ? 0.13 38.125 4.379 1 80.69 43 ILE B C 1
ATOM 2816 O O . ILE B 1 43 ? 1.157 37.594 4.773 1 80.69 43 ILE B O 1
ATOM 2820 N N . ARG B 1 44 ? -1.01 38.219 5.059 1 82.19 44 ARG B N 1
ATOM 2821 C CA . ARG B 1 44 ? -1.153 37.531 6.332 1 82.19 44 ARG B CA 1
ATOM 2822 C C . ARG B 1 44 ? -0.961 36.031 6.156 1 82.19 44 ARG B C 1
ATOM 2824 O O . ARG B 1 44 ? -1.487 35.438 5.211 1 82.19 44 ARG B O 1
ATOM 2831 N N . CYS B 1 45 ? -0.089 35.375 7.023 1 86.44 45 CYS B N 1
ATOM 2832 C CA . CYS B 1 45 ? 0.114 33.938 7.043 1 86.44 45 CYS B CA 1
ATOM 2833 C C . CYS B 1 45 ? 0.25 33.438 8.469 1 86.44 45 CYS B C 1
ATOM 2835 O O . CYS B 1 45 ? 0.578 34.188 9.383 1 86.44 45 CYS B O 1
ATOM 2837 N N . TYR B 1 46 ? -0.143 32.188 8.688 1 83.88 46 TYR B N 1
ATOM 2838 C CA . TYR B 1 46 ? -0.182 31.562 10.016 1 83.88 46 TYR B CA 1
ATOM 2839 C C . TYR B 1 46 ? 0.735 30.344 10.07 1 83.88 46 TYR B C 1
ATOM 2841 O O . TYR B 1 46 ? 0.826 29.578 9.109 1 83.88 46 TYR B O 1
ATOM 2849 N N . ASP B 1 47 ? 1.338 30.219 11.172 1 81.44 47 ASP B N 1
ATOM 2850 C CA . ASP B 1 47 ? 2.234 29.062 11.32 1 81.44 47 ASP B CA 1
ATOM 2851 C C . ASP B 1 47 ? 1.531 27.906 12.016 1 81.44 47 ASP B C 1
ATOM 2853 O O . ASP B 1 47 ? 0.328 27.969 12.273 1 81.44 47 ASP B O 1
ATOM 2857 N N . LEU B 1 48 ? 2.26 26.812 12.219 1 77.75 48 LEU B N 1
ATOM 2858 C CA . LEU B 1 48 ? 1.728 25.594 12.805 1 77.75 48 LEU B CA 1
ATOM 2859 C C . LEU B 1 48 ? 1.206 25.844 14.219 1 77.75 48 LEU B C 1
ATOM 2861 O O . LEU B 1 48 ? 0.224 25.234 14.641 1 77.75 48 LEU B O 1
ATOM 2865 N N . GLU B 1 49 ? 1.92 26.688 14.875 1 79.06 49 GLU B N 1
ATOM 2866 C CA . GLU B 1 49 ? 1.478 27.031 16.219 1 79.06 49 GLU B CA 1
ATOM 2867 C C . GLU B 1 49 ? 0.099 27.688 16.203 1 79.06 49 GLU B C 1
ATOM 2869 O O . GLU B 1 49 ? -0.751 27.375 17.047 1 79.06 49 GLU B O 1
ATOM 2874 N N . ASN B 1 50 ? -0.093 28.594 15.258 1 84.88 50 ASN B N 1
ATOM 2875 C CA . ASN B 1 50 ? -1.393 29.25 15.102 1 84.88 50 ASN B CA 1
ATOM 2876 C C . ASN B 1 50 ? -2.477 28.234 14.734 1 84.88 50 ASN B C 1
ATOM 2878 O O . ASN B 1 50 ? -3.6 28.312 15.234 1 84.88 50 ASN B O 1
ATOM 2882 N N . LEU B 1 51 ? -2.137 27.312 13.859 1 84.94 51 LEU B N 1
ATOM 2883 C CA . LEU B 1 51 ? -3.1 26.297 13.477 1 84.94 51 LEU B CA 1
ATOM 2884 C C . LEU B 1 51 ? -3.51 25.453 14.688 1 84.94 51 LEU B C 1
ATOM 2886 O O . LEU B 1 51 ? -4.699 25.219 14.906 1 84.94 51 LEU B O 1
ATOM 2890 N N . GLN B 1 52 ? -2.551 25 15.422 1 82.12 52 GLN B N 1
ATOM 2891 C CA . GLN B 1 52 ? -2.844 24.188 16.609 1 82.12 52 GLN B CA 1
ATOM 2892 C C . GLN B 1 52 ? -3.762 24.938 17.562 1 82.12 52 GLN B C 1
ATOM 2894 O O . GLN B 1 52 ? -4.711 24.375 18.094 1 82.12 52 GLN B O 1
ATOM 2899 N N . LYS B 1 53 ? -3.432 26.172 17.781 1 86.31 53 LYS B N 1
ATOM 2900 C CA . LYS B 1 53 ? -4.246 27.016 18.656 1 86.31 53 LYS B CA 1
ATOM 2901 C C . LYS B 1 53 ? -5.676 27.125 18.141 1 86.31 53 LYS B C 1
ATOM 2903 O O . LYS B 1 53 ? -6.633 26.984 18.906 1 86.31 53 LYS B O 1
ATOM 2908 N N . LEU B 1 54 ? -5.777 27.359 16.891 1 89.75 54 LEU B N 1
ATOM 2909 C CA . LEU B 1 54 ? -7.098 27.5 16.281 1 89.75 54 LEU B CA 1
ATOM 2910 C C . LEU B 1 54 ? -7.91 26.219 16.453 1 89.75 54 LEU B C 1
ATOM 2912 O O . LEU B 1 54 ? -9.094 26.266 16.781 1 89.75 54 LEU B O 1
ATOM 2916 N N . LEU B 1 55 ? -7.297 25.109 16.266 1 87.12 55 LEU B N 1
ATOM 2917 C CA . LEU B 1 55 ? -7.992 23.844 16.391 1 87.12 55 LEU B CA 1
ATOM 2918 C C . LEU B 1 55 ? -8.438 23.609 17.828 1 87.12 55 LEU B C 1
ATOM 2920 O O . LEU B 1 55 ? -9.539 23.109 18.078 1 87.12 55 LEU B O 1
ATOM 2924 N N . ASN B 1 56 ? -7.629 24.016 18.781 1 85.06 56 ASN B N 1
ATOM 2925 C CA . ASN B 1 56 ? -8 23.922 20.188 1 85.06 56 ASN B CA 1
ATOM 2926 C C . ASN B 1 56 ? -9.18 24.844 20.516 1 85.06 56 ASN B C 1
ATOM 2928 O O . ASN B 1 56 ? -10.125 24.422 21.188 1 85.06 56 ASN B O 1
ATOM 2932 N N . VAL B 1 57 ? -9.055 26.047 20.062 1 89.88 57 VAL B N 1
ATOM 2933 C CA . VAL B 1 57 ? -10.109 27.031 20.297 1 89.88 57 VAL B CA 1
ATOM 2934 C C . VAL B 1 57 ? -11.422 26.531 19.688 1 89.88 57 VAL B C 1
ATOM 2936 O O . VAL B 1 57 ? -12.477 26.609 20.328 1 89.88 57 VAL B O 1
ATOM 2939 N N . THR B 1 58 ? -11.328 26.062 18.453 1 88.88 58 THR B N 1
ATOM 2940 C CA . THR B 1 58 ? -12.508 25.562 17.75 1 88.88 58 THR B CA 1
ATOM 2941 C C . THR B 1 58 ? -13.141 24.406 18.5 1 88.88 58 THR B C 1
ATOM 2943 O O . THR B 1 58 ? -14.367 24.297 18.578 1 88.88 58 THR B O 1
ATOM 2946 N N . PHE B 1 59 ? -12.336 23.578 19 1 84.44 59 PHE B N 1
ATOM 2947 C CA . PHE B 1 59 ? -12.836 22.453 19.766 1 84.44 59 PHE B CA 1
ATOM 2948 C C . PHE B 1 59 ? -13.648 22.922 20.969 1 84.44 59 PHE B C 1
ATOM 2950 O O . PHE B 1 59 ? -14.773 22.469 21.188 1 84.44 59 PHE B O 1
ATOM 2957 N N . LEU B 1 60 ? -13.102 23.812 21.734 1 87.12 60 LEU B N 1
ATOM 2958 C CA . LEU B 1 60 ? -13.789 24.359 22.906 1 87.12 60 LEU B CA 1
ATOM 2959 C C . LEU B 1 60 ? -15.062 25.078 22.5 1 87.12 60 LEU B C 1
ATOM 2961 O O . LEU B 1 60 ? -16.109 24.906 23.125 1 87.12 60 LEU B O 1
ATOM 2965 N N . TYR B 1 61 ? -14.93 25.875 21.438 1 89.81 61 TYR B N 1
ATOM 2966 C CA . TYR B 1 61 ? -1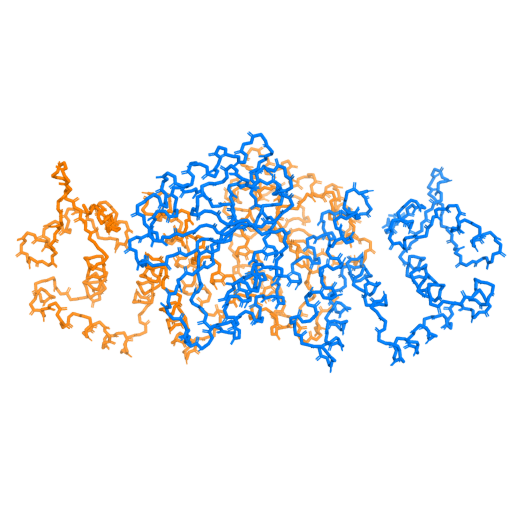6.062 26.641 20.906 1 89.81 61 TYR B CA 1
ATOM 2967 C C . TYR B 1 61 ? -17.203 25.703 20.516 1 89.81 61 TYR B C 1
ATOM 2969 O O . TYR B 1 61 ? -18.359 25.938 20.875 1 89.81 61 TYR B O 1
ATOM 2977 N N . ASN B 1 62 ? -16.891 24.656 19.844 1 86.81 62 ASN B N 1
ATOM 2978 C CA . ASN B 1 62 ? -17.891 23.703 19.375 1 86.81 62 ASN B CA 1
ATOM 2979 C C . ASN B 1 62 ? -18.5 22.906 20.531 1 86.81 62 ASN B C 1
ATOM 2981 O O . ASN B 1 62 ? -19.547 22.297 20.391 1 86.81 62 ASN B O 1
ATOM 2985 N N . ASN B 1 63 ? -17.828 22.938 21.594 1 84.44 63 ASN B N 1
ATOM 2986 C CA . ASN B 1 63 ? -18.344 22.203 22.766 1 84.44 63 ASN B CA 1
ATOM 2987 C C . ASN B 1 63 ? -18.984 23.156 23.766 1 84.44 63 ASN B C 1
ATOM 2989 O O . ASN B 1 63 ? -19.031 22.859 24.969 1 84.44 63 ASN B O 1
ATOM 2993 N N . GLY B 1 64 ? -19.234 24.359 23.297 1 87.94 64 GLY B N 1
ATOM 2994 C CA . GLY B 1 64 ? -20.141 25.203 24.062 1 87.94 64 GLY B CA 1
ATOM 2995 C C . GLY B 1 64 ? -19.453 26.344 24.766 1 87.94 64 GLY B C 1
ATOM 2996 O O . GLY B 1 64 ? -20.094 27.172 25.422 1 87.94 64 GLY B O 1
ATOM 2997 N N . TYR B 1 65 ? -18.219 26.453 24.719 1 90.5 65 TYR B N 1
ATOM 2998 C CA . TYR B 1 65 ? -17.547 27.594 25.328 1 90.5 65 TYR B CA 1
ATOM 2999 C C . TYR B 1 65 ? -17.75 28.859 24.5 1 90.5 65 TYR B C 1
ATOM 3001 O O . TYR B 1 65 ? -17.734 28.812 23.266 1 90.5 65 TYR B O 1
ATOM 3009 N N . LYS B 1 66 ? -17.969 29.875 25.188 1 92.88 66 LYS B N 1
ATOM 3010 C CA . LYS B 1 66 ? -18.016 31.172 24.516 1 92.88 66 LYS B CA 1
ATOM 3011 C C . LYS B 1 66 ? -16.609 31.656 24.156 1 92.88 66 LYS B C 1
ATOM 3013 O O . LYS B 1 66 ? -15.672 31.469 24.938 1 92.88 66 LYS B O 1
ATOM 3018 N N . ILE B 1 67 ? -16.469 32.312 23.031 1 93.5 67 ILE B N 1
ATOM 3019 C CA . ILE B 1 67 ? -15.18 32.75 22.516 1 93.5 67 ILE B CA 1
ATOM 3020 C C . ILE B 1 67 ? -14.539 33.719 23.516 1 93.5 67 ILE B C 1
ATOM 3022 O O . ILE B 1 67 ? -13.32 33.75 23.672 1 93.5 67 ILE B O 1
ATOM 3026 N N . SER B 1 68 ? -15.336 34.531 24.172 1 92.31 68 SER B N 1
ATOM 3027 C CA . SER B 1 68 ? -14.836 35.5 25.156 1 92.31 68 SER B CA 1
ATOM 3028 C C . SER B 1 68 ? -14.188 34.781 26.328 1 92.31 68 SER B C 1
ATOM 3030 O O . SER B 1 68 ? -13.148 35.219 26.828 1 92.31 68 SER B O 1
ATOM 3032 N N . LYS B 1 69 ? -14.758 33.719 26.719 1 92.75 69 LYS B N 1
ATOM 3033 C CA . LYS B 1 69 ? -14.211 32.906 27.812 1 92.75 69 LYS B CA 1
ATOM 3034 C C . LYS B 1 69 ? -12.922 32.219 27.391 1 92.75 69 LYS B C 1
ATOM 3036 O O . LYS B 1 69 ? -11.961 32.156 28.172 1 92.75 69 LYS B O 1
ATOM 3041 N N . ILE B 1 70 ? -12.938 31.688 26.188 1 93.31 70 ILE B N 1
ATOM 3042 C CA . ILE B 1 70 ? -11.766 30.984 25.672 1 93.31 70 ILE B CA 1
ATOM 3043 C C . ILE B 1 70 ? -10.578 31.938 25.625 1 93.31 70 ILE B C 1
ATOM 3045 O O . ILE B 1 70 ? -9.461 31.562 26 1 93.31 70 ILE B O 1
ATOM 3049 N N . SER B 1 71 ? -10.852 33.156 25.188 1 91.31 71 SER B N 1
ATOM 3050 C CA . SER B 1 71 ? -9.781 34.125 25.016 1 91.31 71 SER B CA 1
ATOM 3051 C C . SER B 1 71 ? -9.164 34.5 26.359 1 91.31 71 SER B C 1
ATOM 3053 O O . SER B 1 71 ? -8.008 34.938 26.406 1 91.31 71 SER B O 1
ATOM 3055 N N . GLN B 1 72 ? -9.875 34.281 27.406 1 91.56 72 GLN B N 1
ATOM 3056 C CA . GLN B 1 72 ? -9.414 34.656 28.734 1 91.56 72 GLN B CA 1
ATOM 3057 C C . GLN B 1 72 ? -8.594 33.562 29.375 1 91.56 72 GLN B C 1
ATOM 3059 O O . GLN B 1 72 ? -7.879 33.781 30.359 1 91.56 72 GLN B O 1
ATOM 3064 N N . LEU B 1 73 ? -8.695 32.375 28.875 1 89.69 73 LEU B N 1
ATOM 3065 C CA . LEU B 1 73 ? -7.977 31.234 29.438 1 89.69 73 LEU B CA 1
ATOM 3066 C C . LEU B 1 73 ? -6.469 31.438 29.297 1 89.69 73 LEU B C 1
ATOM 3068 O O . LEU B 1 73 ? -5.703 30.953 30.141 1 89.69 73 LEU B O 1
ATOM 3072 N N . GLY B 1 74 ? -6.066 32.094 28.328 1 82.62 74 GLY B N 1
ATOM 3073 C CA . GLY B 1 74 ? -4.645 32.25 28.062 1 82.62 74 GLY B CA 1
ATOM 3074 C C . GLY B 1 74 ? -4.082 31.156 27.188 1 82.62 74 GLY B C 1
ATOM 3075 O O . GLY B 1 74 ? -4.609 30.047 27.156 1 82.62 74 GLY B O 1
ATOM 3076 N N . GLU B 1 75 ? -3.008 31.375 26.578 1 80.62 75 GLU B N 1
ATOM 3077 C CA . GLU B 1 75 ? -2.4 30.516 25.562 1 80.62 75 GLU B CA 1
ATOM 3078 C C . GLU B 1 75 ? -1.937 29.203 26.188 1 80.62 75 GLU B C 1
ATOM 3080 O O . GLU B 1 75 ? -2.053 28.141 25.562 1 80.62 75 GLU B O 1
ATOM 3085 N N . ASP B 1 76 ? -1.545 29.281 27.406 1 80.75 76 ASP B N 1
ATOM 3086 C CA . ASP B 1 76 ? -0.971 28.094 28.062 1 80.75 76 ASP B CA 1
ATOM 3087 C C . ASP B 1 76 ? -2.064 27.203 28.641 1 80.75 76 ASP B C 1
ATOM 3089 O O . ASP B 1 76 ? -1.861 26 28.812 1 80.75 76 ASP B O 1
ATOM 3093 N N . ASN B 1 77 ? -3.199 27.797 28.828 1 86.5 77 ASN B N 1
ATOM 3094 C CA . ASN B 1 77 ? -4.25 27.062 29.516 1 86.5 77 ASN B CA 1
ATOM 3095 C C . ASN B 1 77 ? -5.219 26.406 28.531 1 86.5 77 ASN B C 1
ATOM 3097 O O . ASN B 1 77 ? -5.887 25.422 28.859 1 86.5 77 ASN B O 1
ATOM 3101 N N . ILE B 1 78 ? -5.219 26.891 27.344 1 87.06 78 ILE B N 1
ATOM 3102 C CA . ILE B 1 78 ? -6.172 26.391 26.375 1 87.06 78 ILE B CA 1
ATOM 3103 C C . ILE B 1 78 ? -5.922 24.906 26.109 1 87.06 78 ILE B C 1
ATOM 3105 O O . ILE B 1 78 ? -6.84 24.094 26.234 1 87.06 78 ILE B O 1
ATOM 3109 N N . PRO B 1 79 ? -4.664 24.547 25.844 1 81.06 79 PRO B N 1
ATOM 3110 C CA . PRO B 1 79 ? -4.43 23.109 25.625 1 81.06 79 PRO B CA 1
ATOM 3111 C C . PRO B 1 79 ? -4.781 22.266 26.844 1 81.06 79 PRO B C 1
ATOM 3113 O O . PRO B 1 79 ? -5.238 21.125 26.703 1 81.06 79 PRO B O 1
ATOM 3116 N N . LYS B 1 80 ? -4.652 22.781 28.031 1 81.56 80 LYS B N 1
ATOM 3117 C CA . LYS B 1 80 ? -4.961 22.062 29.266 1 81.56 80 LYS B CA 1
ATOM 3118 C C . LYS B 1 80 ? -6.461 21.828 29.406 1 81.56 80 LYS B C 1
ATOM 3120 O O . LYS B 1 80 ? -6.895 20.734 29.781 1 81.56 80 LYS B O 1
ATOM 3125 N N . VAL B 1 81 ? -7.211 22.828 29.141 1 85.44 81 VAL B N 1
ATOM 3126 C CA . VAL B 1 81 ? -8.664 22.719 29.234 1 85.44 81 VAL B CA 1
ATOM 3127 C C . VAL B 1 81 ? -9.172 21.703 28.219 1 85.44 81 VAL B C 1
ATOM 3129 O O . VAL B 1 81 ? -10.055 20.906 28.516 1 85.44 81 VAL B O 1
ATOM 3132 N N . VAL B 1 82 ? -8.586 21.734 27.031 1 81.75 82 VAL B N 1
ATOM 3133 C CA . VAL B 1 82 ? -8.953 20.781 26 1 81.75 82 VAL B CA 1
ATOM 3134 C C . VAL B 1 82 ? -8.672 19.359 26.469 1 81.75 82 VAL B C 1
ATOM 3136 O O . VAL B 1 82 ? -9.516 18.484 26.344 1 81.75 82 VAL B O 1
ATOM 3139 N N . LYS B 1 83 ? -7.473 19.172 27 1 77.25 83 LYS B N 1
ATOM 3140 C CA . LYS B 1 83 ? -7.066 17.859 27.5 1 77.25 83 LYS B CA 1
ATOM 3141 C C . LYS B 1 83 ? -8.031 17.359 28.562 1 77.25 83 LYS B C 1
ATOM 3143 O O . LYS B 1 83 ? -8.422 16.188 28.547 1 77.25 83 LYS B O 1
ATOM 3148 N N . ASN B 1 84 ? -8.492 18.219 29.406 1 78.06 84 ASN B N 1
ATOM 3149 C CA . ASN B 1 84 ? -9.43 17.859 30.469 1 78.06 84 ASN B CA 1
ATOM 3150 C C . ASN B 1 84 ? -10.797 17.5 29.906 1 78.06 84 ASN B C 1
ATOM 3152 O O . ASN B 1 84 ? -11.445 16.562 30.375 1 78.06 84 ASN B O 1
ATOM 3156 N N . MET B 1 85 ? -11.188 18.234 28.984 1 78 85 MET B N 1
ATOM 3157 C CA . MET B 1 85 ? -12.492 18 28.375 1 78 85 MET B CA 1
ATOM 3158 C C . MET B 1 85 ? -12.508 16.672 27.625 1 78 85 MET B C 1
ATOM 3160 O O . MET B 1 85 ? -13.5 15.938 27.656 1 78 85 MET B O 1
ATOM 3164 N N . VAL B 1 86 ? -11.445 16.453 26.891 1 70.62 86 VAL B N 1
ATOM 3165 C CA . VAL B 1 86 ? -11.32 15.219 26.125 1 70.62 86 VAL B CA 1
ATOM 3166 C C . VAL B 1 86 ? -11.344 14.023 27.078 1 70.62 86 VAL B C 1
ATOM 3168 O O . VAL B 1 86 ? -11.961 12.992 26.766 1 70.62 86 VAL B O 1
ATOM 3171 N N . ALA B 1 87 ? -10.711 14.164 28.141 1 66.62 87 ALA B N 1
ATOM 3172 C CA . ALA B 1 87 ? -10.672 13.102 29.141 1 66.62 87 ALA B CA 1
ATOM 3173 C C . ALA B 1 87 ? -12.055 12.82 29.719 1 66.62 87 ALA B C 1
ATOM 3175 O O . ALA B 1 87 ? -12.375 11.68 30.062 1 66.62 87 ALA B O 1
ATOM 3176 N N . GLU B 1 88 ? -12.844 13.828 29.688 1 62.59 88 GLU B N 1
ATOM 3177 C CA . GLU B 1 88 ? -14.156 13.711 30.312 1 62.59 88 GLU B CA 1
ATOM 3178 C C . GLU B 1 88 ? -15.219 13.297 29.297 1 62.59 88 GLU B C 1
ATOM 3180 O O . GLU B 1 88 ? -16.219 12.664 29.656 1 62.59 88 GLU B O 1
ATOM 3185 N N . GLN B 1 89 ? -14.953 13.805 28.125 1 61.94 89 GLN B N 1
ATOM 3186 C CA . GLN B 1 89 ? -16.016 13.633 27.141 1 61.94 89 GLN B CA 1
ATOM 3187 C C . GLN B 1 89 ? -15.602 12.625 26.062 1 61.94 89 GLN B C 1
ATOM 3189 O O . GLN B 1 89 ? -14.422 12.477 25.766 1 61.94 89 GLN B O 1
ATOM 3194 N N . ARG B 1 90 ? -16.422 11.773 25.703 1 55.03 90 ARG B N 1
ATOM 3195 C CA . ARG B 1 90 ? -16.266 10.852 24.578 1 55.03 90 ARG B CA 1
ATOM 3196 C C . ARG B 1 90 ? -16.359 11.594 23.25 1 55.03 90 ARG B C 1
ATOM 3198 O O . ARG B 1 90 ? -17.031 11.148 22.328 1 55.03 90 ARG B O 1
ATOM 3205 N N . ASP B 1 91 ? -15.852 12.844 23.234 1 60.06 91 ASP B N 1
ATOM 3206 C CA . ASP B 1 91 ? -16.062 13.633 22.016 1 60.06 91 ASP B CA 1
ATOM 3207 C C . ASP B 1 91 ? -14.992 13.312 20.969 1 6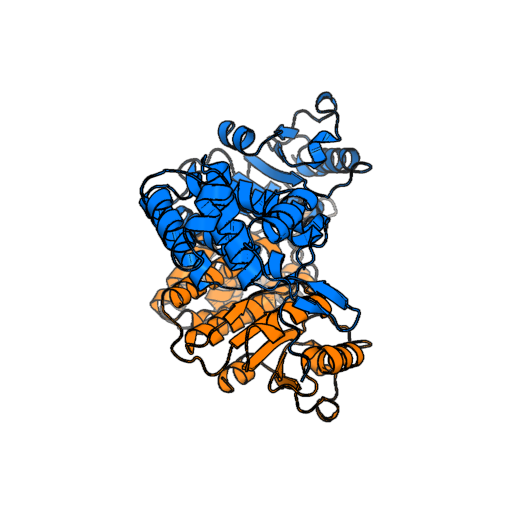0.06 91 ASP B C 1
ATOM 3209 O O . ASP B 1 91 ? -13.797 13.305 21.281 1 60.06 91 ASP B O 1
ATOM 3213 N N . ASN B 1 92 ? -15.375 13.07 19.703 1 68.19 92 ASN B N 1
ATOM 3214 C CA . ASN B 1 92 ? -14.57 12.672 18.547 1 68.19 92 ASN B CA 1
ATOM 3215 C C . ASN B 1 92 ? -13.852 13.859 17.922 1 68.19 92 ASN B C 1
ATOM 3217 O O . ASN B 1 92 ? -12.945 13.68 17.109 1 68.19 92 ASN B O 1
ATOM 3221 N N . GLY B 1 93 ? -14.25 15.07 18.375 1 76.06 93 GLY B N 1
ATOM 3222 C CA . GLY B 1 93 ? -13.68 16.25 17.75 1 76.06 93 GLY B CA 1
ATOM 3223 C C . GLY B 1 93 ? -12.203 16.438 18.047 1 76.06 93 GLY B C 1
ATOM 3224 O O . GLY B 1 93 ? -11.422 16.781 17.172 1 76.06 93 GLY B O 1
ATOM 3225 N N . HIS B 1 94 ? -11.82 16.141 19.234 1 83.75 94 HIS B N 1
ATOM 3226 C CA . HIS B 1 94 ? -10.422 16.297 19.625 1 83.75 94 HIS B CA 1
ATOM 3227 C C . HIS B 1 94 ? -9.539 15.289 18.906 1 83.75 94 HIS B C 1
ATOM 3229 O O . HIS B 1 94 ? -8.414 15.609 18.516 1 83.75 94 HIS B O 1
ATOM 3235 N N . VAL B 1 95 ? -10.117 14.109 18.672 1 90.62 95 VAL B N 1
ATOM 3236 C CA . VAL B 1 95 ? -9.375 13.055 18 1 90.62 95 VAL B CA 1
ATOM 3237 C C . VAL B 1 95 ? -9.07 13.469 16.562 1 90.62 95 VAL B C 1
ATOM 3239 O O . VAL B 1 95 ? -7.926 13.367 16.109 1 90.62 95 VAL B O 1
ATOM 3242 N N . LEU B 1 96 ? -10.07 13.984 15.898 1 91.12 96 LEU B N 1
ATOM 3243 C CA . LEU B 1 96 ? -9.891 14.43 14.523 1 91.12 96 LEU B CA 1
ATOM 3244 C C . LEU B 1 96 ? -8.852 15.539 14.438 1 91.12 96 LEU B C 1
ATOM 3246 O O . LEU B 1 96 ? -8.016 15.547 13.531 1 91.12 96 LEU B O 1
ATOM 3250 N N . ASN B 1 97 ? -8.891 16.438 15.391 1 89.62 97 ASN B N 1
ATOM 3251 C CA . ASN B 1 97 ? -7.926 17.531 15.43 1 89.62 97 ASN B CA 1
ATOM 3252 C C . ASN B 1 97 ? -6.508 17 15.664 1 89.62 97 ASN B C 1
ATOM 3254 O O . ASN B 1 97 ? -5.555 17.516 15.07 1 89.62 97 ASN B O 1
ATOM 3258 N N . SER B 1 98 ? -6.395 16 16.5 1 92.25 98 SER B N 1
ATOM 3259 C CA . SER B 1 98 ? -5.09 15.414 16.766 1 92.25 98 SER B CA 1
ATOM 3260 C C . SER B 1 98 ? -4.531 14.734 15.523 1 92.25 98 SER B C 1
ATOM 3262 O O . SER B 1 98 ? -3.346 14.875 15.211 1 92.25 98 SER B O 1
ATOM 3264 N N . PHE B 1 99 ? -5.371 14.008 14.789 1 95.06 99 PHE B N 1
ATOM 3265 C CA . PHE B 1 99 ? -4.945 13.375 13.539 1 95.06 99 PHE B CA 1
ATOM 3266 C C . PHE B 1 99 ? -4.551 14.43 12.508 1 95.06 99 PHE B C 1
ATOM 3268 O O . PHE B 1 99 ? -3.566 14.25 11.789 1 95.06 99 PHE B O 1
ATOM 3275 N N . LYS B 1 100 ? -5.301 15.516 12.469 1 91.56 100 LYS B N 1
ATOM 3276 C CA . LYS B 1 100 ? -4.957 16.609 11.555 1 91.56 100 LYS B CA 1
ATOM 3277 C C . LYS B 1 100 ? -3.6 17.203 11.906 1 91.56 100 LYS B C 1
ATOM 3279 O O . LYS B 1 100 ? -2.783 17.453 11.016 1 91.56 100 LYS B O 1
ATOM 3284 N N . MET B 1 101 ? -3.367 17.391 13.18 1 90.38 101 MET B N 1
ATOM 3285 C CA . MET B 1 101 ? -2.084 17.938 13.617 1 90.38 101 MET B CA 1
ATOM 3286 C C . MET B 1 101 ? -0.947 16.969 13.281 1 90.38 101 MET B C 1
ATOM 3288 O O . MET B 1 101 ? 0.117 17.406 12.828 1 90.38 101 MET B O 1
ATOM 3292 N N . ALA B 1 102 ? -1.19 15.703 13.5 1 93.5 102 ALA B N 1
ATOM 3293 C CA . ALA B 1 102 ? -0.186 14.703 13.141 1 93.5 102 ALA B CA 1
ATOM 3294 C C . ALA B 1 102 ? 0.141 14.758 11.648 1 93.5 102 ALA B C 1
ATOM 3296 O O . ALA B 1 102 ? 1.311 14.719 11.266 1 93.5 102 ALA B O 1
ATOM 3297 N N . MET B 1 103 ? -0.885 14.859 10.828 1 94.25 103 MET B N 1
ATOM 3298 C CA . MET B 1 103 ? -0.742 14.93 9.375 1 94.25 103 MET B CA 1
ATOM 3299 C C . MET B 1 103 ? 0.05 16.172 8.969 1 94.25 103 MET B C 1
ATOM 3301 O O . MET B 1 103 ? 1.033 16.062 8.227 1 94.25 103 MET B O 1
ATOM 3305 N N . MET B 1 104 ? -0.3 17.344 9.547 1 89.69 104 MET B N 1
ATOM 3306 C CA . MET B 1 104 ? 0.278 18.625 9.133 1 89.69 104 MET B CA 1
ATOM 3307 C C . MET B 1 104 ? 1.733 18.734 9.578 1 89.69 104 MET B C 1
ATOM 3309 O O . MET B 1 104 ? 2.547 19.359 8.898 1 89.69 104 MET B O 1
ATOM 3313 N N . ASN B 1 105 ? 2.051 18.016 10.664 1 90.81 105 ASN B N 1
ATOM 3314 C CA . ASN B 1 105 ? 3.404 18.094 11.203 1 90.81 105 ASN B CA 1
ATOM 3315 C C . ASN B 1 105 ? 4.234 16.875 10.789 1 90.81 105 ASN B C 1
ATOM 3317 O O . ASN B 1 105 ? 5.379 16.734 11.219 1 90.81 105 ASN B O 1
ATOM 3321 N N . PHE B 1 106 ? 3.674 15.984 10 1 93.25 106 PHE B N 1
ATOM 3322 C CA . PHE B 1 106 ? 4.324 14.719 9.688 1 93.25 106 PHE B CA 1
ATOM 3323 C C . PHE B 1 106 ? 4.82 14.039 10.961 1 93.25 106 PHE B C 1
ATOM 3325 O O . PHE B 1 106 ? 5.965 13.594 11.023 1 93.25 106 PHE B O 1
ATOM 3332 N N . ASP B 1 107 ? 3.939 14.125 11.961 1 92.62 107 ASP B N 1
ATOM 3333 C CA . ASP B 1 107 ? 4.262 13.617 13.297 1 92.62 107 ASP B CA 1
ATOM 3334 C C . ASP B 1 107 ? 3.686 12.219 13.508 1 92.62 107 ASP B C 1
ATOM 3336 O O . ASP B 1 107 ? 2.555 12.07 13.977 1 92.62 107 ASP B O 1
ATOM 3340 N N . GLN B 1 108 ? 4.5 11.203 13.234 1 94.12 108 GLN B N 1
ATOM 3341 C CA . GLN B 1 108 ? 4.082 9.812 13.367 1 94.12 108 GLN B CA 1
ATOM 3342 C C . GLN B 1 108 ? 3.787 9.453 14.82 1 94.12 108 GLN B C 1
ATOM 3344 O O . GLN B 1 108 ? 2.848 8.711 15.109 1 94.12 108 GLN B O 1
ATOM 3349 N N . ALA B 1 109 ? 4.613 9.961 15.672 1 92.25 109 ALA B N 1
ATOM 3350 C CA . ALA B 1 109 ? 4.445 9.672 17.094 1 92.25 109 ALA B CA 1
ATOM 3351 C C . ALA B 1 109 ? 3.09 10.148 17.594 1 92.25 109 ALA B C 1
ATOM 3353 O O . ALA B 1 109 ? 2.414 9.445 18.344 1 92.25 109 ALA B O 1
ATOM 3354 N N . LEU B 1 110 ? 2.699 11.359 17.203 1 93.19 110 LEU B N 1
ATOM 3355 C CA . LEU B 1 110 ? 1.4 11.898 17.609 1 93.19 110 LEU B CA 1
ATOM 3356 C C . LEU B 1 110 ? 0.268 11.039 17.047 1 93.19 110 LEU B C 1
ATOM 3358 O O . LEU B 1 110 ? -0.724 10.789 17.734 1 93.19 110 LEU B O 1
ATOM 3362 N N . PHE B 1 111 ? 0.353 10.555 15.844 1 96.38 111 PHE B N 1
ATOM 3363 C CA . PHE B 1 111 ? -0.648 9.664 15.266 1 96.38 111 PHE B CA 1
ATOM 3364 C C . PHE B 1 111 ? -0.801 8.406 16.109 1 96.38 111 PHE B C 1
ATOM 3366 O O . PHE B 1 111 ? -1.916 8.023 16.469 1 96.38 111 PHE B O 1
ATOM 3373 N N . PHE B 1 112 ? 0.328 7.77 16.422 1 94.81 112 PHE B N 1
ATOM 3374 C CA . PHE B 1 112 ? 0.3 6.52 17.172 1 94.81 112 PHE B CA 1
ATOM 3375 C C . PHE B 1 112 ? -0.26 6.734 18.578 1 94.81 112 PHE B C 1
ATOM 3377 O O . PHE B 1 112 ? -1.033 5.914 19.078 1 94.81 112 PHE B O 1
ATOM 3384 N N . LYS B 1 113 ? 0.147 7.82 19.172 1 94.25 113 LYS B N 1
ATOM 3385 C CA . LYS B 1 113 ? -0.373 8.141 20.5 1 94.25 113 LYS B CA 1
ATOM 3386 C C . LYS B 1 113 ? -1.891 8.297 20.469 1 94.25 113 LYS B C 1
ATOM 3388 O O . LYS B 1 113 ? -2.59 7.754 21.328 1 94.25 113 LYS B O 1
ATOM 3393 N N . THR B 1 114 ? -2.375 9.047 19.5 1 95.44 114 THR B N 1
ATOM 3394 C CA . THR B 1 114 ? -3.809 9.266 19.344 1 95.44 114 THR B CA 1
ATOM 3395 C C . THR B 1 114 ? -4.531 7.949 19.078 1 95.44 114 THR B C 1
ATOM 3397 O O . THR B 1 114 ? -5.547 7.652 19.703 1 95.44 114 THR B O 1
ATOM 3400 N N . TYR B 1 115 ? -4 7.121 18.219 1 96.69 115 TYR B N 1
ATOM 3401 C CA . TYR B 1 115 ? -4.578 5.828 17.875 1 96.69 115 TYR B CA 1
ATOM 3402 C C . TYR B 1 115 ? -4.609 4.902 19.078 1 96.69 115 TYR B C 1
ATOM 3404 O O . TYR B 1 115 ? -5.629 4.266 19.359 1 96.69 115 TYR B O 1
ATOM 3412 N N . ASN B 1 116 ? -3.523 4.824 19.781 1 94.94 116 ASN B N 1
ATOM 3413 C CA . ASN B 1 116 ? -3.43 3.947 20.938 1 94.94 116 ASN B CA 1
ATOM 3414 C C . ASN B 1 116 ? -4.395 4.371 22.047 1 94.94 116 ASN B C 1
ATOM 3416 O O . ASN B 1 116 ? -4.934 3.525 22.766 1 94.94 116 ASN B O 1
ATOM 3420 N N . ALA B 1 117 ? -4.559 5.676 22.188 1 94.31 117 ALA B N 1
ATOM 3421 C CA . ALA B 1 117 ? -5.539 6.172 23.156 1 94.31 117 ALA B CA 1
ATOM 3422 C C . ALA B 1 117 ? -6.945 5.703 22.797 1 94.31 117 ALA B C 1
ATOM 3424 O O . ALA B 1 117 ? -7.727 5.328 23.672 1 94.31 117 ALA B O 1
ATOM 3425 N N . LEU B 1 118 ? -7.285 5.691 21.516 1 95.5 118 LEU B N 1
ATOM 3426 C CA . LEU B 1 118 ? -8.586 5.227 21.047 1 95.5 118 LEU B CA 1
ATOM 3427 C C . LEU B 1 118 ? -8.773 3.742 21.344 1 95.5 118 LEU B C 1
ATOM 3429 O O . LEU B 1 118 ? -9.867 3.307 21.703 1 95.5 118 LEU B O 1
ATOM 3433 N N . LEU B 1 119 ? -7.707 2.953 21.25 1 95.44 119 LEU B N 1
ATOM 3434 C CA . LEU B 1 119 ? -7.766 1.506 21.422 1 95.44 119 LEU B CA 1
ATOM 3435 C C . LEU B 1 119 ? -8.133 1.138 22.844 1 95.44 119 LEU B C 1
ATOM 3437 O O . LEU B 1 119 ? -8.539 0.007 23.125 1 95.44 119 LEU B O 1
ATOM 3441 N N . LYS B 1 120 ? -7.93 2.027 23.734 1 94.44 120 LYS B N 1
ATOM 3442 C CA . LYS B 1 120 ? -8.297 1.776 25.141 1 94.44 120 LYS B CA 1
ATOM 3443 C C . LYS B 1 120 ? -9.812 1.73 25.297 1 94.44 120 LYS B C 1
ATOM 3445 O O . LYS B 1 120 ? -10.32 1.099 26.234 1 94.44 120 LYS B O 1
ATOM 3450 N N . GLU B 1 121 ? -10.555 2.314 24.375 1 93.44 121 GLU B N 1
ATOM 3451 C CA . GLU B 1 121 ? -12 2.479 24.578 1 93.44 121 GLU B CA 1
ATOM 3452 C C . GLU B 1 121 ? -12.773 1.88 23.406 1 93.44 121 GLU B C 1
ATOM 3454 O O . GLU B 1 121 ? -13.969 1.601 23.531 1 93.44 121 GLU B O 1
ATOM 3459 N N . LYS B 1 122 ? -12.125 1.761 22.281 1 95.12 122 LYS B N 1
ATOM 3460 C CA . LYS B 1 122 ? -12.797 1.32 21.062 1 95.12 122 LYS B CA 1
ATOM 3461 C C . LYS B 1 122 ? -12.094 0.115 20.453 1 95.12 122 LYS B C 1
ATOM 3463 O O . LYS B 1 122 ? -10.883 -0.034 20.578 1 95.12 122 LYS B O 1
ATOM 3468 N N . SER B 1 123 ? -12.891 -0.721 19.797 1 96.12 123 SER B N 1
ATOM 3469 C CA . SER B 1 123 ? -12.305 -1.737 18.922 1 96.12 123 SER B CA 1
ATOM 3470 C C . SER B 1 123 ? -11.742 -1.119 17.656 1 96.12 123 SER B C 1
ATOM 3472 O O . SER B 1 123 ? -12.078 0.016 17.312 1 96.12 123 SER B O 1
ATOM 3474 N N . PHE B 1 124 ? -10.945 -1.843 16.953 1 96.44 124 PHE B N 1
ATOM 3475 C CA . PHE B 1 124 ? -10.406 -1.348 15.695 1 96.44 124 PHE B CA 1
ATOM 3476 C C . PHE B 1 124 ? -11.531 -1.01 14.727 1 96.44 124 PHE B C 1
ATOM 3478 O O . PHE B 1 124 ? -11.469 0.006 14.031 1 96.44 124 PHE B O 1
ATOM 3485 N N . ARG B 1 125 ? -12.492 -1.911 14.641 1 94.88 125 ARG B N 1
ATOM 3486 C CA . ARG B 1 125 ? -13.633 -1.688 13.766 1 94.88 125 ARG B CA 1
ATOM 3487 C C . ARG B 1 125 ? -14.312 -0.361 14.086 1 94.88 125 ARG B C 1
ATOM 3489 O O . ARG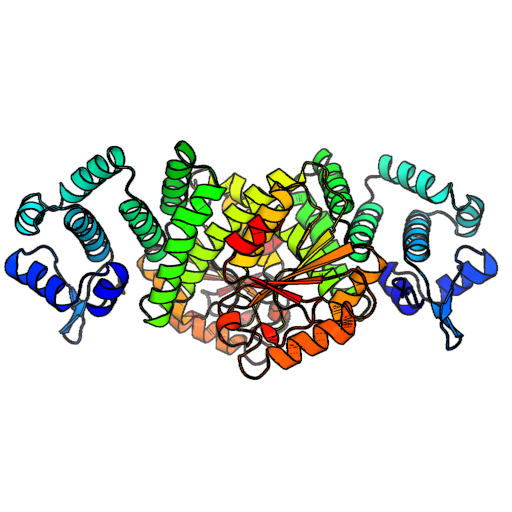 B 1 125 ? -14.625 0.416 13.18 1 94.88 125 ARG B O 1
ATOM 3496 N N . GLU B 1 126 ? -14.531 -0.146 15.328 1 95.62 126 GLU B N 1
ATOM 3497 C CA . GLU B 1 126 ? -15.148 1.105 15.758 1 95.62 126 GLU B CA 1
ATOM 3498 C C . GLU B 1 126 ? -14.281 2.305 15.398 1 95.62 126 GLU B C 1
ATOM 3500 O O . GLU B 1 126 ? -14.781 3.328 14.93 1 95.62 126 GLU B O 1
ATOM 3505 N N . ILE B 1 127 ? -13.016 2.199 15.609 1 96.44 127 ILE B N 1
ATOM 3506 C CA . ILE B 1 127 ? -12.078 3.271 15.289 1 96.44 127 ILE B CA 1
ATOM 3507 C C . ILE B 1 127 ? -12.148 3.588 13.797 1 96.44 127 ILE B C 1
ATOM 3509 O O . ILE B 1 127 ? -12.156 4.758 13.406 1 96.44 127 ILE B O 1
ATOM 3513 N N . PHE B 1 128 ? -12.203 2.553 13 1 95.06 128 PHE B N 1
ATOM 3514 C CA . PHE B 1 128 ? -12.227 2.775 11.555 1 95.06 128 PHE B CA 1
ATOM 3515 C C . PHE B 1 128 ? -13.477 3.557 11.148 1 95.06 128 PHE B C 1
ATOM 3517 O O . PHE B 1 128 ? -13.375 4.57 10.461 1 95.06 128 PHE B O 1
ATOM 3524 N N . TYR B 1 129 ? -14.633 3.156 11.617 1 92.19 129 TYR B N 1
ATOM 3525 C CA . TYR B 1 129 ? -15.891 3.758 11.203 1 92.19 129 TYR B CA 1
ATOM 3526 C C . TYR B 1 129 ? -16.078 5.133 11.836 1 92.19 129 TYR B C 1
ATOM 3528 O O . TYR B 1 129 ? -16.516 6.074 11.172 1 92.19 129 TYR B O 1
ATOM 3536 N N . GLU B 1 130 ? -15.648 5.262 13.047 1 94.19 130 GLU B N 1
ATOM 3537 C CA . GLU B 1 130 ? -16.031 6.449 13.805 1 94.19 130 GLU B CA 1
ATOM 3538 C C . GLU B 1 130 ? -14.93 7.512 13.75 1 94.19 130 GLU B C 1
ATOM 3540 O O . GLU B 1 130 ? -15.188 8.695 13.984 1 94.19 130 GLU B O 1
ATOM 3545 N N . ASP B 1 131 ? -13.75 7.09 13.406 1 95.06 131 ASP B N 1
ATOM 3546 C CA . ASP B 1 131 ? -12.648 8.039 13.492 1 95.06 131 ASP B CA 1
ATOM 3547 C C . ASP B 1 131 ? -11.906 8.141 12.156 1 95.06 131 ASP B C 1
ATOM 3549 O O . ASP B 1 131 ? -11.844 9.211 11.555 1 95.06 131 ASP B O 1
ATOM 3553 N N . PHE B 1 132 ? -11.5 7.004 11.594 1 95.19 132 PHE B N 1
ATOM 3554 C CA . PHE B 1 132 ? -10.695 7.039 10.375 1 95.19 132 PHE B CA 1
ATOM 3555 C C . PHE B 1 132 ? -11.531 7.508 9.188 1 95.19 132 PHE B C 1
ATOM 3557 O O . PHE B 1 132 ? -11.07 8.328 8.391 1 95.19 132 PHE B O 1
ATOM 3564 N N . ILE B 1 133 ? -12.742 7.035 9.086 1 90.56 133 ILE B N 1
ATOM 3565 C CA . ILE B 1 133 ? -13.562 7.391 7.934 1 90.56 133 ILE B CA 1
ATOM 3566 C C . ILE B 1 133 ? -13.852 8.891 7.953 1 90.56 133 ILE B C 1
ATOM 3568 O O . ILE B 1 133 ? -13.578 9.594 6.977 1 90.56 133 ILE B O 1
ATOM 3572 N N . PRO B 1 134 ? -14.367 9.391 9.078 1 90.81 134 PRO B N 1
ATOM 3573 C CA . PRO B 1 134 ? -14.57 10.836 9.125 1 90.81 134 PRO B CA 1
ATOM 3574 C C . PRO B 1 134 ? -13.289 11.625 8.875 1 90.81 134 PRO B C 1
ATOM 3576 O O . PRO B 1 134 ? -13.312 12.648 8.18 1 90.81 134 PRO B O 1
ATOM 3579 N N . PHE B 1 135 ? -12.188 11.219 9.375 1 94.31 135 PHE B N 1
ATOM 3580 C CA . PHE B 1 135 ? -10.914 11.898 9.18 1 94.31 135 PHE B CA 1
ATOM 3581 C C . PHE B 1 135 ? -10.516 11.891 7.711 1 94.31 135 PHE B C 1
ATOM 3583 O O . PHE B 1 135 ? -10.109 12.922 7.168 1 94.31 135 PHE B O 1
ATOM 3590 N N . LEU B 1 136 ? -10.656 10.711 7.062 1 89.75 136 LEU B N 1
ATOM 3591 C CA . LEU B 1 136 ? -10.297 10.578 5.656 1 89.75 136 LEU B CA 1
ATOM 3592 C C . LEU B 1 136 ? -11.195 11.453 4.785 1 89.75 136 LEU B C 1
ATOM 3594 O O . LEU B 1 136 ? -10.742 12.008 3.779 1 89.75 136 LEU B O 1
ATOM 3598 N N . ASN B 1 137 ? -12.422 11.547 5.168 1 84.75 137 ASN B N 1
ATOM 3599 C CA . ASN B 1 137 ? -13.312 12.477 4.477 1 84.75 137 ASN B CA 1
ATOM 3600 C C . ASN B 1 137 ? -12.812 13.914 4.57 1 84.75 137 ASN B C 1
ATOM 3602 O O . ASN B 1 137 ? -12.836 14.648 3.584 1 84.75 137 ASN B O 1
ATOM 3606 N N . GLU B 1 138 ? -12.367 14.305 5.734 1 87.56 138 GLU B N 1
ATOM 3607 C CA . GLU B 1 138 ? -11.797 15.641 5.918 1 87.56 138 GLU B CA 1
ATOM 3608 C C . GLU B 1 138 ? -10.523 15.812 5.09 1 87.56 138 GLU B C 1
ATOM 3610 O O . GLU B 1 138 ? -10.305 16.859 4.496 1 87.56 138 GLU B O 1
ATOM 3615 N N . VAL B 1 139 ? -9.703 14.789 5.086 1 89.31 139 VAL B N 1
ATOM 3616 C CA . VAL B 1 139 ? -8.469 14.828 4.301 1 89.31 139 VAL B CA 1
ATOM 3617 C C . VAL B 1 139 ? -8.805 15.055 2.83 1 89.31 139 VAL B C 1
ATOM 3619 O O . VAL B 1 139 ? -8.148 15.859 2.158 1 89.31 139 VAL B O 1
ATOM 3622 N N . GLY B 1 140 ? -9.797 14.32 2.359 1 80.94 140 GLY B N 1
ATOM 3623 C CA . GLY B 1 140 ? -10.242 14.523 0.99 1 80.94 140 GLY B CA 1
ATOM 3624 C C . GLY B 1 140 ? -10.656 15.953 0.705 1 80.94 140 GLY B C 1
ATOM 3625 O O . GLY B 1 140 ? -10.289 16.516 -0.331 1 80.94 140 GLY B O 1
ATOM 3626 N N . LEU B 1 141 ? -11.391 16.531 1.604 1 79.25 141 LEU B N 1
ATOM 3627 C CA . LEU B 1 141 ? -11.836 17.906 1.458 1 79.25 141 LEU B CA 1
ATOM 3628 C C . LEU B 1 141 ? -10.656 18.875 1.474 1 79.25 141 LEU B C 1
ATOM 3630 O O . LEU B 1 141 ? -10.586 19.797 0.651 1 79.25 141 LEU B O 1
ATOM 3634 N N . LEU B 1 142 ? -9.711 18.656 2.365 1 81.81 142 LEU B N 1
ATOM 3635 C CA . LEU B 1 142 ? -8.531 19.516 2.488 1 81.81 142 LEU B CA 1
ATOM 3636 C C . LEU B 1 142 ? -7.66 19.422 1.239 1 81.81 142 LEU B C 1
ATOM 3638 O O . LEU B 1 142 ? -7.062 20.406 0.82 1 81.81 142 LEU B O 1
ATOM 3642 N N . TRP B 1 143 ? -7.59 18.234 0.66 1 74.44 143 TRP B N 1
ATOM 3643 C CA . TRP B 1 143 ? -6.844 18.016 -0.575 1 74.44 143 TRP B CA 1
ATOM 3644 C C . TRP B 1 143 ? -7.496 18.75 -1.74 1 74.44 143 TRP B C 1
ATOM 3646 O O . TRP B 1 143 ? -6.816 19.422 -2.512 1 74.44 143 TRP B O 1
ATOM 3656 N N . GLN B 1 144 ? -8.836 18.688 -1.888 1 68.81 144 GLN B N 1
ATOM 3657 C CA . GLN B 1 144 ? -9.594 19.344 -2.953 1 68.81 144 GLN B CA 1
ATOM 3658 C C . GLN B 1 144 ? -9.453 20.859 -2.887 1 68.81 144 GLN B C 1
ATOM 3660 O O . GLN B 1 144 ? -9.453 21.531 -3.92 1 68.81 144 GLN B O 1
ATOM 3665 N N . THR B 1 145 ? -9.336 21.406 -1.659 1 72.5 145 THR B N 1
ATOM 3666 C CA . THR B 1 145 ? -9.25 22.859 -1.473 1 72.5 145 THR B CA 1
ATOM 3667 C C . THR B 1 145 ? -7.801 23.312 -1.484 1 72.5 145 THR B C 1
ATOM 3669 O O . THR B 1 145 ? -7.504 24.469 -1.125 1 72.5 145 THR B O 1
ATOM 3672 N N . ASP B 1 146 ? -6.816 22.344 -1.757 1 75.12 146 ASP B N 1
ATOM 3673 C CA . ASP B 1 146 ? -5.387 22.625 -1.848 1 75.12 146 ASP B CA 1
ATOM 3674 C C . ASP B 1 146 ? -4.836 23.125 -0.513 1 75.12 146 ASP B C 1
ATOM 3676 O O . ASP B 1 146 ? -3.941 23.969 -0.482 1 75.12 146 ASP B O 1
ATOM 3680 N N . THR B 1 147 ? -5.512 22.766 0.553 1 79.12 147 THR B N 1
ATOM 3681 C CA . THR B 1 147 ? -5.043 23.109 1.893 1 79.12 147 THR B CA 1
ATOM 3682 C C . THR B 1 147 ? -3.877 22.219 2.301 1 79.12 147 THR B C 1
ATOM 3684 O O . THR B 1 147 ? -3.002 22.641 3.059 1 79.12 147 THR B O 1
ATOM 3687 N N . ILE B 1 148 ? -3.92 21.016 1.82 1 85.12 148 ILE B N 1
ATOM 3688 C CA . ILE B 1 148 ? -2.816 20.094 2.068 1 85.12 148 ILE B CA 1
ATOM 3689 C C . ILE B 1 148 ? -2.199 19.656 0.74 1 85.12 148 ILE B C 1
ATOM 3691 O O . ILE B 1 148 ? -2.818 19.812 -0.317 1 85.12 148 ILE B O 1
ATOM 3695 N N . THR B 1 149 ? -0.97 19.203 0.823 1 86.81 149 THR B N 1
ATOM 3696 C CA . THR B 1 149 ? -0.258 18.688 -0.347 1 86.81 149 THR B CA 1
ATOM 3697 C C . THR B 1 149 ? -0.316 17.172 -0.4 1 86.81 149 THR B C 1
ATOM 3699 O O . THR B 1 149 ? -0.755 16.531 0.555 1 86.81 149 THR B O 1
ATOM 3702 N N . PRO B 1 150 ? 0.134 16.547 -1.481 1 88.25 150 PRO B N 1
ATOM 3703 C CA . PRO B 1 150 ? 0.172 15.086 -1.59 1 88.25 150 PRO B CA 1
ATOM 3704 C C . PRO B 1 150 ? 1.014 14.438 -0.495 1 88.25 150 PRO B C 1
ATOM 3706 O O . PRO B 1 150 ? 0.676 13.352 -0.015 1 88.25 150 PRO B O 1
ATOM 3709 N N . SER B 1 151 ? 2.01 15.039 -0.068 1 93.62 151 SER B N 1
ATOM 3710 C CA . SER B 1 151 ? 2.857 14.461 0.971 1 93.62 151 SER B CA 1
ATOM 3711 C C . SER B 1 151 ? 2.088 14.289 2.275 1 93.62 151 SER B C 1
ATOM 3713 O O . SER B 1 151 ? 2.221 13.266 2.947 1 93.62 151 SER B O 1
ATOM 3715 N N . HIS B 1 152 ? 1.235 15.32 2.59 1 93.06 152 HIS B N 1
ATOM 3716 C CA . HIS B 1 152 ? 0.406 15.211 3.783 1 93.06 152 HIS B CA 1
ATOM 3717 C C . HIS B 1 152 ? -0.549 14.023 3.68 1 93.06 152 HIS B C 1
ATOM 3719 O O . HIS B 1 152 ? -0.642 13.211 4.605 1 93.06 152 HIS B O 1
ATOM 3725 N N . GLU B 1 153 ? -1.188 13.992 2.553 1 90.25 153 GLU B N 1
ATOM 3726 C CA . GLU B 1 153 ? -2.164 12.93 2.312 1 90.25 153 GLU B CA 1
ATOM 3727 C C . GLU B 1 153 ? -1.51 11.555 2.355 1 90.25 153 GLU B C 1
ATOM 3729 O O . GLU B 1 153 ? -2.012 10.641 3.016 1 90.25 153 GLU B O 1
ATOM 3734 N N . HIS B 1 154 ? -0.413 11.406 1.69 1 93.62 154 HIS B N 1
ATOM 3735 C CA . HIS B 1 154 ? 0.291 10.133 1.629 1 93.62 154 HIS B CA 1
ATOM 3736 C C . HIS B 1 154 ? 0.792 9.711 3.008 1 93.62 154 HIS B C 1
ATOM 3738 O O . HIS B 1 154 ? 0.731 8.531 3.361 1 93.62 154 HIS B O 1
ATOM 3744 N N . PHE B 1 155 ? 1.262 10.68 3.766 1 96.62 155 PHE B N 1
ATOM 3745 C CA . PHE B 1 155 ? 1.774 10.398 5.102 1 96.62 155 PHE B CA 1
ATOM 3746 C C . PHE B 1 155 ? 0.704 9.734 5.965 1 96.62 155 PHE B C 1
ATOM 3748 O O . PHE B 1 155 ? 0.922 8.656 6.516 1 96.62 155 PHE B O 1
ATOM 3755 N N . ILE B 1 156 ? -0.435 10.391 6.008 1 96.12 156 ILE B N 1
ATOM 3756 C CA . ILE B 1 156 ? -1.482 9.914 6.906 1 96.12 156 ILE B CA 1
ATOM 3757 C C . ILE B 1 156 ? -2.1 8.633 6.34 1 96.12 156 ILE B C 1
ATOM 3759 O O . ILE B 1 156 ? -2.426 7.711 7.094 1 96.12 156 ILE B O 1
ATOM 3763 N N . CYS B 1 157 ? -2.277 8.492 5.039 1 94.94 157 CYS B N 1
ATOM 3764 C CA . CYS B 1 157 ? -2.855 7.309 4.422 1 94.94 157 CYS B CA 1
ATOM 3765 C C . CYS B 1 157 ? -1.963 6.09 4.637 1 94.94 157 CYS B C 1
ATOM 3767 O O . CYS B 1 157 ? -2.457 4.988 4.883 1 94.94 157 CYS B O 1
ATOM 3769 N N . ALA B 1 158 ? -0.654 6.309 4.566 1 95.5 158 ALA B N 1
ATOM 3770 C CA . ALA B 1 158 ? 0.282 5.211 4.793 1 95.5 158 ALA B CA 1
ATOM 3771 C C . ALA B 1 158 ? 0.144 4.66 6.211 1 95.5 158 ALA B C 1
ATOM 3773 O O . ALA B 1 158 ? 0.197 3.443 6.418 1 95.5 158 ALA B O 1
ATOM 3774 N N . LEU B 1 159 ? -0.023 5.566 7.176 1 96.81 159 LEU B N 1
ATOM 3775 C CA . LEU B 1 159 ? -0.15 5.145 8.562 1 96.81 159 LEU B CA 1
ATOM 3776 C C . LEU B 1 159 ? -1.456 4.391 8.789 1 96.81 159 LEU B C 1
ATOM 3778 O O . LEU B 1 159 ? -1.472 3.354 9.461 1 96.81 159 LEU B O 1
ATOM 3782 N N . ILE B 1 160 ? -2.523 4.91 8.219 1 97.31 160 ILE B N 1
ATOM 3783 C CA . ILE B 1 160 ? -3.82 4.258 8.352 1 97.31 160 ILE B CA 1
ATOM 3784 C C . ILE B 1 160 ? -3.783 2.893 7.668 1 97.31 160 ILE B C 1
ATOM 3786 O O . ILE B 1 160 ? -4.273 1.901 8.219 1 97.31 160 ILE B O 1
ATOM 3790 N N . LYS B 1 161 ? -3.164 2.811 6.5 1 96.19 161 LYS B N 1
ATOM 3791 C CA . LYS B 1 161 ? -2.984 1.551 5.785 1 96.19 161 LYS B CA 1
ATOM 3792 C C . LYS B 1 161 ? -2.25 0.529 6.645 1 96.19 161 LYS B C 1
ATOM 3794 O O . LYS B 1 161 ? -2.631 -0.643 6.691 1 96.19 161 LYS B O 1
ATOM 3799 N N . GLN B 1 162 ? -1.222 0.968 7.227 1 96 162 GLN B N 1
ATOM 3800 C CA . GLN B 1 162 ? -0.435 0.102 8.102 1 96 162 GLN B CA 1
ATOM 3801 C C . GLN B 1 162 ? -1.296 -0.481 9.219 1 96 162 GLN B C 1
ATOM 3803 O O . GLN B 1 162 ? -1.221 -1.678 9.508 1 96 162 GLN B O 1
ATOM 3808 N N . LYS B 1 163 ? -2.145 0.363 9.82 1 97 163 LYS B N 1
ATOM 3809 C CA . LYS B 1 163 ? -2.996 -0.119 10.906 1 97 163 LYS B CA 1
ATOM 3810 C C . LYS B 1 163 ? -4.016 -1.133 10.398 1 97 163 LYS B C 1
ATOM 3812 O O . LYS B 1 163 ? -4.285 -2.137 11.055 1 97 163 LYS B O 1
ATOM 3817 N N . ILE B 1 164 ? -4.578 -0.896 9.234 1 96.81 164 ILE B N 1
ATOM 3818 C CA . ILE B 1 164 ? -5.539 -1.83 8.656 1 96.81 164 ILE B CA 1
ATOM 3819 C C . ILE B 1 164 ? -4.859 -3.174 8.406 1 96.81 164 ILE B C 1
ATOM 3821 O O . ILE B 1 164 ? -5.395 -4.223 8.773 1 96.81 164 ILE B O 1
ATOM 3825 N N . LEU B 1 165 ? -3.707 -3.146 7.812 1 95.81 165 LEU B N 1
ATOM 3826 C CA . LEU B 1 165 ? -3.008 -4.367 7.422 1 95.81 165 LEU B CA 1
ATOM 3827 C C . LEU B 1 165 ? -2.613 -5.18 8.648 1 95.81 165 LEU B C 1
ATOM 3829 O O . LEU B 1 165 ? -2.723 -6.41 8.648 1 95.81 165 LEU B O 1
ATOM 3833 N N . VAL B 1 166 ? -2.146 -4.512 9.664 1 94.69 166 VAL B N 1
ATOM 3834 C CA . VAL B 1 166 ? -1.736 -5.191 10.891 1 94.69 166 VAL B CA 1
ATOM 3835 C C . VAL B 1 166 ? -2.938 -5.898 11.516 1 94.69 166 VAL B C 1
ATOM 3837 O O . VAL B 1 166 ? -2.834 -7.047 11.953 1 94.69 166 VAL B O 1
ATOM 3840 N N . ASN B 1 167 ? -4.051 -5.227 11.555 1 95.44 167 ASN B N 1
ATOM 3841 C CA . ASN B 1 167 ? -5.246 -5.84 12.125 1 95.44 167 ASN B CA 1
ATOM 3842 C C . ASN B 1 167 ? -5.789 -6.949 11.227 1 95.44 167 ASN B C 1
ATOM 3844 O O . ASN B 1 167 ? -6.328 -7.945 11.719 1 95.44 167 ASN B O 1
ATOM 3848 N N . THR B 1 168 ? -5.641 -6.816 9.93 1 96.19 168 THR B N 1
ATOM 3849 C CA . THR B 1 168 ? -6.051 -7.848 8.984 1 96.19 168 THR B CA 1
ATOM 3850 C C . THR B 1 168 ? -5.227 -9.117 9.18 1 96.19 168 THR B C 1
ATOM 3852 O O . THR B 1 168 ? -5.77 -10.227 9.156 1 96.19 168 THR B O 1
ATOM 3855 N N . GLU B 1 169 ? -3.955 -8.953 9.383 1 93.56 169 GLU B N 1
ATOM 3856 C CA . GLU B 1 169 ? -3.064 -10.102 9.547 1 93.56 169 GLU B CA 1
ATOM 3857 C C . GLU B 1 169 ? -3.461 -10.938 10.758 1 93.56 169 GLU B C 1
ATOM 3859 O O . GLU B 1 169 ? -3.346 -12.164 10.734 1 93.56 169 GLU B O 1
ATOM 3864 N N . LYS B 1 170 ? -3.932 -10.281 11.781 1 92.81 170 LYS B N 1
ATOM 3865 C CA . LYS B 1 170 ? -4.348 -10.992 12.984 1 92.81 170 LYS B CA 1
ATOM 3866 C C . LYS B 1 170 ? -5.473 -11.984 12.68 1 92.81 170 LYS B C 1
ATOM 3868 O O . LYS B 1 170 ? -5.59 -13.016 13.336 1 92.81 170 LYS B O 1
ATOM 3873 N N . LEU B 1 171 ? -6.262 -11.648 11.688 1 92.88 171 LEU B N 1
ATOM 3874 C CA . LEU B 1 171 ? -7.398 -12.484 11.328 1 92.88 171 LEU B CA 1
ATOM 3875 C C . LEU B 1 171 ? -6.965 -13.633 10.414 1 92.88 171 LEU B C 1
ATOM 3877 O O . LEU B 1 171 ? -7.691 -14.617 10.258 1 92.88 171 LEU B O 1
ATOM 3881 N N . GLN B 1 172 ? -5.805 -13.555 9.828 1 89.56 172 GLN B N 1
ATOM 3882 C CA . GLN B 1 172 ? -5.348 -14.5 8.812 1 89.56 172 GLN B CA 1
ATOM 3883 C C . GLN B 1 172 ? -4.598 -15.672 9.445 1 89.56 172 GLN B C 1
ATOM 3885 O O . GLN B 1 172 ? -4.258 -16.641 8.766 1 89.56 172 GLN B O 1
ATOM 3890 N N . PHE B 1 173 ? -4.383 -15.602 10.734 1 83 173 PHE B N 1
ATOM 3891 C CA . PHE B 1 173 ? -3.748 -16.703 11.461 1 83 173 PHE B CA 1
ATOM 3892 C C . PHE B 1 173 ? -4.719 -17.859 11.656 1 83 173 PHE B C 1
ATOM 3894 O O . PHE B 1 173 ? -4.297 -19 11.844 1 83 173 PHE B O 1
ATOM 3901 N N . SER B 1 174 ? -5.941 -17.5 11.516 1 81.5 174 SER B N 1
ATOM 3902 C CA . SER B 1 174 ? -6.953 -18.547 11.703 1 81.5 174 SER B CA 1
ATOM 3903 C C . SER B 1 174 ? -7.473 -19.047 10.359 1 81.5 174 SER B C 1
ATOM 3905 O O . SER B 1 174 ? -7.547 -18.297 9.391 1 81.5 174 SER B O 1
ATOM 3907 N N . THR B 1 175 ? -7.766 -20.281 10.336 1 84.81 175 THR B N 1
ATOM 3908 C CA . THR B 1 175 ? -8.375 -20.859 9.141 1 84.81 175 THR B CA 1
ATOM 3909 C C . THR B 1 175 ? -9.797 -20.344 8.953 1 84.81 175 THR B C 1
ATOM 3911 O O . THR B 1 175 ? -10.547 -20.219 9.922 1 84.81 175 THR B O 1
ATOM 3914 N N . PRO B 1 176 ? -10.078 -20.031 7.73 1 88 176 PRO B N 1
ATOM 3915 C CA . PRO B 1 176 ? -11.461 -19.609 7.484 1 88 176 PRO B CA 1
ATOM 3916 C C . PRO B 1 176 ? -12.492 -20.609 8 1 88 176 PRO B C 1
ATOM 3918 O O . PRO B 1 176 ? -12.305 -21.812 7.855 1 88 176 PRO B O 1
ATOM 3921 N N . THR B 1 177 ? -13.539 -20.141 8.586 1 89.62 177 THR B N 1
ATOM 3922 C CA . THR B 1 177 ? -14.586 -20.984 9.156 1 89.62 177 THR B CA 1
ATOM 3923 C C . THR B 1 177 ? -15.766 -21.109 8.195 1 89.62 177 THR B C 1
ATOM 3925 O O . THR B 1 177 ? -16.609 -21.984 8.344 1 89.62 177 THR B O 1
ATOM 3928 N N . ASN B 1 178 ? -15.805 -20.203 7.281 1 89.88 178 ASN B N 1
ATOM 3929 C CA . ASN B 1 178 ? -16.844 -20.203 6.258 1 89.88 178 ASN B CA 1
ATOM 3930 C C . ASN B 1 178 ? -16.25 -20.422 4.867 1 89.88 178 ASN B C 1
ATOM 3932 O O . ASN B 1 178 ? -15.68 -19.484 4.289 1 89.88 178 ASN B O 1
ATOM 3936 N N . ALA B 1 179 ? -16.453 -21.594 4.309 1 85.25 179 ALA B N 1
ATOM 3937 C CA . ALA B 1 179 ? -15.852 -21.938 3.025 1 85.25 179 ALA B CA 1
ATOM 3938 C C . ALA B 1 179 ? -16.891 -21.891 1.902 1 85.25 179 ALA B C 1
ATOM 3940 O O . ALA B 1 179 ? -16.625 -22.359 0.793 1 85.25 179 ALA B O 1
ATOM 3941 N N . SER B 1 180 ? -18.016 -21.266 2.184 1 87.12 180 SER B N 1
ATOM 3942 C CA . SER B 1 180 ? -19.109 -21.266 1.217 1 87.12 180 SER B CA 1
ATOM 3943 C C . SER B 1 180 ? -18.781 -20.375 0.024 1 87.12 180 SER B C 1
ATOM 3945 O O . SER B 1 180 ? -19.266 -20.609 -1.085 1 87.12 180 SER B O 1
ATOM 3947 N N . LYS B 1 181 ? -17.969 -19.344 0.342 1 93.44 181 LYS B N 1
ATOM 3948 C CA . LYS B 1 181 ? -17.609 -18.359 -0.684 1 93.44 181 LYS B CA 1
ATOM 3949 C C . LYS B 1 181 ? -16.156 -17.938 -0.55 1 93.44 181 LYS B C 1
ATOM 3951 O O . LYS B 1 181 ? -15.602 -17.938 0.551 1 93.44 181 LYS B O 1
ATOM 3956 N N . THR B 1 182 ? -15.586 -17.641 -1.679 1 95.19 182 THR B N 1
ATOM 3957 C CA . THR B 1 182 ? -14.289 -16.984 -1.718 1 95.19 182 THR B CA 1
ATOM 3958 C C . THR B 1 182 ? -14.406 -15.562 -2.256 1 95.19 182 THR B C 1
ATOM 3960 O O . THR B 1 182 ? -14.945 -15.352 -3.348 1 95.19 182 THR B O 1
ATOM 3963 N N . PHE B 1 183 ? -13.992 -14.641 -1.469 1 97.62 183 PHE B N 1
ATOM 3964 C CA . PHE B 1 183 ? -14.07 -13.25 -1.888 1 97.62 183 PHE B CA 1
ATOM 3965 C C . PHE B 1 183 ? -12.766 -12.805 -2.547 1 97.62 183 PHE B C 1
ATOM 3967 O O . PHE B 1 183 ? -11.68 -13.102 -2.043 1 97.62 183 PHE B O 1
ATOM 3974 N N . VAL B 1 184 ? -12.852 -12.211 -3.691 1 98.06 184 VAL B N 1
ATOM 3975 C CA . VAL B 1 184 ? -11.703 -11.633 -4.391 1 98.06 184 VAL B CA 1
ATOM 3976 C C . VAL B 1 184 ? -11.852 -10.117 -4.449 1 98.06 184 VAL B C 1
ATOM 3978 O O . VAL B 1 184 ? -12.781 -9.602 -5.066 1 98.06 184 VAL B O 1
ATOM 3981 N N . LEU B 1 185 ? -10.914 -9.391 -3.783 1 98.5 185 LEU B N 1
ATOM 3982 C CA . LEU B 1 185 ? -11.023 -7.938 -3.68 1 98.5 185 LEU B CA 1
ATOM 3983 C C . LEU B 1 185 ? -10.047 -7.254 -4.633 1 98.5 185 LEU B C 1
ATOM 3985 O O . LEU B 1 185 ? -8.844 -7.508 -4.586 1 98.5 185 LEU B O 1
ATOM 3989 N N . TYR B 1 186 ? -10.602 -6.363 -5.492 1 98.12 186 TYR B N 1
ATOM 3990 C CA . TYR B 1 186 ? -9.797 -5.691 -6.508 1 98.12 186 TYR B CA 1
ATOM 3991 C C . TYR B 1 186 ? -10.375 -4.32 -6.836 1 98.12 186 TYR B C 1
ATOM 3993 O O . TYR B 1 186 ? -11.539 -4.043 -6.539 1 98.12 186 TYR B O 1
ATOM 4001 N N . LEU B 1 187 ? -9.516 -3.453 -7.34 1 96.69 187 LEU B N 1
ATOM 4002 C CA . LEU B 1 187 ? -9.961 -2.193 -7.926 1 96.69 187 LEU B CA 1
ATOM 4003 C C . LEU B 1 187 ? -9.719 -2.176 -9.43 1 96.69 187 LEU B C 1
ATOM 4005 O O . LEU B 1 187 ? -8.742 -2.744 -9.914 1 96.69 187 LEU B O 1
ATOM 4009 N N . PRO B 1 188 ? -10.648 -1.512 -10.18 1 94.06 188 PRO B N 1
ATOM 4010 C CA . PRO B 1 188 ? -10.484 -1.447 -11.633 1 94.06 188 PRO B CA 1
ATOM 4011 C C . PRO B 1 188 ? -9.219 -0.706 -12.055 1 94.06 188 PRO B C 1
ATOM 4013 O O . PRO B 1 188 ? -8.578 -0.054 -11.227 1 94.06 188 PRO B O 1
ATOM 4016 N N . ASP B 1 189 ? -8.938 -0.824 -13.312 1 88.81 189 ASP B N 1
ATOM 4017 C CA . ASP B 1 189 ? -7.758 -0.2 -13.898 1 88.81 189 ASP B CA 1
ATOM 4018 C C . ASP B 1 189 ? -7.707 1.291 -13.57 1 88.81 189 ASP B C 1
ATOM 4020 O O . ASP B 1 189 ? -8.695 2.002 -13.734 1 88.81 189 ASP B O 1
ATOM 4024 N N . ASN B 1 190 ? -6.586 1.77 -12.992 1 82.38 190 ASN B N 1
ATOM 4025 C CA . ASN B 1 190 ? -6.285 3.168 -12.703 1 82.38 190 ASN B CA 1
ATOM 4026 C C . ASN B 1 190 ? -7.027 3.648 -11.453 1 82.38 190 ASN B C 1
ATOM 4028 O O . ASN B 1 190 ? -7.094 4.852 -11.195 1 82.38 190 ASN B O 1
ATOM 4032 N N . GLU B 1 191 ? -7.746 2.785 -10.789 1 89.25 191 GLU B N 1
ATOM 4033 C CA . GLU B 1 191 ? -8.273 3.115 -9.469 1 89.25 191 GLU B CA 1
ATOM 4034 C C . GLU B 1 191 ? -7.273 2.777 -8.375 1 89.25 191 GLU B C 1
ATOM 4036 O O . GLU B 1 191 ? -6.895 1.615 -8.211 1 89.25 191 GLU B O 1
ATOM 4041 N N . ILE B 1 192 ? -6.887 3.771 -7.609 1 85.94 192 ILE B N 1
ATOM 4042 C CA . ILE B 1 192 ? -5.766 3.559 -6.699 1 85.94 192 ILE B CA 1
ATOM 4043 C C . ILE B 1 192 ? -6.219 3.777 -5.258 1 85.94 192 ILE B C 1
ATOM 4045 O O . ILE B 1 192 ? -5.461 3.527 -4.32 1 85.94 192 ILE B O 1
ATOM 4049 N N . HIS B 1 193 ? -7.48 4.262 -5.027 1 87.19 193 HIS B N 1
ATOM 4050 C CA . HIS B 1 193 ? -7.988 4.512 -3.684 1 87.19 193 HIS B CA 1
ATOM 4051 C C . HIS B 1 193 ? -8.312 3.203 -2.967 1 87.19 193 HIS B C 1
ATOM 4053 O O . HIS B 1 193 ? -9.461 2.754 -2.971 1 87.19 193 HIS B O 1
ATOM 4059 N N . GLU B 1 194 ? -7.418 2.635 -2.277 1 93.56 194 GLU B N 1
ATOM 4060 C CA . GLU B 1 194 ? -7.512 1.239 -1.856 1 93.56 194 GLU B CA 1
ATOM 4061 C C . GLU B 1 194 ? -7.922 1.131 -0.391 1 93.56 194 GLU B C 1
ATOM 4063 O O . GLU B 1 194 ? -8.219 0.039 0.096 1 93.56 194 GLU B O 1
ATOM 4068 N N . LEU B 1 195 ? -8.023 2.199 0.375 1 92.62 195 LEU B N 1
ATOM 4069 C CA . LEU B 1 195 ? -8.273 2.121 1.811 1 92.62 195 LEU B CA 1
ATOM 4070 C C . LEU B 1 195 ? -9.617 1.455 2.092 1 92.62 195 LEU B C 1
ATOM 4072 O O . LEU B 1 195 ? -9.711 0.567 2.943 1 92.62 195 LEU B O 1
ATOM 4076 N N . GLY B 1 196 ? -10.68 1.915 1.343 1 92.25 196 GLY B N 1
ATOM 4077 C CA . GLY B 1 196 ? -11.977 1.277 1.501 1 92.25 196 GLY B CA 1
ATOM 4078 C C . GLY B 1 196 ? -11.953 -0.211 1.209 1 92.25 196 GLY B C 1
ATOM 4079 O O . GLY B 1 196 ? -12.539 -1.004 1.945 1 92.25 196 GLY B O 1
ATOM 4080 N N . LEU B 1 197 ? -11.281 -0.584 0.187 1 96.12 197 LEU B N 1
ATOM 4081 C CA . LEU B 1 197 ? -11.148 -1.983 -0.207 1 96.12 197 LEU B CA 1
ATOM 4082 C C . LEU B 1 197 ? -10.422 -2.783 0.869 1 96.12 197 LEU B C 1
ATOM 4084 O O . LEU B 1 197 ? -10.812 -3.914 1.176 1 96.12 197 LEU B O 1
ATOM 4088 N N . MET B 1 198 ? -9.352 -2.191 1.429 1 96.75 198 MET B N 1
ATOM 4089 C CA . MET B 1 198 ? -8.578 -2.848 2.477 1 96.75 198 MET B CA 1
ATOM 4090 C C . MET B 1 198 ? -9.438 -3.107 3.709 1 96.75 198 MET B C 1
ATOM 4092 O O . MET B 1 198 ? -9.336 -4.168 4.328 1 96.75 198 MET B O 1
ATOM 4096 N N . PHE B 1 199 ? -10.234 -2.164 4.055 1 95.88 199 PHE B N 1
ATOM 4097 C CA . PHE B 1 199 ? -11.094 -2.346 5.219 1 95.88 199 PHE B CA 1
ATOM 4098 C C . PHE B 1 199 ? -12.156 -3.41 4.953 1 95.88 199 PHE B C 1
ATOM 4100 O O . PHE B 1 199 ? -12.5 -4.188 5.844 1 95.88 199 PHE B O 1
ATOM 4107 N N . LEU B 1 200 ? -12.672 -3.436 3.762 1 96.5 200 LEU B N 1
ATOM 4108 C CA . LEU B 1 200 ? -13.609 -4.488 3.387 1 96.5 200 LEU B CA 1
ATOM 4109 C C . LEU B 1 200 ? -12.961 -5.863 3.523 1 96.5 200 LEU B C 1
ATOM 4111 O O . LEU B 1 200 ? -13.609 -6.816 3.961 1 96.5 200 LEU B O 1
ATOM 4115 N N . ASN B 1 201 ? -11.727 -5.961 3.076 1 97.19 201 ASN B N 1
ATOM 4116 C CA . ASN B 1 201 ? -10.984 -7.203 3.258 1 97.19 201 ASN B CA 1
ATOM 4117 C C . ASN B 1 201 ? -10.945 -7.621 4.723 1 97.19 201 ASN B C 1
ATOM 4119 O O . ASN B 1 201 ? -11.156 -8.797 5.047 1 97.19 201 ASN B O 1
ATOM 4123 N N . TYR B 1 202 ? -10.695 -6.629 5.594 1 97 202 TYR B N 1
ATOM 4124 C CA . TYR B 1 202 ? -10.695 -6.867 7.035 1 97 202 TYR B CA 1
ATOM 4125 C C . TYR B 1 202 ? -12.047 -7.395 7.496 1 97 202 TYR B C 1
ATOM 4127 O O . TYR B 1 202 ? -12.117 -8.375 8.25 1 97 202 TYR B O 1
ATOM 4135 N N . GLU B 1 203 ? -13.141 -6.77 7.059 1 96.44 203 GLU B N 1
ATOM 4136 C CA . GLU B 1 203 ? -14.492 -7.156 7.461 1 96.44 203 GLU B CA 1
ATOM 4137 C C . GLU B 1 203 ? -14.828 -8.57 6.988 1 96.44 203 GLU B C 1
ATOM 4139 O O . GLU B 1 203 ? -15.398 -9.359 7.738 1 96.44 203 GLU B O 1
ATOM 4144 N N . ILE B 1 204 ? -14.477 -8.898 5.781 1 96.56 204 ILE B N 1
ATOM 4145 C CA . ILE B 1 204 ? -14.75 -10.203 5.188 1 96.56 204 ILE B CA 1
ATOM 4146 C C . ILE B 1 204 ? -14.023 -11.297 5.973 1 96.56 204 ILE B C 1
ATOM 4148 O O . ILE B 1 204 ? -14.617 -12.312 6.336 1 96.56 204 ILE B O 1
ATOM 4152 N N . LEU B 1 205 ? -12.781 -11.078 6.25 1 95.75 205 LEU B N 1
ATOM 4153 C CA . LEU B 1 205 ? -11.984 -12.016 7.031 1 95.75 205 LEU B CA 1
ATOM 4154 C C . LEU B 1 205 ? -12.539 -12.156 8.445 1 95.75 205 LEU B C 1
ATOM 4156 O O . LEU B 1 205 ? -12.57 -13.258 8.992 1 95.75 205 LEU B O 1
ATOM 4160 N N . SER B 1 206 ? -12.984 -11.016 9.016 1 94.81 206 SER B N 1
ATOM 4161 C CA . SER B 1 206 ? -13.516 -11.016 10.375 1 94.81 206 SER B CA 1
ATOM 4162 C C . SER B 1 206 ? -14.766 -11.883 10.477 1 94.81 206 SER B C 1
ATOM 4164 O O . SER B 1 206 ? -15.094 -12.375 11.562 1 94.81 206 SER B O 1
ATOM 4166 N N . LYS B 1 207 ? -15.438 -12.07 9.383 1 94.5 207 LYS B N 1
ATOM 4167 C CA . LYS B 1 207 ? -16.641 -12.898 9.352 1 94.5 207 LYS B CA 1
ATOM 4168 C C . LYS B 1 207 ? -16.297 -14.352 9.062 1 94.5 207 LYS B C 1
ATOM 4170 O O . LYS B 1 207 ? -17.188 -15.195 8.945 1 94.5 207 LYS B O 1
ATOM 4175 N N . GLY B 1 208 ? -14.992 -14.656 8.859 1 94.38 208 GLY B N 1
ATOM 4176 C CA . GLY B 1 208 ? -14.523 -16.031 8.742 1 94.38 208 GLY B CA 1
ATOM 4177 C C . GLY B 1 208 ? -14.453 -16.516 7.305 1 94.38 208 GLY B C 1
ATOM 4178 O O . GLY B 1 208 ? -14.266 -17.703 7.059 1 94.38 208 GLY B O 1
ATOM 4179 N N . TYR B 1 209 ? -14.586 -15.617 6.309 1 94.94 209 TYR B N 1
ATOM 4180 C CA . TYR B 1 209 ? -14.555 -16.016 4.906 1 94.94 209 TYR B CA 1
ATOM 4181 C C . TYR B 1 209 ? -13.125 -16.062 4.387 1 94.94 209 TYR B C 1
ATOM 4183 O O . TYR B 1 209 ? -12.219 -15.469 4.98 1 94.94 209 TYR B O 1
ATOM 4191 N N . GLN B 1 210 ? -12.953 -16.828 3.32 1 93.75 210 GLN B N 1
ATOM 4192 C CA . GLN B 1 210 ? -11.711 -16.75 2.559 1 93.75 210 GLN B CA 1
ATOM 4193 C C . GLN B 1 210 ? -11.672 -15.516 1.677 1 93.75 210 GLN B C 1
ATOM 4195 O O . GLN B 1 210 ? -12.664 -15.172 1.035 1 93.75 210 GLN B O 1
ATOM 4200 N N . SER B 1 211 ? -10.562 -14.82 1.749 1 96.06 211 SER B N 1
ATOM 4201 C CA . SER B 1 211 ? -10.43 -13.586 0.977 1 96.06 211 SER B CA 1
ATOM 4202 C C . SER B 1 211 ? -9.102 -13.539 0.238 1 96.06 211 SER B C 1
ATOM 4204 O O . SER B 1 211 ? -8.062 -13.898 0.795 1 96.06 211 SER B O 1
ATOM 4206 N N . ILE B 1 212 ? -9.148 -13.242 -1.007 1 96.56 212 ILE B N 1
ATOM 4207 C CA . ILE B 1 212 ? -7.98 -12.984 -1.841 1 96.56 212 ILE B CA 1
ATOM 4208 C C . ILE B 1 212 ? -7.91 -11.492 -2.182 1 96.56 212 ILE B C 1
ATOM 4210 O O . ILE B 1 212 ? -8.766 -10.977 -2.906 1 96.56 212 ILE B O 1
ATOM 4214 N N . PHE B 1 213 ? -6.906 -10.805 -1.684 1 97.75 213 PHE B N 1
ATOM 4215 C CA . PHE B 1 213 ? -6.766 -9.367 -1.873 1 97.75 213 PHE B CA 1
ATOM 4216 C C . PHE B 1 213 ? -5.797 -9.062 -3.01 1 97.75 213 PHE B C 1
ATOM 4218 O O . PHE B 1 213 ? -4.605 -9.375 -2.916 1 97.75 213 PHE B O 1
ATOM 4225 N N . LEU B 1 214 ? -6.246 -8.438 -4.098 1 96.44 214 LEU B N 1
ATOM 4226 C CA . LEU B 1 214 ? -5.402 -8.102 -5.242 1 96.44 214 LEU B CA 1
ATOM 4227 C C . LEU B 1 214 ? -5.047 -6.617 -5.238 1 96.44 214 LEU B C 1
ATOM 4229 O O . LEU B 1 214 ? -3.99 -6.23 -5.742 1 96.44 214 LEU B O 1
ATOM 4233 N N . GLY B 1 215 ? -5.973 -5.781 -4.75 1 95.88 215 GLY B N 1
ATOM 4234 C CA . GLY B 1 215 ? -5.629 -4.379 -4.559 1 95.88 215 GLY B CA 1
ATOM 4235 C C . GLY B 1 215 ? -5.93 -3.521 -5.773 1 95.88 215 GLY B C 1
ATOM 4236 O O . GLY B 1 215 ? -6.965 -3.691 -6.418 1 95.88 215 GLY B O 1
ATOM 4237 N N . GLN B 1 216 ? -5.082 -2.639 -6.035 1 92.75 216 GLN B N 1
ATOM 4238 C CA . GLN B 1 216 ? -5.355 -1.527 -6.938 1 92.75 216 GLN B CA 1
ATOM 4239 C C . GLN B 1 216 ? -5.098 -1.924 -8.391 1 92.75 216 GLN B C 1
ATOM 4241 O O . GLN B 1 216 ? -4.27 -2.791 -8.664 1 92.75 216 GLN B O 1
ATOM 4246 N N . SER B 1 217 ? -5.828 -1.306 -9.32 1 90.94 217 SER B N 1
ATOM 4247 C CA . SER B 1 217 ? -5.562 -1.256 -10.75 1 90.94 217 SER B CA 1
ATOM 4248 C C . SER B 1 217 ? -5.398 -2.656 -11.336 1 90.94 217 SER B C 1
ATOM 4250 O O . SER B 1 217 ? -4.387 -2.957 -11.969 1 90.94 217 SER B O 1
ATOM 4252 N N . ILE B 1 218 ? -6.414 -3.41 -11.273 1 94.44 218 ILE B N 1
ATOM 4253 C CA . ILE B 1 218 ? -6.41 -4.773 -11.789 1 94.44 218 ILE B CA 1
ATOM 4254 C C . ILE B 1 218 ? -7.254 -4.844 -13.062 1 94.44 218 ILE B C 1
ATOM 4256 O O . ILE B 1 218 ? -8.453 -4.57 -13.031 1 94.44 218 ILE B O 1
ATOM 4260 N N . PRO B 1 219 ? -6.668 -5.199 -14.164 1 91.12 219 PRO B N 1
ATOM 4261 C CA . PRO B 1 219 ? -7.484 -5.379 -15.359 1 91.12 219 PRO B CA 1
ATOM 4262 C C . PRO B 1 219 ? -8.422 -6.586 -15.266 1 91.12 219 PRO B C 1
ATOM 4264 O O . PRO B 1 219 ? -8.055 -7.609 -14.688 1 91.12 219 PRO B O 1
ATOM 4267 N N . ILE B 1 220 ? -9.523 -6.527 -15.93 1 94.19 220 ILE B N 1
ATOM 4268 C CA . ILE B 1 220 ? -10.562 -7.547 -15.828 1 94.19 220 ILE B CA 1
ATOM 4269 C C . ILE B 1 220 ? -10.016 -8.883 -16.312 1 94.19 220 ILE B C 1
ATOM 4271 O O . ILE B 1 220 ? -10.273 -9.922 -15.695 1 94.19 220 ILE B O 1
ATOM 4275 N N . PHE B 1 221 ? -9.258 -8.914 -17.359 1 89.31 221 PHE B N 1
ATOM 4276 C CA . PHE B 1 221 ? -8.82 -10.156 -17.984 1 89.31 221 PHE B CA 1
ATOM 4277 C C . PHE B 1 221 ? -7.977 -10.977 -17.016 1 89.31 221 PHE B C 1
ATOM 4279 O O . PHE B 1 221 ? -7.973 -12.211 -17.078 1 89.31 221 PHE B O 1
ATOM 4286 N N . SER B 1 222 ? -7.273 -10.32 -16.094 1 91.56 222 SER B N 1
ATOM 4287 C CA . SER B 1 222 ? -6.367 -11.023 -15.195 1 91.56 222 SER B CA 1
ATOM 4288 C C . SER B 1 222 ? -7.141 -11.734 -14.086 1 91.56 222 SER B C 1
ATOM 4290 O O . SER B 1 222 ? -6.598 -12.609 -13.414 1 91.56 222 SER B O 1
ATOM 4292 N N . LEU B 1 223 ? -8.367 -11.383 -13.906 1 94.81 223 LEU B N 1
ATOM 4293 C CA . LEU B 1 223 ? -9.211 -12 -12.891 1 94.81 223 LEU B CA 1
ATOM 4294 C C . LEU B 1 223 ? -9.688 -13.375 -13.336 1 94.81 223 LEU B C 1
ATOM 4296 O O . LEU B 1 223 ? -10.141 -14.18 -12.523 1 94.81 223 LEU B O 1
ATOM 4300 N N . LYS B 1 224 ? -9.602 -13.672 -14.617 1 91 224 LYS B N 1
ATOM 4301 C CA . LYS B 1 224 ? -10.047 -14.938 -15.18 1 91 224 LYS B CA 1
ATOM 4302 C C . LYS B 1 224 ? -9.266 -16.109 -14.594 1 91 224 LYS B C 1
ATOM 4304 O O . LYS B 1 224 ? -9.781 -17.219 -14.492 1 91 224 LYS B O 1
ATOM 4309 N N . ASP B 1 225 ? -8.086 -15.82 -14.141 1 87.88 225 ASP B N 1
ATOM 4310 C CA . ASP B 1 225 ? -7.195 -16.859 -13.625 1 87.88 225 ASP B CA 1
ATOM 4311 C C . ASP B 1 225 ? -7.738 -17.453 -12.328 1 87.88 225 ASP B C 1
ATOM 4313 O O . ASP B 1 225 ? -7.363 -18.562 -11.945 1 87.88 225 ASP B O 1
ATOM 4317 N N . LEU B 1 226 ? -8.633 -16.75 -11.648 1 92.31 226 LEU B N 1
ATOM 4318 C CA . LEU B 1 226 ? -9.148 -17.203 -10.359 1 92.31 226 LEU B CA 1
ATOM 4319 C C . LEU B 1 226 ? -10.367 -18.094 -10.531 1 92.31 226 LEU B C 1
ATOM 4321 O O . LEU B 1 226 ? -10.664 -18.922 -9.68 1 92.31 226 LEU B O 1
ATOM 4325 N N . VAL B 1 227 ? -11.039 -17.969 -11.586 1 89.44 227 VAL B N 1
ATOM 4326 C CA . VAL B 1 227 ? -12.359 -18.562 -11.805 1 89.44 227 VAL B CA 1
ATOM 4327 C C . VAL B 1 227 ? -12.258 -20.078 -11.773 1 89.44 227 VAL B C 1
ATOM 4329 O O . VAL B 1 227 ? -13.078 -20.75 -11.148 1 89.44 227 VAL B O 1
ATOM 4332 N N . PRO B 1 228 ? -11.219 -20.688 -12.383 1 85.56 228 PRO B N 1
ATOM 4333 C CA . PRO B 1 228 ? -11.141 -22.141 -12.367 1 85.56 228 PRO B CA 1
ATOM 4334 C C . PRO B 1 228 ? -10.711 -22.703 -11.016 1 85.56 228 PRO B C 1
ATOM 4336 O O . PRO B 1 228 ? -10.844 -23.891 -10.758 1 85.56 228 PRO B O 1
ATOM 4339 N N . LEU B 1 229 ? -10.219 -21.875 -10.172 1 86.94 229 LEU B N 1
ATOM 4340 C CA . LEU B 1 229 ? -9.602 -22.344 -8.938 1 86.94 229 LEU B CA 1
ATOM 4341 C C . LEU B 1 229 ? -10.625 -22.422 -7.809 1 86.94 229 LEU B C 1
ATOM 4343 O O . LEU B 1 229 ? -10.453 -23.188 -6.855 1 86.94 229 LEU B O 1
ATOM 4347 N N . TYR B 1 230 ? -11.688 -21.609 -7.934 1 87.06 230 TYR B N 1
ATOM 4348 C CA . TYR B 1 230 ? -12.688 -21.547 -6.871 1 87.06 230 TYR B CA 1
ATOM 4349 C C . TYR B 1 230 ? -14.102 -21.609 -7.441 1 87.06 230 TYR B C 1
ATOM 4351 O O . TYR B 1 230 ? -14.375 -21.016 -8.492 1 87.06 230 TYR B O 1
ATOM 4359 N N . ASP B 1 231 ? -15.031 -22.281 -6.852 1 84 231 ASP B N 1
ATOM 4360 C CA . ASP B 1 231 ? -16.375 -22.531 -7.363 1 84 231 ASP B CA 1
ATOM 4361 C C . ASP B 1 231 ? -17.281 -21.328 -7.109 1 84 231 ASP B C 1
ATOM 4363 O O . ASP B 1 231 ? -18.078 -20.938 -7.977 1 84 231 ASP B O 1
ATOM 4367 N N . ASN B 1 232 ? -17.312 -20.766 -5.969 1 91.44 232 ASN B N 1
ATOM 4368 C CA . ASN B 1 232 ? -18.203 -19.672 -5.578 1 91.44 232 ASN B CA 1
ATOM 4369 C C . ASN B 1 232 ? -17.406 -18.422 -5.191 1 91.44 232 ASN B C 1
ATOM 4371 O O . ASN B 1 232 ? -17.203 -18.156 -4.008 1 91.44 232 ASN B O 1
ATOM 4375 N N . ILE B 1 233 ? -17.141 -17.656 -6.316 1 96.12 233 ILE B N 1
ATOM 4376 C CA . ILE B 1 233 ? -16.344 -16.453 -6.094 1 96.12 233 ILE B CA 1
ATOM 4377 C C . ILE B 1 233 ? -17.266 -15.234 -6.016 1 96.12 233 ILE B C 1
ATOM 4379 O O . ILE B 1 233 ? -18.188 -15.086 -6.832 1 96.12 233 ILE B O 1
ATOM 4383 N N . VAL B 1 234 ? -17.125 -14.445 -5.031 1 97.81 234 VAL B N 1
ATOM 4384 C CA . VAL B 1 234 ? -17.703 -13.109 -5 1 97.81 234 VAL B CA 1
ATOM 4385 C C . VAL B 1 234 ? -16.594 -12.07 -5.191 1 97.81 234 VAL B C 1
ATOM 4387 O O . VAL B 1 234 ? -15.766 -11.859 -4.301 1 97.81 234 VAL B O 1
ATOM 4390 N N . PHE B 1 235 ? -16.594 -11.453 -6.352 1 98.25 235 PHE B N 1
ATOM 4391 C CA . PHE B 1 235 ? -15.688 -10.328 -6.562 1 98.25 235 PHE B CA 1
ATOM 4392 C C . PHE B 1 235 ? -16.188 -9.086 -5.844 1 98.25 235 PHE B C 1
ATOM 4394 O O . PHE B 1 235 ? -17.391 -8.805 -5.836 1 98.25 235 PHE B O 1
ATOM 4401 N N . VAL B 1 236 ? -15.312 -8.391 -5.172 1 98.38 236 VAL B N 1
ATOM 4402 C CA . VAL B 1 236 ? -15.656 -7.168 -4.453 1 98.38 236 VAL B CA 1
ATOM 4403 C C . VAL B 1 236 ? -14.797 -6.016 -4.957 1 98.38 236 VAL B C 1
ATOM 4405 O O . VAL B 1 236 ? -13.57 -6.129 -5.023 1 98.38 236 VAL B O 1
ATOM 4408 N N . SER B 1 237 ? -15.43 -4.93 -5.316 1 97.81 237 SER B N 1
ATOM 4409 C CA . SER B 1 237 ? -14.719 -3.756 -5.805 1 97.81 237 SER B CA 1
ATOM 4410 C C . SER B 1 237 ? -15.273 -2.477 -5.188 1 97.81 237 SER B C 1
ATOM 4412 O O . SER B 1 237 ? -16.312 -2.5 -4.52 1 97.81 237 SER B O 1
ATOM 4414 N N . TYR B 1 238 ? -14.516 -1.432 -5.258 1 95.38 238 TYR B N 1
ATOM 4415 C CA . TYR B 1 238 ? -14.844 -0.119 -4.715 1 95.38 238 TYR B CA 1
ATOM 4416 C C . TYR B 1 238 ? -14.492 0.986 -5.703 1 95.38 238 TYR B C 1
ATOM 4418 O O . TYR B 1 238 ? -13.312 1.254 -5.949 1 95.38 238 TYR B O 1
ATOM 4426 N N . PHE B 1 239 ? -15.547 1.659 -6.195 1 93.44 239 PHE B N 1
ATOM 4427 C CA . PHE B 1 239 ? -15.359 2.643 -7.258 1 93.44 239 PHE B CA 1
ATOM 4428 C C . PHE B 1 239 ? -15.367 4.059 -6.691 1 93.44 239 PHE B C 1
ATOM 4430 O O . PHE B 1 239 ? -16.422 4.598 -6.367 1 93.44 239 PHE B O 1
ATOM 4437 N N . THR B 1 240 ? -14.141 4.664 -6.633 1 87.56 240 THR B N 1
ATOM 4438 C CA . THR B 1 240 ? -14.031 6.039 -6.148 1 87.56 240 THR B CA 1
ATOM 4439 C C . THR B 1 240 ? -13.977 7.02 -7.316 1 87.56 240 THR B C 1
ATOM 4441 O O . THR B 1 240 ? -14.766 7.965 -7.379 1 87.56 240 THR B O 1
ATOM 4444 N N . VAL B 1 241 ? -13.047 6.77 -8.312 1 83.44 241 VAL B N 1
ATOM 4445 C CA . VAL B 1 241 ? -12.883 7.668 -9.453 1 83.44 241 VAL B CA 1
ATOM 4446 C C . VAL B 1 241 ? -13.008 6.883 -10.75 1 83.44 241 VAL B C 1
ATOM 4448 O O . VAL B 1 241 ? -13.453 7.422 -11.766 1 83.44 241 VAL B O 1
ATOM 4451 N N . GLN B 1 242 ? -12.594 5.645 -10.742 1 87.62 242 GLN B N 1
ATOM 4452 C CA . GLN B 1 242 ? -12.672 4.77 -11.906 1 87.62 242 GLN B CA 1
ATOM 4453 C C . GLN B 1 242 ? -13.477 3.508 -11.594 1 87.62 242 GLN B C 1
ATOM 4455 O O . GLN B 1 242 ? -13.414 2.986 -10.477 1 87.62 242 GLN B O 1
ATOM 4460 N N . PRO B 1 243 ? -14.172 3.029 -12.562 1 91.06 243 PRO B N 1
ATOM 4461 C CA . PRO B 1 243 ? -14.398 3.602 -13.891 1 91.06 243 PRO B CA 1
ATOM 4462 C C . PRO B 1 243 ? -15.18 4.918 -13.844 1 91.06 243 PRO B C 1
ATOM 4464 O O . PRO B 1 243 ? -15.922 5.16 -12.891 1 91.06 243 PRO B O 1
ATOM 4467 N N . ASP B 1 244 ? -14.945 5.703 -14.844 1 86 244 ASP B N 1
ATOM 4468 C CA . ASP B 1 244 ? -15.609 7 -14.836 1 86 244 ASP B CA 1
ATOM 4469 C C . ASP B 1 244 ? -17.078 6.871 -15.227 1 86 244 ASP B C 1
ATOM 4471 O O . ASP B 1 244 ? -17.516 5.797 -15.633 1 86 244 ASP B O 1
ATOM 4475 N N . LYS B 1 245 ? -17.766 7.957 -15.07 1 87.25 245 LYS B N 1
ATOM 4476 C CA . LYS B 1 245 ? -19.219 7.992 -15.258 1 87.25 245 LYS B CA 1
ATOM 4477 C C . LYS B 1 245 ? -19.609 7.523 -16.656 1 87.25 245 LYS B C 1
ATOM 4479 O O . LYS B 1 245 ? -20.609 6.816 -16.828 1 87.25 245 LYS B O 1
ATOM 4484 N N . GLU B 1 246 ? -18.859 7.824 -17.609 1 87.81 246 GLU B N 1
ATOM 4485 C CA . GLU B 1 246 ? -19.188 7.539 -19.016 1 87.81 246 GLU B CA 1
ATOM 4486 C C . GLU B 1 246 ? -18.938 6.07 -19.344 1 87.81 246 GLU B C 1
ATOM 4488 O O . GLU B 1 246 ? -19.578 5.52 -20.25 1 87.81 246 GLU B O 1
ATOM 4493 N N . ASN B 1 247 ? -18.109 5.43 -18.516 1 92.06 247 ASN B N 1
ATOM 4494 C CA . ASN B 1 247 ? -17.656 4.105 -18.906 1 92.06 247 ASN B CA 1
ATOM 4495 C C . ASN B 1 247 ? -18.047 3.043 -17.891 1 92.06 247 ASN B C 1
ATOM 4497 O O . ASN B 1 247 ? -17.812 1.853 -18.094 1 92.06 247 ASN B O 1
ATOM 4501 N N . ILE B 1 248 ? -18.609 3.471 -16.812 1 94.75 248 ILE B N 1
ATOM 4502 C CA . ILE B 1 248 ? -18.844 2.564 -15.695 1 94.75 248 ILE B CA 1
ATOM 4503 C C . ILE B 1 248 ? -19.797 1.451 -16.125 1 94.75 248 ILE B C 1
ATOM 4505 O O . ILE B 1 248 ? -19.562 0.279 -15.82 1 94.75 248 ILE B O 1
ATOM 4509 N N . MET B 1 249 ? -20.844 1.715 -16.922 1 93.75 249 MET B N 1
ATOM 4510 C CA . MET B 1 249 ? -21.781 0.675 -17.344 1 93.75 249 MET B CA 1
ATOM 4511 C C . MET B 1 249 ? -21.125 -0.286 -18.328 1 93.75 249 MET B C 1
ATOM 4513 O O . MET B 1 249 ? -21.344 -1.499 -18.25 1 93.75 249 MET B O 1
ATOM 4517 N N . ALA B 1 250 ? -20.375 0.271 -19.219 1 94 250 ALA B N 1
ATOM 4518 C CA . ALA B 1 250 ? -19.641 -0.571 -20.156 1 94 250 ALA B CA 1
ATOM 4519 C C . ALA B 1 250 ? -18.688 -1.512 -19.422 1 94 250 ALA B C 1
ATOM 4521 O O . ALA B 1 250 ? -18.562 -2.684 -19.781 1 94 250 ALA B O 1
ATOM 4522 N N . TYR B 1 251 ? -18.062 -0.958 -18.406 1 96.25 251 TYR B N 1
ATOM 4523 C CA . TYR B 1 251 ? -17.156 -1.752 -17.578 1 96.25 251 TYR B CA 1
ATOM 4524 C C . TYR B 1 251 ? -17.906 -2.904 -16.922 1 96.25 251 TYR B C 1
ATOM 4526 O O . TYR B 1 251 ? -17.438 -4.047 -16.953 1 96.25 251 TYR B O 1
ATOM 4534 N N . LEU B 1 252 ? -19 -2.648 -16.359 1 96.12 252 LEU B N 1
ATOM 4535 C CA . LEU B 1 252 ? -19.766 -3.643 -15.625 1 96.12 252 LEU B CA 1
ATOM 4536 C C . LEU B 1 252 ? -20.312 -4.715 -16.562 1 96.12 252 LEU B C 1
ATOM 4538 O O . LEU B 1 252 ? -20.312 -5.902 -16.234 1 96.12 252 LEU B O 1
ATOM 4542 N N . ASN B 1 253 ? -20.75 -4.301 -17.703 1 94.81 253 ASN B N 1
ATOM 4543 C CA . ASN B 1 253 ? -21.234 -5.266 -18.688 1 94.81 253 ASN B CA 1
ATOM 4544 C C . ASN B 1 253 ? -20.109 -6.18 -19.172 1 94.81 253 ASN B C 1
ATOM 4546 O O . ASN B 1 253 ? -20.297 -7.391 -19.312 1 94.81 253 ASN B O 1
ATOM 4550 N N . ASN B 1 254 ? -19.016 -5.547 -19.422 1 95.19 254 ASN B N 1
ATOM 4551 C CA . ASN B 1 254 ? -17.859 -6.328 -19.812 1 95.19 254 ASN B CA 1
ATOM 4552 C C . ASN B 1 254 ? -17.453 -7.328 -18.734 1 95.19 254 ASN B C 1
ATOM 4554 O O . ASN B 1 254 ? -17.156 -8.484 -19.031 1 95.19 254 ASN B O 1
ATOM 4558 N N . PHE B 1 255 ? -17.469 -6.891 -17.516 1 96.62 255 PHE B N 1
ATOM 4559 C CA . PHE B 1 255 ? -17.156 -7.754 -16.375 1 96.62 255 PHE B CA 1
ATOM 4560 C C . PHE B 1 255 ? -18.094 -8.945 -16.312 1 96.62 255 PHE B C 1
ATOM 4562 O O . PHE B 1 255 ? -17.656 -10.086 -16.172 1 96.62 255 PHE B O 1
ATOM 4569 N N . HIS B 1 256 ? -19.391 -8.695 -16.438 1 96 256 HIS B N 1
ATOM 4570 C CA . HIS B 1 256 ? -20.406 -9.734 -16.422 1 96 256 HIS B CA 1
ATOM 4571 C C . HIS B 1 256 ? -20.172 -10.758 -17.531 1 96 256 HIS B C 1
ATOM 4573 O O . HIS B 1 256 ? -20.156 -11.961 -17.281 1 96 256 HIS B O 1
ATOM 4579 N N . ASP B 1 257 ? -19.891 -10.273 -18.688 1 94.56 257 ASP B N 1
ATOM 4580 C CA . ASP B 1 257 ? -19.734 -11.133 -19.859 1 94.56 257 ASP B CA 1
ATOM 4581 C C . ASP B 1 257 ? -18.484 -12.008 -19.75 1 94.56 257 ASP B C 1
ATOM 4583 O O . ASP B 1 257 ? -18.5 -13.172 -20.141 1 94.56 257 ASP B O 1
ATOM 4587 N N . MET B 1 258 ? -17.516 -11.469 -19.125 1 92.38 258 MET B N 1
ATOM 4588 C CA . MET B 1 258 ? -16.234 -12.148 -19.125 1 92.38 258 MET B CA 1
ATOM 4589 C C . MET B 1 258 ? -16.125 -13.102 -17.938 1 92.38 258 MET B C 1
ATOM 4591 O O . MET B 1 258 ? -15.492 -14.156 -18.031 1 92.38 258 MET B O 1
ATOM 4595 N N . LEU B 1 259 ? -16.781 -12.773 -16.797 1 94.31 259 LEU B N 1
ATOM 4596 C CA . LEU B 1 259 ? -16.406 -13.492 -15.578 1 94.31 259 LEU B CA 1
ATOM 4597 C C . LEU B 1 259 ? -17.641 -14.117 -14.922 1 94.31 259 LEU B C 1
ATOM 4599 O O . LEU B 1 259 ? -17.531 -15.094 -14.18 1 94.31 259 LEU B O 1
ATOM 4603 N N . LEU B 1 260 ? -18.766 -13.609 -15.227 1 94.38 260 LEU B N 1
ATOM 4604 C CA . LEU B 1 260 ? -19.891 -13.992 -14.375 1 94.38 260 LEU B CA 1
ATOM 4605 C C . LEU B 1 260 ? -20.906 -14.812 -15.156 1 94.38 260 LEU B C 1
ATOM 4607 O O . LEU B 1 260 ? -21.672 -15.578 -14.562 1 94.38 260 LEU B O 1
ATOM 4611 N N . LYS B 1 261 ? -20.938 -14.609 -16.406 1 90.5 261 LYS B N 1
ATOM 4612 C CA . LYS B 1 261 ? -21.953 -15.281 -17.219 1 90.5 261 LYS B CA 1
ATOM 4613 C C . LYS B 1 261 ? -21.891 -16.797 -17.016 1 90.5 261 LYS B C 1
ATOM 4615 O O . LYS B 1 261 ? -20.812 -17.391 -17.078 1 90.5 261 LYS B O 1
ATOM 4620 N N . ASP B 1 262 ? -22.984 -17.469 -16.672 1 85.31 262 ASP B N 1
ATOM 4621 C CA . ASP B 1 262 ? -23.156 -18.922 -16.531 1 85.31 262 ASP B CA 1
ATOM 4622 C C . ASP B 1 262 ? -22.328 -19.469 -15.367 1 85.31 262 ASP B C 1
ATOM 4624 O O . ASP B 1 262 ? -21.797 -20.578 -15.445 1 85.31 262 ASP B O 1
ATOM 4628 N N . THR B 1 263 ? -22 -18.656 -14.453 1 87.38 263 THR B N 1
ATOM 4629 C CA . THR B 1 263 ? -21.328 -19.078 -13.227 1 87.38 263 THR B CA 1
ATOM 4630 C C . THR B 1 263 ? -22.156 -18.688 -12 1 87.38 263 THR B C 1
ATOM 4632 O O . THR B 1 263 ? -23.156 -17.984 -12.117 1 87.38 263 THR B O 1
ATOM 4635 N N . ALA B 1 264 ? -21.812 -19.234 -10.93 1 90.38 264 ALA B N 1
ATOM 4636 C CA . ALA B 1 264 ? -22.453 -18.875 -9.664 1 90.38 264 ALA B CA 1
ATOM 4637 C C . ALA B 1 264 ? -21.781 -17.672 -9.031 1 90.38 264 ALA B C 1
ATOM 4639 O O . ALA B 1 264 ? -22.172 -17.219 -7.949 1 90.38 264 ALA B O 1
ATOM 4640 N N . SER B 1 265 ? -20.797 -17.094 -9.703 1 94 265 SER B N 1
ATOM 4641 C CA . SER B 1 265 ? -20.016 -15.992 -9.156 1 94 265 SER B CA 1
ATOM 4642 C C . SER B 1 265 ? -20.781 -14.68 -9.242 1 94 265 SER B C 1
ATOM 4644 O O . SER B 1 265 ? -21.688 -14.531 -10.07 1 94 265 SER B O 1
ATOM 4646 N N . GLU B 1 266 ? -20.516 -13.734 -8.344 1 96.94 266 GLU B N 1
ATOM 4647 C CA . GLU B 1 266 ? -21.125 -12.414 -8.273 1 96.94 266 GLU B CA 1
ATOM 4648 C C . GLU B 1 266 ? -20.078 -11.312 -8.18 1 96.94 266 GLU B C 1
ATOM 4650 O O . GLU B 1 266 ? -18.906 -11.586 -7.879 1 96.94 266 GLU B O 1
ATOM 4655 N N . LEU B 1 267 ? -20.469 -10.125 -8.523 1 97.94 267 LEU B N 1
ATOM 4656 C CA . LEU B 1 267 ? -19.688 -8.922 -8.305 1 97.94 267 LEU B CA 1
ATOM 4657 C C . LEU B 1 267 ? -20.406 -7.965 -7.352 1 97.94 267 LEU B C 1
ATOM 4659 O O . LEU B 1 267 ? -21.531 -7.551 -7.625 1 97.94 267 LEU B O 1
ATOM 4663 N N . TRP B 1 268 ? -19.797 -7.734 -6.23 1 97.88 268 TRP B N 1
ATOM 4664 C CA . TRP B 1 268 ? -20.281 -6.738 -5.277 1 97.88 268 TRP B CA 1
ATOM 4665 C C . TRP B 1 268 ? -19.516 -5.43 -5.426 1 97.88 268 TRP B C 1
ATOM 4667 O O . TRP B 1 268 ? -18.281 -5.414 -5.359 1 97.88 268 TRP B O 1
ATOM 4677 N N . ILE B 1 269 ? -20.266 -4.332 -5.633 1 97.12 269 ILE B N 1
ATOM 4678 C CA . ILE B 1 269 ? -19.594 -3.062 -5.867 1 97.12 269 ILE B CA 1
ATOM 4679 C C . ILE B 1 269 ? -20.109 -2.018 -4.879 1 97.12 269 ILE B C 1
ATOM 4681 O O . ILE B 1 269 ? -21.266 -2.062 -4.461 1 97.12 269 ILE B O 1
ATOM 4685 N N . SER B 1 270 ? -19.234 -1.138 -4.449 1 94.56 270 SER B N 1
ATOM 4686 C CA . SER B 1 270 ? -19.516 0.054 -3.654 1 94.56 270 SER B CA 1
ATOM 4687 C C . SER B 1 270 ? -18.656 1.23 -4.102 1 94.56 270 SER B C 1
ATOM 4689 O O . SER B 1 270 ? -17.906 1.123 -5.074 1 94.56 270 SER B O 1
ATOM 4691 N N . GLY B 1 271 ? -18.891 2.416 -3.488 1 89.88 271 GLY B N 1
ATOM 4692 C CA . GLY B 1 271 ? -18.078 3.576 -3.807 1 89.88 271 GLY B CA 1
ATOM 4693 C C . GLY B 1 271 ? -18.891 4.746 -4.336 1 89.88 271 GLY B C 1
ATOM 4694 O O . GLY B 1 271 ? -20.047 4.59 -4.711 1 89.88 271 GLY B O 1
ATOM 4695 N N . LYS B 1 272 ? -18.25 5.824 -4.457 1 84.88 272 LYS B N 1
ATOM 4696 C CA . LYS B 1 272 ? -18.875 7.098 -4.801 1 84.88 272 LYS B CA 1
ATOM 4697 C C . LYS B 1 272 ? -19.391 7.086 -6.234 1 84.88 272 LYS B C 1
ATOM 4699 O O . LYS B 1 272 ? -20.438 7.676 -6.523 1 84.88 272 LYS B O 1
ATOM 4704 N N . MET B 1 273 ? -18.766 6.375 -7.141 1 87.56 273 MET B N 1
ATOM 4705 C CA . MET B 1 273 ? -19.125 6.391 -8.555 1 87.56 273 MET B CA 1
ATOM 4706 C C . MET B 1 273 ? -20.469 5.719 -8.781 1 87.56 273 MET B C 1
ATOM 4708 O O . MET B 1 273 ? -21.078 5.883 -9.844 1 87.56 273 MET B O 1
ATOM 4712 N N . LEU B 1 274 ? -20.906 4.953 -7.824 1 91.56 274 LEU B N 1
ATOM 4713 C CA . LEU B 1 274 ? -22.172 4.238 -7.977 1 91.56 274 LEU B CA 1
ATOM 4714 C C . LEU B 1 274 ? -23.344 5.207 -7.973 1 91.56 274 LEU B C 1
ATOM 4716 O O . LEU B 1 274 ? -24.453 4.852 -8.391 1 91.56 274 LEU B O 1
ATOM 4720 N N . GLN B 1 275 ? -23.109 6.391 -7.457 1 86.06 275 GLN B N 1
ATOM 4721 C CA . GLN B 1 275 ? -24.156 7.41 -7.484 1 86.06 275 GLN B CA 1
ATOM 4722 C C . GLN B 1 275 ? -24.484 7.812 -8.914 1 86.06 275 GLN B C 1
ATOM 4724 O O . GLN B 1 275 ? -25.547 8.383 -9.172 1 86.06 275 GLN B O 1
ATOM 4729 N N . GLU B 1 276 ? -23.625 7.453 -9.859 1 82.81 276 GLU B N 1
ATOM 4730 C CA . GLU B 1 276 ? -23.75 7.883 -11.25 1 82.81 276 GLU B CA 1
ATOM 4731 C C . GLU B 1 276 ? -24.484 6.836 -12.086 1 82.81 276 GLU B C 1
ATOM 4733 O O . GLU B 1 276 ? -24.703 7.031 -13.281 1 82.81 276 GLU B O 1
ATOM 4738 N N . ILE B 1 277 ? -24.781 5.75 -11.484 1 86.62 277 ILE B N 1
ATOM 4739 C CA . ILE B 1 277 ? -25.375 4.703 -12.305 1 86.62 277 ILE B CA 1
ATOM 4740 C C . ILE B 1 277 ? -26.812 4.426 -11.828 1 86.62 277 ILE B C 1
ATOM 4742 O O . ILE B 1 277 ? -27.141 4.688 -10.672 1 86.62 277 ILE B O 1
ATOM 4746 N N . ASN B 1 278 ? -27.641 3.951 -12.82 1 86.25 278 ASN B N 1
ATOM 4747 C CA . ASN B 1 278 ? -28.953 3.406 -12.5 1 86.25 278 ASN B CA 1
ATOM 4748 C C . ASN B 1 278 ? -28.875 1.936 -12.102 1 86.25 278 ASN B C 1
ATOM 4750 O O . ASN B 1 278 ? -28.672 1.068 -12.953 1 86.25 278 ASN B O 1
ATOM 4754 N N . LYS B 1 279 ? -29.109 1.649 -10.883 1 87.25 279 LYS B N 1
ATOM 4755 C CA . LYS B 1 279 ? -28.922 0.32 -10.312 1 87.25 279 LYS B CA 1
ATOM 4756 C C . LYS B 1 279 ? -29.875 -0.692 -10.953 1 87.25 279 LYS B C 1
ATOM 4758 O O . LYS B 1 279 ? -29.578 -1.887 -11 1 87.25 279 LYS B O 1
ATOM 4763 N N . SER B 1 280 ? -30.938 -0.275 -11.445 1 86.81 280 SER B N 1
ATOM 4764 C CA . SER B 1 280 ? -31.922 -1.156 -12.078 1 86.81 280 SER B CA 1
ATOM 4765 C C . SER B 1 280 ? -31.375 -1.753 -13.367 1 86.81 280 SER B C 1
ATOM 4767 O O . SER B 1 280 ? -31.859 -2.775 -13.844 1 86.81 280 SER B O 1
ATOM 4769 N N . ASN B 1 281 ? -30.375 -1.143 -13.953 1 90.19 281 ASN B N 1
ATOM 4770 C CA . ASN B 1 281 ? -29.797 -1.589 -15.219 1 90.19 281 ASN B CA 1
ATOM 4771 C C . ASN B 1 281 ? -28.672 -2.592 -15 1 90.19 281 ASN B C 1
ATOM 4773 O O . ASN B 1 281 ? -28.109 -3.111 -15.961 1 90.19 281 ASN B O 1
ATOM 4777 N N . LEU B 1 282 ? -28.406 -2.957 -13.789 1 92.31 282 LEU B N 1
ATOM 4778 C CA . LEU B 1 282 ? -27.297 -3.859 -13.5 1 92.31 282 LEU B CA 1
ATOM 4779 C C . LEU B 1 282 ? -27.703 -5.309 -13.734 1 92.31 282 LEU B C 1
ATOM 4781 O O . LEU B 1 282 ? -28.828 -5.707 -13.43 1 92.31 282 LEU B O 1
ATOM 4785 N N . PRO B 1 283 ? -26.766 -6.074 -14.336 1 90.94 283 PRO B N 1
ATOM 4786 C CA . PRO B 1 283 ? -27.016 -7.516 -14.375 1 90.94 283 PRO B CA 1
ATOM 4787 C C . PRO B 1 283 ? -27.328 -8.094 -12.992 1 90.94 283 PRO B C 1
ATOM 4789 O O . PRO B 1 283 ? -26.828 -7.586 -11.984 1 90.94 283 PRO B O 1
ATOM 4792 N N . LYS B 1 284 ? -28.062 -9.195 -12.906 1 90.44 284 LYS B N 1
ATOM 4793 C CA . LYS B 1 284 ? -28.5 -9.797 -11.648 1 90.44 284 LYS B CA 1
ATOM 4794 C C . LYS B 1 284 ? -27.297 -10.289 -10.836 1 90.44 284 LYS B C 1
ATOM 4796 O O . LYS B 1 284 ? -27.375 -10.383 -9.609 1 90.44 284 LYS B O 1
ATOM 4801 N N . THR B 1 285 ? -26.234 -10.555 -11.539 1 94.38 285 THR B N 1
ATOM 4802 C CA . THR B 1 285 ? -25.062 -11.109 -10.883 1 94.38 285 THR B CA 1
ATOM 4803 C C . THR B 1 285 ? -24.219 -10 -10.25 1 94.38 285 THR B C 1
ATOM 4805 O O . THR B 1 285 ? -23.203 -10.273 -9.602 1 94.38 285 THR B O 1
ATOM 4808 N N . ILE B 1 286 ? -24.641 -8.719 -10.422 1 96.5 286 ILE B N 1
ATOM 4809 C CA . ILE B 1 286 ? -23.906 -7.582 -9.867 1 96.5 286 ILE B CA 1
ATOM 4810 C C . ILE B 1 286 ? -24.766 -6.891 -8.805 1 96.5 286 ILE B C 1
ATOM 4812 O O . ILE B 1 286 ? -25.875 -6.445 -9.086 1 96.5 286 ILE B O 1
ATOM 4816 N N . VAL B 1 287 ? -24.25 -6.805 -7.656 1 95.94 287 VAL B N 1
ATOM 4817 C CA . VAL B 1 287 ? -24.953 -6.207 -6.531 1 95.94 287 VAL B CA 1
ATOM 4818 C C . VAL B 1 287 ? -24.25 -4.918 -6.105 1 95.94 287 VAL B C 1
ATOM 4820 O O . VAL B 1 287 ? -23.047 -4.922 -5.832 1 95.94 287 VAL B O 1
ATOM 4823 N N . ALA B 1 288 ? -25 -3.875 -6.039 1 95.81 288 ALA B N 1
ATOM 4824 C CA . ALA B 1 288 ? -24.453 -2.568 -5.688 1 95.81 288 ALA B CA 1
ATOM 4825 C C . ALA B 1 288 ? -24.859 -2.166 -4.273 1 95.81 288 ALA B C 1
ATOM 4827 O O . ALA B 1 288 ? -26.016 -2.324 -3.881 1 95.81 288 ALA B O 1
ATOM 4828 N N . PHE B 1 289 ? -23.875 -1.689 -3.541 1 94.56 289 PHE B N 1
ATOM 4829 C CA . PHE B 1 289 ? -24.094 -1.182 -2.191 1 94.56 289 PHE B CA 1
ATOM 4830 C C . PHE B 1 289 ? -23.719 0.292 -2.1 1 94.56 289 PHE B C 1
ATOM 4832 O O . PHE B 1 289 ? -22.625 0.684 -2.518 1 94.56 289 PHE B O 1
ATOM 4839 N N . SER B 1 290 ? -24.531 1.118 -1.496 1 87.44 290 SER B N 1
ATOM 4840 C CA . SER B 1 290 ? -24.281 2.553 -1.408 1 87.44 290 SER B CA 1
ATOM 4841 C C . SER B 1 290 ? -23.203 2.865 -0.376 1 87.44 290 SER B C 1
ATOM 4843 O O . SER B 1 290 ? -22.469 3.854 -0.506 1 87.44 290 SER B O 1
ATOM 4845 N N . GLN B 1 291 ? -23.172 1.994 0.638 1 87.19 291 GLN B N 1
ATOM 4846 C CA . GLN B 1 291 ? -22.203 2.197 1.708 1 87.19 291 GLN B CA 1
ATOM 4847 C C . GLN B 1 291 ? -21.516 0.886 2.086 1 87.19 291 GLN B C 1
ATOM 4849 O O . GLN B 1 291 ? -22.078 -0.193 1.895 1 87.19 291 GLN B O 1
ATOM 4854 N N . ILE B 1 292 ? -20.328 0.995 2.617 1 89.06 292 ILE B N 1
ATOM 4855 C CA . ILE B 1 292 ? -19.516 -0.156 3.016 1 89.06 292 ILE B CA 1
ATOM 4856 C C . ILE B 1 292 ? -20.281 -0.971 4.062 1 89.06 292 ILE B C 1
ATOM 4858 O O . ILE B 1 292 ? -20.266 -2.203 4.023 1 89.06 292 ILE B O 1
ATOM 4862 N N . ASP B 1 293 ? -20.875 -0.251 4.926 1 89.12 293 ASP B N 1
ATOM 4863 C CA . ASP B 1 293 ? -21.578 -0.931 6.012 1 89.12 293 ASP B CA 1
ATOM 4864 C C . ASP B 1 293 ? -22.688 -1.833 5.465 1 89.12 293 ASP B C 1
ATOM 4866 O O . ASP B 1 293 ? -22.953 -2.904 6.016 1 89.12 293 ASP B O 1
ATOM 4870 N N . GLN B 1 294 ? -23.359 -1.424 4.43 1 91.88 294 GLN B N 1
ATOM 4871 C CA . GLN B 1 294 ? -24.391 -2.236 3.807 1 91.88 294 GLN B CA 1
ATOM 4872 C C . GLN B 1 294 ? -23.812 -3.518 3.217 1 91.88 294 GLN B C 1
ATOM 4874 O O . GLN B 1 294 ? -24.406 -4.59 3.344 1 91.88 294 GLN B O 1
ATOM 4879 N N . LEU B 1 295 ? -22.703 -3.41 2.555 1 94.25 295 LEU B N 1
ATOM 4880 C CA . LEU B 1 295 ? -22.016 -4.57 1.995 1 94.25 295 LEU B CA 1
ATOM 4881 C C . LEU B 1 295 ? -21.641 -5.559 3.094 1 94.25 295 LEU B C 1
ATOM 4883 O O . LEU B 1 295 ? -21.844 -6.766 2.945 1 94.25 295 LEU B O 1
ATOM 4887 N N . VAL B 1 296 ? -21.172 -5.035 4.219 1 94.12 296 VAL B N 1
ATOM 4888 C CA . VAL B 1 296 ? -20.734 -5.867 5.332 1 94.12 296 VAL B CA 1
ATOM 4889 C C . VAL B 1 296 ? -21.922 -6.578 5.957 1 94.12 296 VAL B C 1
ATOM 4891 O O . VAL B 1 296 ? -21.828 -7.746 6.34 1 94.12 296 VAL B O 1
ATOM 4894 N N . GLN B 1 297 ? -23.031 -5.871 6.016 1 92.88 297 GLN B N 1
ATOM 4895 C CA . GLN B 1 297 ? -24.25 -6.469 6.566 1 92.88 297 GLN B CA 1
ATOM 4896 C C . GLN B 1 297 ? -24.734 -7.621 5.691 1 92.88 297 GLN B C 1
ATOM 4898 O O . GLN B 1 297 ? -25.406 -8.531 6.18 1 92.88 297 GLN B O 1
ATOM 4903 N N . ASN B 1 298 ? -24.375 -7.586 4.441 1 93.25 298 ASN B N 1
ATOM 4904 C CA . ASN B 1 298 ? -24.797 -8.609 3.488 1 93.25 298 ASN B CA 1
ATOM 4905 C C . ASN B 1 298 ? -23.891 -9.836 3.547 1 93.25 298 ASN B C 1
ATOM 4907 O O . ASN B 1 298 ? -24.172 -10.844 2.891 1 93.25 298 ASN B O 1
ATOM 4911 N N . LEU B 1 299 ? -22.812 -9.82 4.285 1 91.56 299 LEU B N 1
ATOM 4912 C CA . LEU B 1 299 ? -21.906 -10.953 4.434 1 91.56 299 LEU B CA 1
ATOM 4913 C C . LEU B 1 299 ? -22.547 -12.047 5.285 1 91.56 299 LEU B C 1
ATOM 4915 O O . LEU B 1 299 ? -23.234 -11.75 6.262 1 91.56 299 LEU B O 1
#

InterPro domains:
  IPR000551 MerR-type HTH domain [PF13411] (8-73)
  IPR000551 MerR-type HTH domain [PS50937] (7-76)
  IPR000551 MerR-type HTH domain [SM00422] (8-77)
  IPR003759 Cobalamin (vitamin B12)-binding module, cap domain [PF02607] (96-164)
  IPR009061 Putative DNA-binding domain superfamily [SSF46955] (8-75)
  IPR036594 Methionine synthase domain [G3DSA:1.10.1240.10] (96-166)